Protein AF-X6P767-F1 (afdb_monomer_lite)

Secondary structure (DSSP, 8-state):
--HHHHHHHHHHHHHB-SSTTSBPPEEEEESSHHHHHHHHHSGGGGGGGGGEEEE-TTS-HHHHHHHHHHHTSTT-EEEEEGGGGSS-------HHHHHTT--EEEE-S--SSHHHHHHHHTTS-STT---EEEE---HHHHGGGT--HHHHHHHHHHT-HHHHHHHHHHHHHHHHHHHHHHHHHHHHHHHHHHHHHHHHHHTT-HHHHHHHHHHHS----S---EEEEEEEE-SGGGHHHHHHHHHHHHHHHHHHHHHHHHTTS-TTSEEEEEEEE--TTS-HHHHEEE--TTS-GGGG-------SSB-HHHHHHHHHHHHHHS-EEEEEEEESSPBPPHHHHTTSSS---HHHHHHHHHHTT--EEEEESSTTTHHHHHHHHHHHT--EEE--TTSTTTTT-

Structure (mmCIF, N/CA/C/O backbone):
data_AF-X6P767-F1
#
_entry.id   AF-X6P767-F1
#
loop_
_atom_site.group_PDB
_atom_site.id
_atom_site.type_symbol
_atom_site.label_atom_id
_atom_site.label_alt_id
_atom_site.label_comp_id
_atom_site.label_asym_id
_atom_site.label_entity_id
_atom_site.label_seq_id
_atom_site.pdbx_PDB_ins_code
_atom_site.Cartn_x
_atom_site.Cartn_y
_atom_site.Cartn_z
_atom_site.occupancy
_atom_site.B_iso_or_equiv
_atom_site.auth_seq_id
_atom_site.auth_comp_id
_atom_site.auth_asym_id
_atom_site.auth_atom_id
_atom_site.pdbx_PDB_model_num
ATOM 1 N N . CYS A 1 1 ? 20.857 9.671 -2.778 1.00 46.31 1 CYS A N 1
ATOM 2 C CA . CYS A 1 1 ? 19.970 9.428 -3.933 1.00 46.31 1 CYS A CA 1
ATOM 3 C C . CYS A 1 1 ? 20.784 8.946 -5.132 1.00 46.31 1 CYS A C 1
ATOM 5 O O . CYS A 1 1 ? 21.023 9.719 -6.045 1.00 46.31 1 CYS A O 1
ATOM 7 N N . ASP A 1 2 ? 21.220 7.683 -5.114 1.00 74.88 2 ASP A N 1
ATOM 8 C CA . ASP A 1 2 ? 21.982 7.042 -6.209 1.00 74.88 2 ASP A CA 1
ATOM 9 C C . ASP A 1 2 ? 21.068 6.301 -7.217 1.00 74.88 2 ASP A C 1
ATOM 11 O O . ASP A 1 2 ? 21.475 5.855 -8.286 1.00 74.88 2 ASP A O 1
ATOM 15 N N . TYR A 1 3 ? 19.778 6.202 -6.886 1.00 84.31 3 TYR A N 1
ATOM 16 C CA . TYR A 1 3 ? 18.786 5.435 -7.634 1.00 84.31 3 TYR A CA 1
ATOM 17 C C . TYR A 1 3 ? 18.529 5.976 -9.049 1.00 84.31 3 TYR A C 1
ATOM 19 O O . TYR A 1 3 ? 18.659 5.229 -10.013 1.00 84.31 3 TYR A O 1
ATOM 27 N N . PHE A 1 4 ? 18.230 7.272 -9.205 1.00 85.50 4 PHE A N 1
ATOM 28 C CA . PHE A 1 4 ? 17.999 7.859 -10.534 1.00 85.50 4 PHE A CA 1
ATOM 29 C C . PHE A 1 4 ? 19.268 7.907 -11.391 1.00 85.50 4 PHE A C 1
ATOM 31 O O . PHE A 1 4 ? 19.184 7.773 -12.610 1.00 85.50 4 PHE A O 1
ATOM 38 N N . THR A 1 5 ? 20.443 8.024 -10.771 1.00 86.44 5 THR A N 1
ATOM 39 C CA . THR A 1 5 ? 21.733 7.919 -11.467 1.00 86.44 5 THR A CA 1
ATOM 40 C C . THR A 1 5 ? 21.959 6.504 -11.993 1.00 86.44 5 THR A C 1
ATOM 42 O O . THR A 1 5 ? 22.309 6.336 -13.159 1.00 86.44 5 THR A O 1
ATOM 45 N N . THR A 1 6 ? 21.694 5.487 -11.169 1.00 88.00 6 THR A N 1
ATOM 46 C CA . THR A 1 6 ? 21.774 4.074 -11.569 1.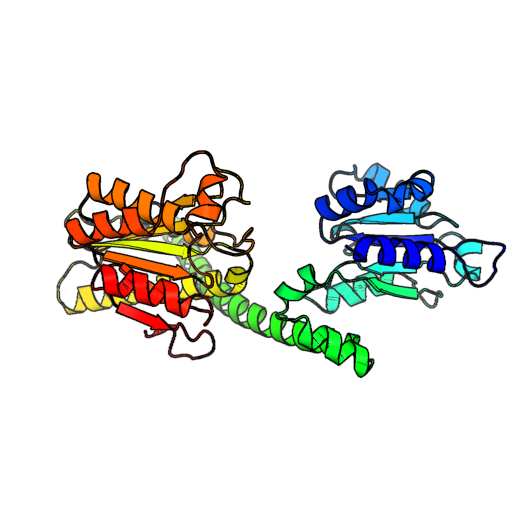00 88.00 6 THR A CA 1
ATOM 47 C C . THR A 1 6 ? 20.761 3.746 -12.663 1.00 88.00 6 THR A C 1
ATOM 49 O O . THR A 1 6 ? 21.110 3.092 -13.641 1.00 88.00 6 THR A O 1
ATOM 52 N N . LEU A 1 7 ? 19.529 4.249 -12.544 1.00 89.19 7 LEU A N 1
ATOM 53 C CA . LEU A 1 7 ? 18.491 4.062 -13.554 1.00 89.19 7 LEU A CA 1
ATOM 54 C C . LEU A 1 7 ? 18.880 4.710 -14.887 1.00 89.19 7 LEU A C 1
ATOM 56 O O . LEU A 1 7 ? 18.769 4.058 -15.919 1.00 89.19 7 LEU A O 1
ATOM 60 N N . LYS A 1 8 ? 19.391 5.952 -14.873 1.00 89.31 8 LYS A N 1
ATOM 61 C CA . LYS A 1 8 ? 19.913 6.611 -16.081 1.00 89.31 8 LYS A CA 1
ATOM 62 C C . LYS A 1 8 ? 21.003 5.761 -16.733 1.00 89.31 8 LYS A C 1
ATOM 64 O O . LYS A 1 8 ? 20.918 5.470 -17.920 1.00 89.31 8 LYS A O 1
ATOM 69 N N . LYS A 1 9 ? 21.984 5.321 -15.939 1.00 89.12 9 LYS A N 1
ATOM 70 C CA . LYS A 1 9 ? 23.097 4.499 -16.418 1.00 89.12 9 LYS A CA 1
ATOM 71 C C . LYS A 1 9 ? 22.614 3.195 -17.059 1.00 89.12 9 LYS A C 1
ATOM 73 O O . LYS A 1 9 ? 23.065 2.866 -18.146 1.00 89.12 9 LYS A O 1
ATOM 78 N N . GLU A 1 10 ? 21.673 2.487 -16.431 1.00 89.25 10 GLU A N 1
ATOM 79 C CA . GLU A 1 10 ? 21.115 1.259 -17.010 1.00 89.25 10 GLU A CA 1
ATOM 80 C C . GLU A 1 10 ? 20.360 1.550 -18.317 1.00 89.25 10 GLU A C 1
ATOM 82 O O . GLU A 1 10 ? 20.467 0.772 -19.257 1.00 89.25 10 GLU A O 1
ATOM 87 N N . ILE A 1 11 ? 19.634 2.671 -18.431 1.00 88.75 11 ILE A N 1
ATOM 88 C CA . ILE A 1 11 ? 18.991 3.052 -19.701 1.00 88.75 11 ILE A CA 1
ATOM 89 C C . ILE A 1 11 ? 20.055 3.317 -20.777 1.00 88.75 11 ILE A C 1
ATOM 91 O O . ILE A 1 11 ? 19.938 2.773 -21.873 1.00 88.75 11 ILE A O 1
ATOM 95 N N . ASP A 1 12 ? 21.095 4.098 -20.476 1.00 87.88 12 ASP A N 1
ATOM 96 C CA . ASP A 1 12 ? 22.171 4.429 -21.421 1.00 87.88 12 ASP A CA 1
ATOM 97 C C . ASP A 1 12 ? 22.926 3.173 -21.893 1.00 87.88 12 ASP A C 1
ATOM 99 O O . ASP A 1 12 ? 23.056 2.937 -23.099 1.00 87.88 12 ASP A O 1
ATOM 103 N N . ASP A 1 13 ? 23.335 2.311 -20.956 1.00 86.62 13 ASP A N 1
ATOM 104 C CA . ASP A 1 13 ? 24.041 1.055 -21.236 1.00 86.62 13 ASP A CA 1
ATOM 105 C C . ASP A 1 13 ? 23.184 0.104 -22.086 1.00 86.62 13 ASP A C 1
ATOM 107 O O . ASP A 1 13 ? 23.695 -0.675 -22.894 1.00 86.62 13 ASP A O 1
ATOM 111 N N . ARG A 1 14 ? 21.858 0.160 -21.916 1.00 87.25 14 ARG A N 1
ATOM 112 C CA . ARG A 1 14 ? 20.907 -0.720 -22.600 1.00 87.25 14 ARG A CA 1
ATOM 113 C C . ARG A 1 14 ? 20.305 -0.114 -23.847 1.00 87.25 14 ARG A C 1
ATOM 115 O O . ARG A 1 14 ? 19.659 -0.859 -24.570 1.00 87.25 14 ARG A O 1
ATOM 122 N N . LEU A 1 15 ? 20.515 1.165 -24.139 1.00 84.06 15 LEU A N 1
ATOM 123 C CA . LEU A 1 15 ? 20.204 1.747 -25.446 1.00 84.06 15 LEU A CA 1
ATOM 124 C C . LEU A 1 15 ? 21.201 1.287 -26.513 1.00 84.06 15 LEU A C 1
ATOM 126 O O . LEU A 1 15 ? 20.841 1.205 -27.692 1.00 84.06 15 LEU A O 1
ATOM 130 N N . ILE A 1 16 ? 22.425 0.946 -26.104 1.00 81.56 16 ILE A N 1
ATOM 131 C CA . ILE A 1 16 ? 23.451 0.364 -26.967 1.00 81.56 16 ILE A CA 1
ATOM 132 C C . ILE A 1 16 ? 23.118 -1.122 -27.167 1.00 81.56 16 ILE A C 1
ATOM 134 O O . ILE A 1 16 ? 23.045 -1.910 -26.223 1.00 81.56 16 ILE A O 1
ATOM 138 N N . GLY A 1 17 ? 22.817 -1.491 -28.414 1.00 69.25 17 GLY A N 1
ATOM 139 C CA . GLY A 1 17 ? 22.493 -2.862 -28.796 1.00 69.25 17 GLY A CA 1
ATOM 140 C C . GLY A 1 17 ? 23.727 -3.754 -28.938 1.00 69.25 17 GLY A C 1
ATOM 141 O O . GLY A 1 17 ? 24.822 -3.430 -28.487 1.00 69.25 17 GLY A O 1
ATOM 142 N N . LYS A 1 18 ? 23.559 -4.891 -29.624 1.00 69.94 18 LYS A N 1
ATOM 143 C CA . LYS A 1 18 ? 24.689 -5.754 -30.019 1.00 69.94 18 LYS A CA 1
ATOM 144 C C . LYS A 1 18 ? 25.632 -5.066 -31.013 1.00 69.94 18 LYS A C 1
ATOM 146 O O . LYS A 1 18 ? 26.831 -5.321 -30.968 1.00 69.94 18 LYS A O 1
ATOM 151 N N . ASN A 1 19 ? 25.093 -4.207 -31.880 1.00 71.19 19 ASN A N 1
ATOM 152 C CA . ASN A 1 19 ? 25.876 -3.395 -32.804 1.00 71.19 19 ASN A CA 1
ATOM 153 C C . ASN A 1 19 ? 25.959 -1.950 -32.283 1.00 71.19 19 ASN A C 1
ATOM 155 O O . ASN A 1 19 ? 24.913 -1.347 -32.042 1.00 71.19 19 ASN A O 1
ATOM 159 N N . PRO A 1 20 ? 27.161 -1.361 -32.159 1.00 68.50 20 PRO A N 1
ATOM 160 C CA . PRO A 1 20 ? 27.329 0.004 -31.653 1.00 68.50 20 PRO A CA 1
ATOM 161 C C . PRO A 1 20 ? 26.745 1.082 -32.583 1.00 68.50 20 PRO A C 1
ATOM 163 O O . PRO A 1 20 ? 26.413 2.170 -32.119 1.00 68.50 20 PRO A O 1
ATOM 166 N N . ASP A 1 21 ? 26.550 0.772 -33.869 1.00 66.88 21 ASP A N 1
ATOM 167 C CA . ASP A 1 21 ? 26.024 1.709 -34.875 1.00 66.88 21 ASP A CA 1
ATOM 168 C C . ASP A 1 21 ? 24.496 1.880 -34.824 1.00 66.88 21 ASP A C 1
ATOM 170 O O . ASP A 1 21 ? 23.931 2.746 -35.494 1.00 66.88 21 ASP A O 1
ATOM 174 N N . THR A 1 22 ? 23.796 1.049 -34.048 1.00 71.44 22 THR A N 1
ATOM 175 C CA . THR A 1 22 ? 22.329 1.005 -34.028 1.00 71.44 22 THR A CA 1
ATOM 176 C C . THR A 1 22 ? 21.796 0.840 -32.610 1.00 71.44 22 THR A C 1
ATOM 178 O O . THR A 1 22 ? 22.271 0.007 -31.842 1.00 71.44 22 THR A O 1
ATOM 181 N N . LYS A 1 23 ? 20.778 1.629 -32.258 1.00 80.44 23 LYS A N 1
ATOM 182 C CA . LYS A 1 23 ? 20.193 1.628 -30.913 1.00 80.44 23 LYS A CA 1
ATOM 183 C C . LYS A 1 23 ? 19.065 0.601 -30.791 1.00 80.44 23 LYS A C 1
ATOM 185 O O . LYS A 1 23 ? 18.408 0.247 -31.769 1.00 80.44 23 LYS A O 1
ATOM 190 N N . ARG A 1 24 ? 18.800 0.144 -29.569 1.00 84.31 24 ARG A N 1
ATOM 191 C CA . ARG A 1 24 ? 17.592 -0.634 -29.233 1.00 84.31 24 ARG A CA 1
ATOM 192 C C . ARG A 1 24 ? 16.553 0.238 -28.527 1.00 84.31 24 ARG A C 1
ATOM 194 O O . ARG A 1 24 ? 16.819 1.399 -28.235 1.00 84.31 24 ARG A O 1
ATOM 201 N N . ALA A 1 25 ? 15.356 -0.302 -28.325 1.00 87.38 25 ALA A N 1
ATOM 202 C CA . ALA A 1 25 ? 14.287 0.358 -27.579 1.00 87.38 25 ALA A CA 1
ATOM 203 C C . ALA A 1 25 ? 14.343 -0.052 -26.100 1.00 87.38 25 ALA A C 1
ATOM 205 O O . ALA A 1 25 ? 14.552 -1.235 -25.801 1.00 87.38 25 ALA A O 1
ATOM 206 N N . VAL A 1 26 ? 14.127 0.902 -25.192 1.00 90.12 26 VAL A N 1
ATOM 207 C CA . VAL A 1 26 ? 14.087 0.661 -23.741 1.00 90.12 26 VAL A CA 1
ATOM 208 C C . VAL A 1 26 ? 12.734 1.095 -23.190 1.00 90.12 26 VAL A C 1
ATOM 210 O O . VAL A 1 26 ? 12.305 2.225 -23.402 1.00 90.12 26 VAL A O 1
ATOM 213 N N . LEU A 1 27 ? 12.062 0.200 -22.470 1.00 90.81 27 LEU A N 1
ATOM 214 C CA . LEU A 1 27 ? 10.802 0.466 -21.781 1.00 90.81 27 LEU A CA 1
ATOM 215 C C . LEU A 1 27 ? 11.049 0.430 -20.273 1.00 90.81 27 LEU A C 1
ATOM 217 O O . LEU A 1 27 ? 11.564 -0.559 -19.756 1.00 90.81 27 LEU A O 1
ATOM 221 N N . VAL A 1 28 ? 10.674 1.490 -19.569 1.00 92.12 28 VAL A N 1
ATOM 222 C CA . VAL A 1 28 ? 10.852 1.646 -18.125 1.00 92.12 28 VAL A CA 1
ATOM 223 C C . VAL A 1 28 ? 9.483 1.706 -17.465 1.00 92.12 28 VAL A C 1
ATOM 225 O O . VAL A 1 28 ? 8.671 2.565 -17.806 1.00 92.12 28 VAL A O 1
ATOM 228 N N . PHE A 1 29 ? 9.227 0.808 -16.517 1.00 91.44 29 PHE A N 1
ATOM 229 C CA . PHE A 1 29 ? 7.958 0.737 -15.792 1.00 91.44 29 PHE A CA 1
ATOM 230 C C . PHE A 1 29 ? 8.119 1.247 -14.364 1.00 91.44 29 PHE A C 1
ATOM 232 O O . PHE A 1 29 ? 8.891 0.670 -13.599 1.00 91.44 29 PHE A O 1
ATOM 239 N N . PHE A 1 30 ? 7.336 2.267 -14.012 1.00 90.62 30 PHE A N 1
ATOM 240 C CA . PHE A 1 30 ? 7.241 2.867 -12.682 1.00 90.62 30 PHE A CA 1
ATOM 241 C C . PHE A 1 30 ? 5.997 2.401 -11.939 1.00 90.62 30 PHE A C 1
ATOM 243 O O . PHE A 1 30 ? 4.958 2.139 -12.545 1.00 90.62 30 PHE A O 1
ATOM 250 N N . GLU A 1 31 ? 6.084 2.346 -10.613 1.00 86.69 31 GLU A N 1
ATOM 251 C CA . GLU A 1 31 ? 4.972 1.909 -9.770 1.00 86.69 31 GLU A CA 1
ATOM 252 C C . GLU A 1 31 ? 3.798 2.889 -9.827 1.00 86.69 31 GLU A C 1
ATOM 254 O O . GLU A 1 31 ? 2.641 2.479 -9.901 1.00 86.69 31 GLU A O 1
ATOM 259 N N . SER A 1 32 ? 4.101 4.190 -9.839 1.00 85.75 32 SER A N 1
ATOM 260 C CA . SER A 1 32 ? 3.108 5.262 -9.834 1.00 85.75 32 SER A CA 1
ATOM 261 C C . SER A 1 32 ? 3.464 6.386 -10.803 1.00 85.75 32 SER A C 1
ATOM 263 O O . SER A 1 32 ? 4.635 6.648 -11.093 1.00 85.75 32 SER A O 1
ATOM 265 N N . LYS A 1 33 ? 2.438 7.125 -11.243 1.00 86.75 33 LYS A N 1
ATOM 266 C CA . LYS A 1 33 ? 2.597 8.357 -12.032 1.00 86.75 33 LYS A CA 1
ATOM 267 C C . LYS A 1 33 ? 3.516 9.372 -11.340 1.00 86.75 33 LYS A C 1
ATOM 269 O O . LYS A 1 33 ? 4.304 10.030 -12.010 1.00 86.75 33 LYS A O 1
ATOM 274 N N . LYS A 1 34 ? 3.454 9.472 -10.007 1.00 86.62 34 LYS A N 1
ATOM 275 C CA . LYS A 1 34 ? 4.297 10.387 -9.224 1.00 86.62 34 LYS A CA 1
ATOM 276 C C . LYS A 1 34 ? 5.786 10.081 -9.407 1.00 86.62 34 LYS A C 1
ATOM 278 O O . LYS A 1 34 ? 6.540 10.987 -9.739 1.00 86.62 34 LYS A O 1
ATOM 283 N N . GLN A 1 35 ? 6.188 8.817 -9.250 1.00 85.38 35 GLN A N 1
ATOM 284 C CA . GLN A 1 35 ? 7.585 8.397 -9.438 1.00 85.38 35 GLN A CA 1
ATOM 285 C C . GLN A 1 35 ? 8.060 8.615 -10.879 1.00 85.38 35 GLN A C 1
ATOM 287 O O . GLN A 1 35 ? 9.195 9.031 -11.103 1.00 85.38 35 GLN A O 1
ATOM 292 N N . LEU A 1 36 ? 7.185 8.355 -11.856 1.00 88.62 36 LEU A N 1
ATOM 293 C CA . LEU A 1 36 ? 7.485 8.596 -13.264 1.00 88.62 36 LEU A CA 1
ATOM 294 C C . LEU A 1 36 ? 7.784 10.077 -13.514 1.00 88.62 36 LEU A C 1
ATOM 296 O O . LEU A 1 36 ? 8.800 10.395 -14.128 1.00 88.62 36 LEU A O 1
ATOM 300 N N . ILE A 1 37 ? 6.913 10.975 -13.041 1.00 87.38 37 ILE A N 1
ATOM 301 C CA . ILE A 1 37 ? 7.085 12.425 -13.208 1.00 87.38 37 ILE A CA 1
ATOM 302 C C . ILE A 1 37 ? 8.348 12.897 -12.488 1.00 87.38 37 ILE A C 1
ATOM 304 O O . ILE A 1 37 ? 9.127 13.635 -13.078 1.00 87.38 37 ILE A O 1
ATOM 308 N N . GLU A 1 38 ? 8.603 12.417 -11.271 1.00 88.25 38 GLU A N 1
ATOM 309 C CA . GLU A 1 38 ? 9.811 12.756 -10.513 1.00 88.25 38 GLU A CA 1
ATOM 310 C C . GLU A 1 38 ? 11.090 12.379 -11.279 1.00 88.25 38 GLU A C 1
ATOM 312 O O . GLU A 1 38 ? 12.015 13.186 -11.387 1.00 88.25 38 GLU A O 1
ATOM 317 N N . PHE A 1 39 ? 11.130 11.188 -11.889 1.00 87.75 39 PHE A N 1
ATOM 318 C CA . PHE A 1 39 ? 12.248 10.793 -12.743 1.00 87.75 39 PHE A CA 1
ATOM 319 C C . PHE A 1 39 ? 12.321 11.630 -14.027 1.00 87.75 39 PHE A C 1
ATOM 321 O O . PHE A 1 39 ? 13.402 12.083 -14.405 1.00 87.75 39 PHE A O 1
ATOM 328 N N . TYR A 1 40 ? 11.187 11.876 -14.683 1.00 86.88 40 TYR A N 1
ATOM 329 C CA . TYR A 1 40 ? 11.124 12.671 -15.908 1.00 86.88 40 TYR A CA 1
ATOM 330 C C . TYR A 1 40 ? 11.583 14.118 -15.682 1.00 86.88 40 TYR A C 1
ATO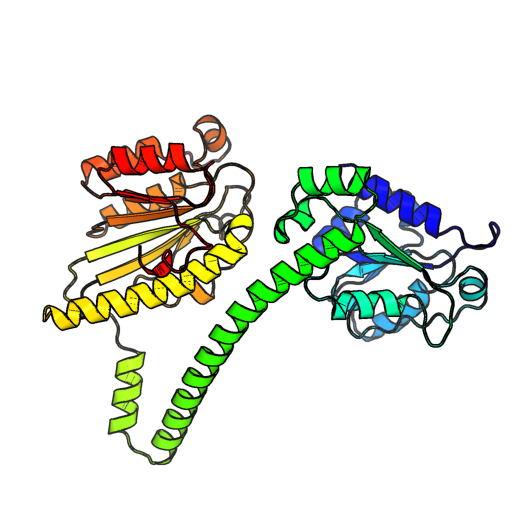M 332 O O . TYR A 1 40 ? 12.274 14.693 -16.519 1.00 86.88 40 TYR A O 1
ATOM 340 N N . GLU A 1 41 ? 11.233 14.730 -14.556 1.00 86.31 41 GLU A N 1
ATOM 341 C CA . GLU A 1 41 ? 11.622 16.097 -14.202 1.00 86.31 41 GLU A CA 1
ATOM 342 C C . GLU A 1 41 ? 13.048 16.194 -13.649 1.00 86.31 41 GLU A C 1
ATOM 344 O O . GLU A 1 41 ? 13.634 17.278 -13.676 1.00 86.31 41 GLU A O 1
ATOM 349 N N . SER A 1 42 ? 13.636 15.073 -13.225 1.00 86.56 42 SER A N 1
ATOM 350 C CA . SER A 1 42 ? 14.996 15.032 -12.690 1.00 86.56 42 SER A CA 1
ATOM 351 C C . SER A 1 42 ? 16.053 15.526 -13.687 1.00 86.56 42 SER A C 1
ATOM 353 O O . SER A 1 42 ? 15.950 15.353 -14.908 1.00 86.56 42 SER A O 1
ATOM 355 N N . SER A 1 43 ? 17.140 16.091 -13.153 1.00 81.94 43 SER A N 1
ATOM 356 C CA . SER A 1 43 ? 18.310 16.502 -13.940 1.00 81.94 43 SER A CA 1
ATOM 357 C C . SER A 1 43 ? 18.970 15.328 -14.674 1.00 81.94 43 SER A C 1
ATOM 359 O O . SER A 1 43 ? 19.605 15.526 -15.708 1.00 81.94 43 SER A O 1
ATOM 361 N N . ASN A 1 44 ? 18.775 14.099 -14.187 1.00 79.38 44 ASN A N 1
ATOM 362 C CA . ASN A 1 44 ? 19.310 12.880 -14.782 1.00 79.38 44 ASN A CA 1
ATOM 363 C C . ASN A 1 44 ? 18.672 12.537 -16.138 1.00 79.38 44 ASN A C 1
ATOM 365 O O . ASN A 1 44 ? 19.324 11.878 -16.943 1.00 79.38 44 ASN A O 1
ATOM 369 N N . PHE A 1 45 ? 17.444 12.986 -16.422 1.00 83.12 45 PHE A N 1
ATOM 370 C CA . PHE A 1 45 ? 16.709 12.584 -17.629 1.00 83.12 45 PHE A CA 1
ATOM 371 C C . PHE A 1 45 ? 16.639 13.663 -18.725 1.00 83.12 45 PHE A C 1
ATOM 373 O O . PHE A 1 45 ? 16.125 13.418 -19.814 1.00 83.12 45 PHE A O 1
ATOM 380 N N . VAL A 1 46 ? 17.179 14.862 -18.479 1.00 78.50 46 VAL A N 1
ATOM 381 C CA . VAL A 1 46 ? 17.046 16.032 -19.374 1.00 78.50 46 VAL A CA 1
ATOM 382 C C . VAL A 1 46 ? 17.527 15.759 -20.804 1.00 78.50 46 VAL A C 1
ATOM 384 O O . VAL A 1 46 ? 16.863 16.164 -21.756 1.00 78.50 46 VAL A O 1
ATOM 387 N N . GLU A 1 47 ? 18.641 15.044 -20.963 1.00 77.81 47 GLU A N 1
ATOM 388 C CA . GLU A 1 47 ? 19.238 14.730 -22.271 1.00 77.81 47 GLU A CA 1
ATOM 389 C C . GLU A 1 47 ? 18.367 13.779 -23.107 1.00 77.81 47 GLU A C 1
ATOM 391 O O . GLU A 1 47 ? 18.358 13.864 -24.334 1.00 77.81 47 GLU A O 1
ATOM 396 N N . MET A 1 48 ? 17.588 12.919 -22.445 1.00 78.81 48 MET A N 1
ATOM 397 C CA . MET A 1 48 ? 16.805 11.843 -23.064 1.00 78.81 48 MET A CA 1
ATOM 398 C C . MET A 1 48 ? 15.352 12.246 -23.334 1.00 78.81 48 MET A C 1
ATOM 400 O O . MET A 1 48 ? 14.642 11.535 -24.039 1.00 78.81 48 MET A O 1
ATOM 404 N N . LYS A 1 49 ? 14.907 13.409 -22.832 1.00 80.12 49 LYS A N 1
ATOM 405 C CA . LYS A 1 49 ? 13.525 13.901 -22.995 1.00 80.12 49 LYS A CA 1
ATOM 406 C C . LYS A 1 49 ? 13.067 13.985 -24.448 1.00 80.12 49 LYS A C 1
ATOM 408 O O . LYS A 1 49 ? 11.884 13.809 -24.714 1.00 80.12 49 LYS A O 1
ATOM 413 N N . ARG A 1 50 ? 13.982 14.272 -25.379 1.00 74.31 50 ARG A N 1
ATOM 414 C CA . ARG A 1 50 ? 13.660 14.416 -26.810 1.00 74.31 50 ARG A CA 1
ATOM 415 C C . ARG A 1 50 ? 13.193 13.105 -27.443 1.00 74.31 50 ARG A C 1
ATOM 417 O O . ARG A 1 50 ? 12.323 13.140 -28.305 1.00 74.31 50 ARG A O 1
ATOM 424 N N . ASP A 1 51 ? 13.737 11.987 -26.972 1.00 76.06 51 ASP A N 1
ATOM 425 C CA . ASP A 1 51 ? 13.479 10.639 -27.489 1.00 76.06 51 ASP A CA 1
ATOM 426 C C . ASP A 1 51 ? 12.603 9.813 -26.527 1.00 76.06 51 ASP A C 1
ATOM 428 O O . ASP A 1 51 ? 12.474 8.593 -26.666 1.00 76.06 51 ASP A O 1
ATOM 432 N N . ALA A 1 52 ? 12.022 10.477 -25.522 1.00 85.12 52 ALA A N 1
ATOM 433 C CA . ALA A 1 52 ? 11.227 9.847 -24.487 1.00 85.12 52 ALA A CA 1
ATOM 434 C C . ALA A 1 52 ? 9.734 9.866 -24.820 1.00 85.12 52 ALA A C 1
ATOM 436 O O . ALA A 1 52 ? 9.180 10.857 -25.298 1.00 85.12 52 ALA A O 1
ATOM 437 N N . ILE A 1 53 ? 9.054 8.773 -24.495 1.00 86.62 53 ILE A N 1
ATOM 438 C CA . ILE A 1 53 ? 7.607 8.646 -24.627 1.00 86.62 53 ILE A CA 1
ATOM 439 C C . ILE A 1 53 ? 7.040 8.353 -23.256 1.00 86.62 53 ILE A C 1
ATOM 441 O O . ILE A 1 53 ? 7.358 7.327 -22.674 1.00 86.62 53 ILE A O 1
ATOM 445 N N . VAL A 1 54 ? 6.194 9.240 -22.749 1.00 87.69 54 VAL A N 1
ATOM 446 C CA . VAL A 1 54 ? 5.539 9.065 -21.453 1.00 87.69 54 VAL A CA 1
ATOM 447 C C . VAL A 1 54 ? 4.114 8.577 -21.670 1.00 87.69 54 VAL A C 1
ATOM 449 O O . VAL A 1 54 ? 3.372 9.174 -22.449 1.00 87.69 54 VAL A O 1
ATOM 452 N N . MET A 1 55 ? 3.737 7.507 -20.971 1.00 84.31 55 MET A N 1
ATOM 453 C CA . MET A 1 55 ? 2.375 6.982 -20.956 1.00 84.31 55 MET A CA 1
ATOM 454 C C . MET A 1 55 ? 1.889 6.721 -19.527 1.00 84.31 55 MET A C 1
ATOM 456 O O . MET A 1 55 ? 2.530 6.016 -18.745 1.00 84.31 55 MET A O 1
ATOM 460 N N . THR A 1 56 ? 0.725 7.287 -19.214 1.00 83.88 56 THR A N 1
ATOM 461 C CA . THR A 1 56 ? -0.016 7.161 -17.955 1.00 83.88 56 THR A CA 1
ATOM 462 C C . THR A 1 56 ? -1.465 6.744 -18.237 1.00 83.88 56 THR A C 1
ATOM 464 O O . THR A 1 56 ? -1.935 6.728 -19.376 1.00 83.88 56 THR A O 1
ATOM 467 N N . GLU A 1 57 ? -2.204 6.385 -17.193 1.00 78.81 57 GLU A N 1
ATOM 468 C CA . GLU A 1 57 ? -3.599 5.938 -17.272 1.00 78.81 57 GLU A CA 1
ATOM 469 C C . GLU A 1 57 ? -4.539 6.992 -17.891 1.00 78.81 57 GLU A C 1
ATOM 471 O O . GLU A 1 57 ? -5.599 6.643 -18.408 1.00 78.81 57 GLU A O 1
ATOM 476 N N . GLU A 1 58 ? -4.130 8.262 -17.874 1.00 75.50 58 GLU A N 1
ATOM 477 C CA . GLU A 1 58 ? -4.888 9.420 -18.360 1.00 75.50 58 GLU A CA 1
ATOM 478 C C . GLU A 1 58 ? -4.811 9.613 -19.882 1.00 75.50 58 GLU A C 1
ATOM 480 O O . GLU A 1 58 ? -5.577 10.400 -20.437 1.00 75.50 58 GLU A O 1
ATOM 485 N N . ASN A 1 59 ? -3.908 8.912 -20.580 1.00 74.38 59 ASN A N 1
ATOM 486 C CA . ASN A 1 59 ? -3.839 8.997 -22.037 1.00 74.38 59 ASN A CA 1
ATOM 487 C C . ASN A 1 59 ? -5.120 8.444 -22.689 1.00 74.38 59 ASN A C 1
ATOM 489 O O . ASN A 1 59 ? -5.666 7.417 -22.271 1.00 74.38 59 ASN A O 1
ATOM 493 N N . ILE A 1 60 ? -5.569 9.093 -23.767 1.00 69.62 60 ILE A N 1
ATOM 494 C CA . ILE A 1 60 ? -6.753 8.693 -24.537 1.00 69.62 60 ILE A CA 1
ATOM 495 C C . ILE A 1 60 ? -6.458 7.375 -25.268 1.00 69.62 60 ILE A C 1
ATOM 497 O O . ILE A 1 60 ? -5.372 7.189 -25.816 1.00 69.62 60 ILE A O 1
ATOM 501 N N . ASN A 1 61 ? -7.417 6.442 -25.286 1.00 66.88 61 ASN A N 1
ATOM 502 C CA . ASN A 1 61 ? -7.216 5.092 -25.832 1.00 66.88 61 ASN A CA 1
ATOM 503 C C . ASN A 1 61 ? -6.752 5.067 -27.299 1.00 66.88 61 ASN A C 1
ATOM 505 O O . ASN A 1 61 ? -5.958 4.203 -27.658 1.00 66.88 61 ASN A O 1
ATOM 509 N N . GLU A 1 62 ? -7.194 6.019 -28.120 1.00 66.75 62 GLU A N 1
ATOM 510 C CA . GLU A 1 62 ? -6.837 6.105 -29.545 1.00 66.75 62 GLU A CA 1
ATOM 511 C C . GLU A 1 62 ? -5.358 6.465 -29.771 1.00 66.75 62 GLU A C 1
ATOM 513 O O . GLU A 1 62 ? -4.745 6.012 -30.736 1.00 66.75 62 GLU A O 1
ATOM 518 N N . GLU A 1 63 ? -4.740 7.212 -28.851 1.00 73.75 63 GLU A N 1
ATOM 519 C CA . GLU A 1 63 ? -3.321 7.580 -28.941 1.00 73.75 63 GLU A CA 1
ATOM 520 C C . GLU A 1 63 ? -2.393 6.472 -28.425 1.00 73.75 63 GLU A C 1
ATOM 522 O O . GLU A 1 63 ? -1.223 6.410 -28.815 1.00 73.75 63 GLU A O 1
ATOM 527 N N . LYS A 1 64 ? -2.901 5.571 -27.570 1.00 77.38 64 LYS A N 1
ATOM 528 C CA . LYS A 1 64 ? -2.088 4.537 -26.908 1.00 77.38 64 LYS A CA 1
ATOM 529 C C . LYS A 1 64 ? -1.395 3.632 -27.913 1.00 77.38 64 LYS A C 1
ATOM 531 O O . LYS A 1 64 ? -0.188 3.444 -27.815 1.00 77.38 64 LYS A O 1
ATOM 536 N N . GLU A 1 65 ? -2.113 3.110 -28.906 1.00 76.25 65 GLU A N 1
ATOM 537 C CA . GLU A 1 65 ? -1.508 2.217 -29.904 1.00 76.25 65 GLU A CA 1
ATOM 538 C C . GLU A 1 65 ? -0.382 2.892 -30.690 1.00 76.25 65 GLU A C 1
ATOM 540 O O . GLU A 1 65 ? 0.650 2.274 -30.967 1.00 76.25 65 GLU A O 1
ATOM 545 N N . TYR A 1 66 ? -0.564 4.165 -31.040 1.00 81.56 66 TYR A N 1
ATOM 546 C CA . TYR A 1 66 ? 0.445 4.935 -31.754 1.00 81.56 66 TYR A CA 1
ATOM 547 C C . TYR A 1 66 ? 1.688 5.168 -30.885 1.00 81.56 66 TYR A C 1
ATOM 549 O O . TYR A 1 66 ? 2.813 4.928 -31.333 1.00 81.56 66 TYR A O 1
ATOM 557 N N . LEU A 1 67 ? 1.497 5.578 -29.628 1.00 82.81 67 LEU A N 1
ATOM 558 C CA . LEU A 1 67 ? 2.588 5.814 -28.684 1.00 82.81 67 LEU A CA 1
ATOM 559 C C . LEU A 1 67 ? 3.343 4.523 -28.345 1.00 82.81 67 LEU A C 1
ATOM 561 O O . LEU A 1 67 ? 4.571 4.542 -28.277 1.00 82.81 67 LEU A O 1
ATOM 565 N N . ILE A 1 68 ? 2.638 3.398 -28.205 1.00 82.19 68 ILE A N 1
ATOM 566 C CA . ILE A 1 68 ? 3.236 2.074 -27.994 1.00 82.19 68 ILE A CA 1
ATOM 567 C C . ILE A 1 68 ? 4.099 1.683 -29.194 1.00 82.19 68 ILE A C 1
ATOM 569 O O . ILE A 1 68 ? 5.273 1.357 -29.018 1.00 82.19 68 ILE A O 1
ATOM 573 N N . LYS A 1 69 ? 3.568 1.780 -30.421 1.00 81.81 69 LYS A N 1
ATOM 574 C CA . LYS A 1 69 ? 4.346 1.495 -31.639 1.00 81.81 69 LYS A CA 1
ATOM 575 C C . LYS A 1 69 ? 5.597 2.363 -31.701 1.00 81.81 69 LYS A C 1
ATOM 577 O O . LYS A 1 69 ? 6.682 1.844 -31.955 1.00 81.81 69 LYS A O 1
ATOM 582 N N . ARG A 1 70 ? 5.475 3.657 -31.395 1.00 83.00 70 ARG A N 1
ATOM 583 C CA . ARG A 1 70 ? 6.610 4.584 -31.374 1.00 83.00 70 ARG A CA 1
ATOM 584 C C . ARG A 1 70 ? 7.631 4.207 -30.293 1.00 83.00 70 ARG A C 1
ATOM 586 O O . ARG A 1 70 ? 8.817 4.178 -30.597 1.00 83.00 70 ARG A O 1
ATOM 593 N N . ALA A 1 71 ? 7.198 3.811 -29.095 1.00 83.94 71 ALA A N 1
ATOM 594 C CA . ALA A 1 71 ? 8.082 3.399 -27.995 1.00 83.94 71 ALA A CA 1
ATOM 595 C C . ALA A 1 71 ? 8.904 2.143 -28.308 1.00 83.94 71 ALA A C 1
ATOM 597 O O . ALA A 1 71 ? 9.990 1.970 -27.767 1.00 83.94 71 ALA A O 1
ATOM 598 N N . THR A 1 72 ? 8.423 1.294 -29.218 1.00 82.06 72 THR A N 1
ATOM 599 C CA . THR A 1 72 ? 9.151 0.099 -29.677 1.00 82.06 72 THR A CA 1
ATOM 600 C C . THR A 1 72 ? 10.147 0.359 -30.816 1.00 82.06 72 THR A C 1
ATOM 602 O O . THR A 1 72 ? 10.760 -0.583 -31.320 1.00 82.06 72 THR A O 1
ATOM 605 N N . THR A 1 73 ? 10.338 1.614 -31.244 1.00 82.38 73 THR A N 1
ATOM 606 C CA . THR A 1 73 ? 11.291 1.956 -32.315 1.00 82.38 73 THR A CA 1
ATOM 607 C C . THR A 1 73 ? 12.716 2.177 -31.797 1.00 82.38 73 THR A C 1
ATOM 609 O O . THR A 1 73 ? 12.949 2.480 -30.628 1.00 82.38 73 THR A O 1
ATOM 612 N N . SER A 1 74 ? 13.699 1.987 -32.682 1.00 83.19 74 SER A N 1
ATOM 613 C CA . SER A 1 74 ? 15.130 2.087 -32.366 1.00 83.19 74 SER A CA 1
ATOM 614 C C . SER A 1 74 ? 15.487 3.431 -31.723 1.00 83.19 74 SER A C 1
ATOM 616 O O . SER A 1 74 ? 15.263 4.480 -32.322 1.00 83.19 74 SER A O 1
ATOM 618 N N . GLY A 1 75 ? 16.113 3.389 -30.544 1.00 82.38 75 GLY A N 1
ATOM 619 C CA . GLY A 1 75 ? 16.613 4.570 -29.838 1.00 82.38 75 GLY A CA 1
ATOM 620 C C . GLY A 1 75 ? 15.576 5.323 -29.009 1.00 82.38 75 GLY A C 1
ATOM 621 O O . GLY A 1 75 ? 15.931 6.343 -28.429 1.00 82.38 75 GLY A O 1
ATOM 622 N N . GLN A 1 76 ? 14.333 4.840 -28.936 1.00 87.06 76 GLN A N 1
ATOM 623 C CA . GLN A 1 76 ? 13.304 5.432 -28.084 1.00 87.06 76 GLN A CA 1
ATOM 624 C C . GLN A 1 76 ? 13.369 4.896 -26.652 1.00 87.06 76 GLN A C 1
ATOM 626 O O . GLN A 1 76 ? 13.696 3.726 -26.416 1.00 87.06 76 GLN A O 1
ATOM 631 N N . VAL A 1 77 ? 12.996 5.762 -25.708 1.00 90.19 77 VAL A N 1
ATOM 632 C CA . VAL A 1 77 ? 12.841 5.427 -24.289 1.00 90.19 77 VAL A CA 1
ATOM 633 C C . VAL A 1 77 ? 11.382 5.617 -23.889 1.00 90.19 77 VAL A C 1
ATOM 635 O O . VAL A 1 77 ? 10.897 6.738 -23.768 1.00 90.19 77 VAL A O 1
ATOM 638 N N . GLY A 1 78 ? 10.654 4.529 -23.680 1.00 90.19 78 GLY A N 1
ATOM 639 C CA . GLY A 1 78 ? 9.282 4.597 -23.187 1.00 90.19 78 GLY A CA 1
ATOM 640 C C . GLY A 1 78 ? 9.242 4.558 -21.661 1.00 90.19 78 GLY A C 1
ATOM 641 O O . GLY A 1 78 ? 9.777 3.631 -21.064 1.00 90.19 78 GLY A O 1
ATOM 642 N N . LEU A 1 79 ? 8.597 5.532 -21.027 1.00 91.38 79 LEU A N 1
ATOM 643 C CA . LEU A 1 79 ? 8.301 5.562 -19.598 1.00 91.38 79 LEU A CA 1
ATOM 644 C C . LEU A 1 79 ? 6.816 5.252 -19.395 1.00 91.38 79 LEU A C 1
ATOM 646 O O . LEU A 1 79 ? 5.948 5.939 -19.936 1.00 91.38 79 LEU A O 1
ATOM 650 N N . PHE A 1 80 ? 6.531 4.234 -18.593 1.00 90.12 80 PHE A N 1
ATOM 651 C CA . PHE A 1 80 ? 5.194 3.692 -18.388 1.00 90.12 80 PHE A CA 1
ATOM 652 C C . PHE A 1 80 ? 4.868 3.580 -16.909 1.00 90.12 80 PHE A C 1
ATOM 654 O O . PHE A 1 80 ? 5.746 3.310 -16.090 1.00 90.12 80 PHE A O 1
ATOM 661 N N . THR A 1 81 ? 3.594 3.716 -16.562 1.00 88.94 81 THR A N 1
ATOM 662 C CA . THR A 1 81 ? 3.102 3.332 -15.236 1.00 88.94 81 THR A CA 1
ATOM 663 C C . THR A 1 81 ? 2.822 1.829 -15.155 1.00 88.94 81 THR A C 1
ATOM 665 O O . THR A 1 81 ? 2.724 1.127 -16.169 1.00 88.94 81 THR A O 1
ATOM 668 N N . ARG A 1 82 ? 2.649 1.325 -13.927 1.00 86.06 82 ARG A N 1
ATOM 669 C CA . ARG A 1 82 ? 2.332 -0.076 -13.619 1.00 86.06 82 ARG A CA 1
ATOM 670 C C . ARG A 1 82 ? 1.167 -0.626 -14.444 1.00 86.06 82 ARG A C 1
ATOM 672 O O . ARG A 1 82 ? 1.208 -1.794 -14.832 1.00 86.06 82 ARG A O 1
ATOM 679 N N . ALA A 1 83 ? 0.164 0.197 -14.752 1.00 81.62 83 ALA A N 1
ATOM 680 C CA . ALA A 1 83 ? -1.013 -0.213 -15.513 1.00 81.62 83 ALA A CA 1
ATOM 681 C C . ALA A 1 83 ? -0.663 -0.812 -16.887 1.00 81.62 83 ALA A C 1
ATOM 683 O O . ALA A 1 83 ? -1.263 -1.804 -17.290 1.00 81.62 83 ALA A O 1
ATOM 684 N N . PHE A 1 84 ? 0.357 -0.283 -17.569 1.00 79.62 84 PHE A N 1
ATOM 685 C CA . PHE A 1 84 ? 0.777 -0.763 -18.892 1.00 79.62 84 PHE A CA 1
ATOM 686 C C . PHE A 1 84 ? 1.566 -2.073 -18.847 1.00 79.62 84 PHE A C 1
ATOM 688 O O . PHE A 1 84 ? 1.781 -2.704 -19.881 1.00 79.62 84 PHE A O 1
ATOM 695 N N . GLY A 1 85 ? 1.983 -2.521 -17.660 1.00 69.94 85 GLY A N 1
ATOM 696 C CA . GLY A 1 85 ? 2.548 -3.856 -17.485 1.00 69.94 85 GLY A CA 1
ATOM 697 C C . GLY A 1 85 ? 1.517 -4.967 -17.709 1.00 69.94 85 GLY A C 1
ATOM 698 O O . GLY A 1 85 ? 1.867 -6.073 -18.134 1.00 69.94 85 GLY A O 1
ATOM 699 N N . ARG A 1 86 ? 0.230 -4.658 -17.488 1.00 71.88 86 ARG A N 1
ATOM 700 C CA . ARG A 1 86 ? -0.906 -5.565 -17.679 1.00 71.88 86 ARG A CA 1
ATOM 701 C C . ARG A 1 86 ? -1.663 -5.204 -18.965 1.00 71.88 86 ARG A C 1
ATOM 703 O O . ARG A 1 86 ? -1.901 -4.041 -19.267 1.00 71.88 86 ARG A O 1
ATOM 710 N N . GLY A 1 87 ? -2.042 -6.209 -19.755 1.00 63.19 87 GLY A N 1
ATOM 711 C CA . GLY A 1 87 ? -2.954 -6.038 -20.901 1.00 63.19 87 GLY A CA 1
ATOM 712 C C . GLY A 1 87 ? -2.436 -5.256 -22.121 1.00 63.19 87 GLY A C 1
ATOM 713 O O . GLY A 1 87 ? -3.117 -5.259 -23.140 1.00 63.19 87 GLY A O 1
ATOM 714 N N . THR A 1 88 ? -1.246 -4.644 -22.073 1.00 67.56 88 THR A N 1
ATOM 715 C CA . THR A 1 88 ? -0.703 -3.846 -23.190 1.00 67.56 88 THR A CA 1
ATOM 716 C C . THR A 1 88 ? 0.286 -4.646 -24.031 1.00 67.56 88 THR A C 1
ATOM 718 O O . THR A 1 88 ? 1.151 -5.357 -23.510 1.00 67.56 88 THR A O 1
ATOM 721 N N . ASP A 1 89 ? 0.152 -4.563 -25.351 1.00 66.31 89 ASP A N 1
ATOM 722 C CA . ASP A 1 89 ? 0.981 -5.303 -26.293 1.00 66.31 89 ASP A CA 1
ATOM 723 C C . ASP A 1 89 ? 2.099 -4.444 -26.890 1.00 66.31 89 ASP A C 1
ATOM 725 O O . ASP A 1 89 ? 1.838 -3.523 -27.656 1.00 66.31 89 ASP A O 1
ATOM 729 N N . PHE A 1 90 ? 3.348 -4.779 -26.570 1.00 69.00 90 PHE A N 1
ATOM 730 C CA . PHE A 1 90 ? 4.537 -4.145 -27.132 1.00 69.00 90 PHE A CA 1
ATOM 731 C C . PHE A 1 90 ? 5.065 -4.995 -28.286 1.00 69.00 90 PHE A C 1
ATOM 733 O O . PHE A 1 90 ? 6.027 -5.748 -28.138 1.00 69.00 90 PHE A O 1
ATOM 740 N N . VAL A 1 91 ? 4.406 -4.914 -29.442 1.00 66.62 91 VAL A N 1
ATOM 741 C CA . VAL A 1 91 ? 4.873 -5.613 -30.645 1.00 66.62 91 VAL A CA 1
ATOM 742 C C . VAL A 1 91 ? 6.079 -4.872 -31.215 1.00 66.62 91 VAL A C 1
ATOM 744 O O . VAL A 1 91 ? 5.971 -3.724 -31.641 1.00 66.62 91 VAL A O 1
ATOM 747 N N . CYS A 1 92 ? 7.233 -5.538 -31.247 1.00 64.06 92 CYS A N 1
ATOM 748 C CA . CYS A 1 92 ? 8.425 -5.022 -31.907 1.00 64.06 92 CYS A CA 1
ATOM 749 C C . CYS A 1 92 ? 8.256 -5.118 -33.431 1.00 64.06 92 CYS A C 1
ATOM 751 O O . CYS A 1 92 ? 8.376 -6.194 -34.009 1.00 64.06 92 CYS A O 1
ATOM 753 N N . CYS A 1 93 ? 7.984 -3.998 -34.102 1.00 57.22 93 CYS A N 1
ATOM 754 C CA . CYS A 1 93 ? 7.801 -3.983 -35.561 1.00 57.22 93 CYS A CA 1
ATOM 755 C C . CYS A 1 93 ? 9.105 -3.740 -36.351 1.00 57.22 93 CYS A C 1
ATOM 757 O O . CYS A 1 93 ? 9.102 -3.804 -37.579 1.00 57.22 93 CYS A O 1
ATOM 759 N N . GLY A 1 94 ? 10.218 -3.412 -35.683 1.00 63.19 94 GLY A N 1
ATOM 760 C CA . GLY A 1 94 ? 11.451 -2.958 -36.335 1.00 63.19 94 GLY A CA 1
ATOM 761 C C . GLY A 1 94 ? 12.527 -4.039 -36.466 1.00 63.19 94 GLY A C 1
ATOM 762 O O . GLY A 1 94 ? 13.076 -4.487 -35.460 1.00 63.19 94 GLY A O 1
ATOM 763 N N . GLN A 1 95 ? 12.936 -4.361 -37.701 1.00 63.81 95 GLN A N 1
ATOM 764 C CA . GLN A 1 95 ? 14.047 -5.294 -37.982 1.00 63.81 95 GLN A CA 1
ATOM 765 C C . GLN A 1 95 ? 15.367 -4.884 -37.295 1.00 63.81 95 GLN A C 1
ATOM 767 O O . GLN A 1 95 ? 16.120 -5.740 -36.836 1.00 63.81 95 GLN A O 1
ATOM 772 N N . VAL A 1 96 ? 15.619 -3.575 -37.154 1.00 66.88 96 VAL A N 1
ATOM 773 C CA . VAL A 1 96 ? 16.807 -3.017 -36.477 1.00 66.88 96 VAL A CA 1
ATOM 774 C C . VAL A 1 96 ? 16.816 -3.331 -34.978 1.00 66.88 96 VAL A C 1
ATOM 776 O O . VAL A 1 96 ? 17.863 -3.650 -34.420 1.00 66.88 96 VAL A O 1
ATOM 779 N N . VAL A 1 97 ? 15.660 -3.273 -34.313 1.00 69.19 97 VAL A N 1
ATOM 780 C CA . VAL A 1 97 ? 15.561 -3.555 -32.872 1.00 69.19 97 VAL A CA 1
ATOM 781 C C . VAL A 1 97 ? 15.725 -5.054 -32.627 1.00 69.19 97 VAL A C 1
ATOM 783 O O . VAL A 1 97 ? 16.492 -5.440 -31.747 1.00 69.19 97 VAL A O 1
ATOM 786 N N . GLY A 1 98 ? 15.106 -5.900 -33.459 1.00 70.31 98 GLY A N 1
ATOM 787 C CA . GLY A 1 98 ? 15.292 -7.356 -33.413 1.00 70.31 98 GLY A CA 1
ATOM 788 C C . GLY A 1 98 ? 16.756 -7.781 -33.597 1.00 70.31 98 GLY A C 1
ATOM 789 O O . GLY A 1 98 ? 17.284 -8.540 -32.782 1.00 70.31 98 GLY A O 1
ATOM 790 N N . ALA A 1 99 ? 17.452 -7.220 -34.593 1.00 68.25 99 ALA A N 1
ATOM 791 C CA . ALA A 1 99 ? 18.873 -7.491 -34.838 1.00 68.25 99 ALA A CA 1
ATOM 792 C C . ALA A 1 99 ? 19.785 -7.080 -33.661 1.00 68.25 99 ALA A C 1
ATOM 794 O O . ALA A 1 99 ? 20.823 -7.700 -33.428 1.00 68.25 99 ALA A O 1
ATOM 795 N N . ASN A 1 100 ? 19.370 -6.087 -32.868 1.00 74.00 100 ASN A N 1
ATOM 796 C CA . ASN A 1 100 ? 20.108 -5.572 -31.711 1.00 74.00 100 ASN A CA 1
ATOM 797 C C . ASN A 1 100 ? 19.775 -6.236 -30.371 1.00 74.00 100 ASN A C 1
ATOM 799 O O . ASN A 1 100 ? 20.158 -5.719 -29.321 1.00 74.00 100 ASN A O 1
ATOM 803 N N . GLY A 1 101 ? 19.110 -7.394 -30.384 1.00 73.81 101 GLY A N 1
ATOM 804 C CA . GLY A 1 101 ? 18.744 -8.118 -29.161 1.00 73.81 101 GLY A CA 1
ATOM 805 C C . GLY A 1 101 ? 17.380 -7.731 -28.585 1.00 73.81 101 GLY A C 1
ATOM 806 O O . GLY A 1 101 ? 17.081 -8.113 -27.456 1.00 73.81 101 GLY A O 1
ATOM 807 N N . GLY A 1 102 ? 16.572 -7.008 -29.362 1.00 81.81 102 GLY A N 1
ATOM 808 C CA . GLY A 1 102 ? 15.181 -6.683 -29.077 1.00 81.81 102 GLY A CA 1
ATOM 809 C C . GLY A 1 102 ? 14.962 -5.651 -27.979 1.00 81.81 102 GLY A C 1
ATOM 810 O O . GLY A 1 102 ? 15.860 -4.901 -27.577 1.00 81.81 102 GLY A O 1
ATOM 811 N N . ILE A 1 103 ? 13.720 -5.592 -27.505 1.00 85.81 103 ILE A N 1
ATOM 812 C CA . ILE A 1 103 ? 13.277 -4.590 -26.536 1.00 85.81 103 ILE A CA 1
ATOM 813 C C . ILE A 1 103 ? 13.916 -4.881 -25.174 1.00 85.81 103 ILE A C 1
ATOM 815 O O . ILE A 1 103 ? 13.993 -6.032 -24.731 1.00 85.81 103 ILE A O 1
ATOM 819 N N . HIS A 1 104 ? 14.417 -3.834 -24.514 1.00 89.25 104 HIS A N 1
ATOM 820 C CA . HIS A 1 104 ? 14.782 -3.916 -23.104 1.00 89.25 104 HIS A CA 1
ATOM 821 C C . HIS A 1 104 ? 13.611 -3.494 -22.238 1.00 89.25 104 HIS A C 1
ATOM 823 O O . HIS A 1 104 ? 13.020 -2.447 -22.490 1.00 89.25 104 HIS A O 1
ATOM 829 N N . VAL A 1 105 ? 13.328 -4.251 -21.186 1.00 90.25 105 VAL A N 1
ATOM 830 C CA . VAL A 1 105 ? 12.389 -3.828 -20.149 1.00 90.25 105 VAL A CA 1
ATOM 831 C C . VAL A 1 105 ? 13.143 -3.628 -18.842 1.00 90.25 105 VAL A C 1
ATOM 833 O O . VAL A 1 105 ? 13.789 -4.555 -18.354 1.00 90.25 105 VAL A O 1
ATOM 836 N N . ILE A 1 106 ? 13.029 -2.428 -18.282 1.00 92.12 106 ILE A N 1
ATOM 837 C CA . ILE A 1 106 ? 13.511 -2.069 -16.953 1.00 92.12 106 ILE A CA 1
ATOM 838 C C . ILE A 1 106 ? 12.298 -1.938 -16.043 1.00 92.12 106 ILE A C 1
ATOM 840 O O . ILE A 1 106 ? 11.394 -1.137 -16.290 1.00 92.12 106 ILE A O 1
ATOM 844 N N . GLN A 1 107 ? 12.278 -2.716 -14.972 1.00 91.94 107 GLN A N 1
ATOM 845 C CA . GLN A 1 107 ? 11.247 -2.624 -13.951 1.00 91.94 107 GLN A CA 1
ATOM 846 C C . GLN A 1 107 ? 11.817 -1.929 -12.718 1.00 91.94 107 GLN A C 1
ATOM 848 O O . GLN A 1 107 ? 12.853 -2.348 -12.194 1.00 91.94 107 GLN A O 1
ATOM 853 N N . THR A 1 108 ? 11.146 -0.870 -12.260 1.00 90.88 108 THR A N 1
ATOM 854 C CA . THR A 1 108 ? 11.705 0.004 -11.223 1.00 90.88 108 THR A CA 1
ATOM 855 C C . THR A 1 108 ? 11.183 -0.253 -9.802 1.00 90.88 108 THR A C 1
ATOM 857 O O . THR A 1 108 ? 11.618 0.383 -8.840 1.00 90.88 108 THR A O 1
ATOM 860 N N . PHE A 1 109 ? 10.281 -1.226 -9.666 1.00 88.19 109 PHE A N 1
ATOM 861 C CA . PHE A 1 109 ? 9.614 -1.644 -8.430 1.00 88.19 109 PHE A CA 1
ATOM 862 C C . PHE A 1 109 ? 9.470 -3.171 -8.387 1.00 88.19 109 PHE A C 1
ATOM 864 O O . PHE A 1 109 ? 9.674 -3.838 -9.400 1.00 88.19 109 PHE A O 1
ATOM 871 N N . LEU A 1 110 ? 9.134 -3.755 -7.237 1.00 86.69 110 LEU A N 1
ATOM 872 C CA . LEU A 1 110 ? 8.921 -5.201 -7.107 1.00 86.69 110 LEU A CA 1
ATOM 873 C C . LEU A 1 110 ? 7.417 -5.509 -7.068 1.00 86.69 110 LEU A C 1
ATOM 875 O O . LEU A 1 110 ? 6.685 -4.920 -6.280 1.00 86.69 110 LEU A O 1
ATOM 879 N N . PHE A 1 111 ? 6.948 -6.433 -7.910 1.00 84.69 111 PHE A N 1
ATOM 880 C CA . PHE A 1 111 ? 5.556 -6.894 -7.863 1.00 84.69 111 PHE A CA 1
ATOM 881 C C . PHE A 1 111 ? 5.302 -7.784 -6.654 1.00 84.69 111 PHE A C 1
ATOM 883 O O . PHE A 1 111 ? 6.128 -8.638 -6.349 1.00 84.69 111 PHE A O 1
ATOM 890 N N . GLU A 1 112 ? 4.124 -7.653 -6.046 1.00 82.69 112 GLU A N 1
ATOM 891 C CA . GLU A 1 112 ? 3.631 -8.568 -5.007 1.00 82.69 112 GLU A CA 1
ATOM 892 C C . GLU A 1 112 ? 3.438 -9.984 -5.562 1.00 82.69 112 GLU A C 1
ATOM 894 O O . GLU A 1 112 ? 3.832 -10.972 -4.944 1.00 82.69 112 GLU A O 1
ATOM 899 N N . GLU A 1 113 ? 2.917 -10.088 -6.785 1.00 82.69 113 GLU A N 1
ATOM 900 C CA . GLU A 1 113 ? 2.706 -11.360 -7.462 1.00 82.69 113 GLU A CA 1
ATOM 901 C C . GLU A 1 113 ? 3.824 -11.690 -8.455 1.00 82.69 113 GLU A C 1
ATOM 903 O O . GLU A 1 113 ? 4.273 -10.859 -9.248 1.00 82.69 113 GLU A O 1
ATOM 908 N N . LEU A 1 114 ? 4.231 -12.962 -8.488 1.00 85.44 114 LEU A N 1
ATOM 909 C CA . LEU A 1 114 ? 5.149 -13.460 -9.517 1.00 85.44 114 LEU A CA 1
ATOM 910 C C . LEU A 1 114 ? 4.517 -13.420 -10.918 1.00 85.44 114 LEU A C 1
ATOM 912 O O . LEU A 1 114 ? 5.218 -13.189 -11.902 1.00 85.44 114 LEU A O 1
ATOM 916 N N . SER A 1 115 ? 3.203 -13.644 -11.005 1.00 84.69 115 SER A N 1
ATOM 917 C CA . SER A 1 115 ? 2.440 -13.682 -12.257 1.00 84.69 115 SER A CA 1
ATOM 918 C C . SER A 1 115 ? 2.610 -12.385 -13.064 1.00 84.69 115 SER A C 1
ATOM 920 O O . SER A 1 115 ? 2.842 -12.430 -14.272 1.00 84.69 115 SER A O 1
ATOM 922 N N . GLU A 1 116 ? 2.577 -11.235 -12.392 1.00 83.94 116 GLU A N 1
ATOM 923 C CA . GLU A 1 116 ? 2.752 -9.915 -12.997 1.00 83.94 116 GLU A CA 1
ATOM 924 C C . GLU A 1 116 ? 4.173 -9.677 -13.500 1.00 83.94 116 GLU A C 1
ATOM 926 O O . GLU A 1 116 ? 4.365 -9.204 -14.621 1.00 83.94 116 GLU A O 1
ATOM 931 N N . GLU A 1 117 ? 5.180 -10.049 -12.705 1.00 86.75 117 GLU A N 1
ATOM 932 C CA . GLU A 1 117 ? 6.581 -9.929 -13.117 1.00 86.75 117 GLU A CA 1
ATOM 933 C C . GLU A 1 117 ? 6.844 -10.769 -14.377 1.00 86.75 117 GLU A C 1
ATOM 935 O O . GLU A 1 117 ? 7.501 -10.314 -15.315 1.00 86.75 117 GLU A O 1
ATOM 940 N N . VAL A 1 118 ? 6.286 -11.984 -14.437 1.00 85.00 118 VAL A N 1
ATOM 941 C CA . VAL A 1 118 ? 6.374 -12.857 -15.618 1.00 85.00 118 VAL A CA 1
ATOM 942 C C . VAL A 1 118 ? 5.699 -12.216 -16.832 1.00 85.00 118 VAL A C 1
ATOM 944 O O . VAL A 1 118 ? 6.248 -12.274 -17.933 1.00 85.00 118 VAL A O 1
ATOM 947 N N . GLN A 1 119 ? 4.551 -11.558 -16.652 1.00 84.06 119 GLN A N 1
ATOM 948 C CA . GLN A 1 119 ? 3.876 -10.855 -17.746 1.00 84.06 119 GLN A CA 1
ATOM 949 C C . GLN A 1 119 ? 4.715 -9.706 -18.308 1.00 84.06 119 GLN A C 1
ATOM 951 O O . GLN A 1 119 ? 4.765 -9.554 -19.528 1.00 84.06 119 GLN A O 1
ATOM 956 N N . ILE A 1 120 ? 5.385 -8.927 -17.455 1.00 83.62 120 ILE A N 1
ATOM 957 C CA . ILE A 1 120 ? 6.253 -7.817 -17.881 1.00 83.62 120 ILE A CA 1
ATOM 958 C C . ILE A 1 120 ? 7.531 -8.323 -18.535 1.00 83.62 120 ILE A C 1
ATOM 960 O O . ILE A 1 120 ? 7.918 -7.818 -19.588 1.00 83.62 120 ILE A O 1
ATOM 964 N N . LYS A 1 121 ? 8.144 -9.379 -17.990 1.00 84.62 121 LYS A N 1
ATOM 965 C CA . LYS A 1 121 ? 9.254 -10.077 -18.656 1.00 84.62 121 LYS A CA 1
ATOM 966 C C . LYS A 1 121 ? 8.860 -10.534 -20.059 1.00 84.62 121 LYS A C 1
ATOM 968 O O . LYS A 1 121 ? 9.621 -10.335 -21.003 1.00 84.62 121 LYS A O 1
ATOM 973 N N . GLY A 1 122 ? 7.642 -11.051 -20.216 1.00 78.94 122 GLY A N 1
ATOM 974 C CA . GLY A 1 122 ? 7.069 -11.434 -21.508 1.00 78.94 122 GLY A CA 1
ATOM 975 C C . GLY A 1 122 ? 6.821 -10.277 -22.486 1.00 78.94 122 GLY A C 1
ATOM 976 O O . GLY A 1 122 ? 6.521 -10.532 -23.648 1.00 78.94 122 GLY A O 1
ATOM 977 N N . ARG A 1 123 ? 6.955 -9.008 -22.068 1.00 76.81 123 ARG A N 1
ATOM 978 C CA . ARG A 1 123 ? 6.883 -7.840 -22.971 1.00 76.81 123 ARG A CA 1
ATOM 979 C C . ARG A 1 123 ? 8.202 -7.535 -23.674 1.00 76.81 123 ARG A C 1
ATOM 981 O O . ARG A 1 123 ? 8.218 -6.719 -24.586 1.00 76.81 123 ARG A O 1
ATOM 988 N N . THR A 1 124 ? 9.296 -8.184 -23.277 1.00 75.88 124 THR A N 1
ATOM 989 C CA . THR A 1 124 ? 10.600 -8.017 -23.937 1.00 75.88 124 THR A CA 1
ATOM 990 C C . THR A 1 124 ? 10.646 -8.676 -25.316 1.00 75.88 124 THR A C 1
ATOM 992 O O . THR A 1 124 ? 11.288 -8.150 -26.222 1.00 75.88 124 THR A O 1
ATOM 995 N N . ALA A 1 125 ? 9.967 -9.816 -25.472 1.00 69.94 125 ALA A N 1
ATOM 996 C CA . ALA A 1 125 ? 9.972 -10.623 -26.682 1.00 69.94 125 ALA A CA 1
ATOM 997 C C . ALA A 1 125 ? 8.790 -11.601 -26.714 1.00 69.94 125 ALA A C 1
ATOM 999 O O . ALA A 1 125 ? 8.381 -12.133 -25.680 1.00 69.94 125 ALA A O 1
ATOM 1000 N N . ARG A 1 126 ? 8.278 -11.892 -27.915 1.00 64.56 126 ARG A N 1
ATOM 1001 C CA . ARG A 1 126 ? 7.238 -12.903 -28.149 1.00 64.56 126 ARG A CA 1
ATOM 1002 C C . ARG A 1 126 ? 7.748 -13.979 -29.100 1.00 64.56 126 ARG A C 1
ATOM 1004 O O . ARG A 1 126 ? 8.584 -13.712 -29.946 1.00 64.56 126 ARG A O 1
ATOM 1011 N N . GLN A 1 127 ? 7.244 -15.204 -28.939 1.00 57.31 127 GLN A N 1
ATOM 1012 C CA . GLN A 1 127 ? 7.420 -16.310 -29.897 1.00 57.31 127 GLN A CA 1
ATOM 1013 C C . GLN A 1 127 ? 8.866 -16.546 -30.397 1.00 57.31 127 GLN A C 1
ATOM 1015 O O . GLN A 1 127 ? 9.074 -16.881 -31.557 1.00 57.31 127 GLN A O 1
ATOM 1020 N N . GLY A 1 128 ? 9.865 -16.431 -29.513 1.00 59.72 128 GLY A N 1
ATOM 1021 C CA . GLY A 1 128 ? 11.269 -16.719 -29.843 1.00 59.72 128 GLY A CA 1
ATOM 1022 C C . GLY A 1 128 ? 12.114 -15.504 -30.233 1.00 59.72 128 GLY A C 1
ATOM 1023 O O . GLY A 1 128 ? 13.306 -15.669 -30.490 1.00 59.72 128 GLY A O 1
ATOM 1024 N N . ASP A 1 129 ? 11.543 -14.297 -30.220 1.00 70.38 129 ASP A N 1
ATOM 1025 C CA . ASP A 1 129 ? 12.317 -13.066 -30.365 1.00 70.38 129 ASP A CA 1
ATOM 1026 C C . ASP A 1 129 ? 13.338 -12.901 -29.223 1.00 70.38 129 ASP A C 1
ATOM 1028 O O . ASP A 1 129 ? 13.167 -13.391 -28.104 1.00 70.38 129 ASP A O 1
ATOM 1032 N N . SER A 1 130 ? 14.438 -12.202 -29.506 1.00 76.94 130 SER A N 1
ATOM 1033 C CA . SER A 1 130 ? 15.403 -11.823 -28.470 1.00 76.94 130 SER A CA 1
ATOM 1034 C C . SER A 1 130 ? 14.868 -10.638 -27.672 1.00 76.94 130 SER A C 1
ATOM 1036 O O . SER A 1 130 ? 14.310 -9.714 -28.251 1.00 76.94 130 SER A O 1
ATOM 1038 N N . GLY A 1 131 ? 15.066 -10.645 -26.359 1.00 83.00 131 GLY A N 1
ATOM 1039 C CA . GLY A 1 131 ? 14.711 -9.549 -25.465 1.00 83.00 131 GLY A CA 1
ATOM 1040 C C . GLY A 1 131 ? 15.536 -9.635 -24.189 1.00 83.00 131 GLY A C 1
ATOM 1041 O O . GLY A 1 131 ? 16.130 -10.675 -23.892 1.00 83.00 131 GLY A O 1
ATOM 1042 N N . SER A 1 132 ? 15.614 -8.546 -23.425 1.00 86.75 132 SER A N 1
ATOM 1043 C CA . SER A 1 132 ? 16.293 -8.588 -22.126 1.00 86.75 132 SER A CA 1
ATOM 1044 C C . SER A 1 132 ? 15.551 -7.787 -21.072 1.00 86.75 132 SER A C 1
ATOM 1046 O O . SER A 1 132 ? 14.874 -6.810 -21.382 1.00 86.75 132 SER A O 1
ATOM 1048 N N . TYR A 1 133 ? 15.722 -8.177 -19.815 1.00 89.81 133 TYR A N 1
ATOM 1049 C CA . TYR A 1 133 ? 15.004 -7.623 -18.674 1.00 89.81 133 TYR A CA 1
ATOM 1050 C C . TYR A 1 133 ? 15.980 -7.270 -17.551 1.00 89.81 133 TYR A C 1
ATOM 1052 O O . TYR A 1 133 ? 16.924 -8.025 -17.310 1.00 89.81 133 TYR A O 1
ATOM 1060 N N . SER A 1 134 ? 15.754 -6.150 -16.872 1.00 90.06 134 SER A N 1
ATOM 1061 C CA . SER A 1 134 ? 16.511 -5.736 -15.690 1.00 90.06 134 SER A CA 1
ATOM 1062 C C . SER A 1 134 ? 15.582 -5.201 -14.597 1.00 90.06 134 SER A C 1
ATOM 1064 O O . SER A 1 134 ? 14.464 -4.745 -14.848 1.00 90.06 134 SER A O 1
ATOM 1066 N N . LEU A 1 135 ? 16.059 -5.297 -13.357 1.00 89.75 135 LEU A N 1
ATOM 1067 C CA . LEU A 1 135 ? 15.400 -4.775 -12.164 1.00 89.75 135 LEU A CA 1
ATOM 1068 C C . LEU A 1 135 ? 16.281 -3.679 -11.575 1.00 89.75 135 LEU A C 1
ATOM 1070 O O . LEU A 1 135 ? 17.422 -3.947 -11.201 1.00 89.75 135 LEU A O 1
ATOM 1074 N N . VAL A 1 136 ? 15.740 -2.468 -11.467 1.00 90.00 136 VAL A N 1
ATOM 1075 C CA . VAL A 1 136 ? 16.408 -1.334 -10.818 1.00 90.00 136 VAL A CA 1
ATOM 1076 C C . VAL A 1 136 ? 15.517 -0.875 -9.678 1.00 90.00 136 VAL A C 1
ATOM 1078 O O . VAL A 1 136 ? 14.560 -0.139 -9.881 1.00 90.00 136 VAL A O 1
ATOM 1081 N N . LEU A 1 137 ? 15.797 -1.352 -8.471 1.00 87.44 137 LEU A N 1
ATOM 1082 C CA . LEU A 1 137 ? 14.917 -1.177 -7.318 1.00 87.44 137 LEU A CA 1
ATOM 1083 C C . LEU A 1 137 ? 15.446 -0.079 -6.396 1.00 87.44 137 LEU A C 1
ATOM 1085 O O . LEU A 1 137 ? 16.655 0.080 -6.232 1.00 87.44 137 LEU A O 1
ATOM 1089 N N . CYS A 1 138 ? 14.533 0.681 -5.798 1.00 83.56 138 CYS A N 1
ATOM 1090 C CA . CYS A 1 138 ? 14.865 1.622 -4.737 1.00 83.56 138 CYS A CA 1
ATOM 1091 C C . CYS A 1 138 ? 14.735 0.919 -3.384 1.00 83.56 138 CYS A C 1
ATOM 1093 O O . CYS A 1 138 ? 13.680 0.350 -3.109 1.00 83.56 138 CYS A O 1
ATOM 1095 N N . ASP A 1 139 ? 15.753 1.018 -2.526 1.00 80.56 139 ASP A N 1
ATOM 1096 C CA . ASP A 1 139 ? 15.760 0.405 -1.188 1.00 80.56 139 ASP A CA 1
ATOM 1097 C C . ASP A 1 139 ? 14.486 0.726 -0.391 1.00 80.56 139 ASP A C 1
ATOM 1099 O O . ASP A 1 139 ? 13.905 -0.157 0.230 1.00 80.56 139 ASP A O 1
ATOM 1103 N N . LYS A 1 140 ? 13.994 1.970 -0.489 1.00 75.88 140 LYS A N 1
ATOM 1104 C CA . LYS A 1 140 ? 12.778 2.431 0.201 1.00 75.88 140 LYS A CA 1
ATOM 1105 C C . LYS A 1 140 ? 11.524 1.642 -0.184 1.00 75.88 140 LYS A C 1
ATOM 1107 O O . LYS A 1 140 ? 10.643 1.460 0.641 1.00 75.88 140 LYS A O 1
ATOM 1112 N N . LEU A 1 141 ? 11.427 1.181 -1.432 1.00 73.88 141 LEU A N 1
ATOM 1113 C CA . LEU A 1 141 ? 10.272 0.408 -1.906 1.00 73.88 141 LEU A CA 1
ATOM 1114 C C . LEU A 1 141 ? 10.345 -1.062 -1.472 1.00 73.88 141 LEU A C 1
ATOM 1116 O O . LEU A 1 141 ? 9.347 -1.773 -1.519 1.00 73.88 141 LEU A O 1
ATOM 1120 N N . LEU A 1 142 ? 11.521 -1.533 -1.050 1.00 77.69 142 LEU A N 1
ATOM 1121 C CA . LEU A 1 142 ? 11.713 -2.906 -0.585 1.00 77.69 142 LEU A CA 1
ATOM 1122 C C . LEU A 1 142 ? 11.317 -3.092 0.883 1.00 77.69 142 LEU A C 1
ATOM 1124 O O . LEU A 1 142 ? 11.041 -4.219 1.296 1.00 77.69 142 LEU A O 1
ATOM 1128 N N . GLU A 1 143 ? 11.215 -2.000 1.644 1.00 71.81 143 GLU A N 1
ATOM 1129 C CA . GLU A 1 143 ? 10.777 -2.016 3.043 1.00 71.81 143 GLU A CA 1
ATOM 1130 C C . GLU A 1 143 ? 9.372 -2.625 3.195 1.00 71.81 143 GLU A C 1
ATOM 1132 O O . GLU A 1 143 ? 9.138 -3.347 4.163 1.00 71.81 143 GLU A O 1
ATOM 1137 N N . GLN A 1 144 ? 8.480 -2.471 2.201 1.00 69.94 144 GLN A N 1
ATOM 1138 C CA . GLN A 1 144 ? 7.150 -3.105 2.236 1.00 69.94 144 GLN A CA 1
ATOM 1139 C C . GLN A 1 144 ? 7.220 -4.640 2.285 1.00 69.94 144 GLN A C 1
ATOM 1141 O O . GLN A 1 144 ? 6.321 -5.292 2.799 1.00 69.94 144 GLN A O 1
ATOM 1146 N N . PHE A 1 145 ? 8.291 -5.230 1.748 1.00 72.88 145 PHE A N 1
ATOM 1147 C CA . PHE A 1 145 ? 8.520 -6.677 1.751 1.00 72.88 145 PHE A CA 1
ATOM 1148 C C . PHE A 1 145 ? 9.345 -7.130 2.963 1.00 72.88 145 PHE A C 1
ATOM 1150 O O . PHE A 1 145 ? 9.847 -8.257 2.976 1.00 72.88 145 PHE A O 1
ATOM 1157 N N . LEU A 1 146 ? 9.521 -6.253 3.961 1.00 73.69 146 LEU A N 1
ATOM 1158 C CA . LEU A 1 146 ? 10.365 -6.474 5.137 1.00 73.69 146 LEU A CA 1
ATOM 1159 C C . LEU A 1 146 ? 11.817 -6.808 4.758 1.00 73.69 146 LEU A C 1
ATOM 1161 O O . LEU A 1 146 ? 12.473 -7.628 5.405 1.00 73.69 146 LEU A O 1
ATOM 1165 N N . ILE A 1 147 ? 12.305 -6.204 3.672 1.00 77.31 147 ILE A N 1
ATOM 1166 C CA . ILE A 1 147 ? 13.696 -6.314 3.238 1.00 77.31 147 ILE A CA 1
ATOM 1167 C C . ILE A 1 147 ? 14.454 -5.140 3.837 1.00 77.31 147 ILE A C 1
ATOM 1169 O O . ILE A 1 147 ? 14.209 -3.983 3.499 1.00 77.31 147 ILE A O 1
ATOM 1173 N N . THR A 1 148 ? 15.390 -5.444 4.727 1.00 77.38 148 THR A N 1
ATOM 1174 C CA . THR A 1 148 ? 16.203 -4.427 5.392 1.00 77.38 148 THR A CA 1
ATOM 1175 C C . THR A 1 148 ? 17.489 -4.152 4.615 1.00 77.38 148 THR A C 1
ATOM 1177 O O . THR A 1 148 ? 17.933 -4.956 3.793 1.00 77.38 148 THR A O 1
ATOM 1180 N N . LYS A 1 149 ? 18.159 -3.033 4.915 1.00 76.25 149 LYS A N 1
ATOM 1181 C CA . LYS A 1 149 ? 19.486 -2.731 4.345 1.00 76.25 149 LYS A CA 1
ATOM 1182 C C . LYS A 1 149 ? 20.514 -3.834 4.614 1.00 76.25 149 LYS A C 1
ATOM 1184 O O . LYS A 1 149 ? 21.327 -4.124 3.746 1.00 76.25 149 LYS A O 1
ATOM 1189 N N . VAL A 1 150 ? 20.430 -4.491 5.772 1.00 78.88 150 VAL A N 1
ATOM 1190 C CA . VAL A 1 150 ? 21.309 -5.615 6.128 1.00 78.88 150 VAL A CA 1
ATOM 1191 C C . VAL A 1 150 ? 21.098 -6.791 5.173 1.00 78.88 150 VAL A C 1
ATOM 1193 O O . VAL A 1 150 ? 22.064 -7.393 4.709 1.00 78.88 150 VAL A O 1
ATOM 1196 N N . ASP A 1 151 ? 19.845 -7.087 4.822 1.00 79.31 151 ASP A N 1
ATOM 1197 C CA . ASP A 1 151 ? 19.521 -8.140 3.856 1.00 79.31 151 ASP A CA 1
ATOM 1198 C C . ASP A 1 151 ? 20.052 -7.801 2.454 1.00 79.31 151 ASP A C 1
ATOM 1200 O O . ASP A 1 151 ? 20.589 -8.671 1.767 1.00 79.31 151 ASP A O 1
ATOM 1204 N N . ILE A 1 152 ? 19.955 -6.529 2.049 1.00 80.75 152 ILE A N 1
ATOM 1205 C CA . ILE A 1 152 ? 20.475 -6.017 0.769 1.00 80.75 152 ILE A CA 1
ATOM 1206 C C . ILE A 1 152 ? 22.004 -6.136 0.714 1.00 80.75 152 ILE A C 1
ATOM 1208 O O . ILE A 1 152 ? 22.546 -6.623 -0.280 1.00 80.75 152 ILE A O 1
ATOM 1212 N N . ASP A 1 153 ? 22.707 -5.733 1.773 1.00 81.81 153 ASP A N 1
ATOM 1213 C CA . ASP A 1 153 ? 24.172 -5.787 1.840 1.00 81.81 153 ASP A CA 1
ATOM 1214 C C . ASP A 1 153 ? 24.689 -7.236 1.859 1.00 81.81 153 ASP A C 1
ATOM 1216 O O . ASP A 1 153 ? 25.653 -7.576 1.163 1.00 81.81 153 ASP A O 1
ATOM 1220 N N . ASN A 1 154 ? 23.995 -8.129 2.570 1.00 83.00 154 ASN A N 1
ATOM 1221 C CA . ASN A 1 154 ? 24.273 -9.565 2.548 1.00 83.00 154 ASN A CA 1
ATOM 1222 C C . ASN A 1 154 ? 24.022 -10.172 1.160 1.00 83.00 154 ASN A C 1
ATOM 1224 O O . ASN A 1 154 ? 24.838 -10.942 0.654 1.00 83.00 154 ASN A O 1
ATOM 1228 N N . ALA A 1 155 ? 22.931 -9.797 0.490 1.00 81.44 155 ALA A N 1
ATOM 1229 C CA . ALA A 1 155 ? 22.672 -10.243 -0.876 1.00 81.44 155 ALA A CA 1
ATOM 1230 C C . ALA A 1 155 ? 23.728 -9.730 -1.869 1.00 81.44 155 ALA A C 1
ATOM 1232 O O . ALA A 1 155 ? 24.075 -10.452 -2.809 1.00 81.44 155 ALA A O 1
ATOM 1233 N N . ARG A 1 156 ? 24.281 -8.529 -1.636 1.00 80.62 156 ARG A N 1
ATOM 1234 C CA . ARG A 1 156 ? 25.352 -7.937 -2.451 1.00 80.62 156 ARG A CA 1
ATOM 1235 C C . ARG A 1 156 ? 26.664 -8.694 -2.350 1.00 80.62 156 ARG A C 1
ATOM 1237 O O . ARG A 1 156 ? 27.325 -8.867 -3.369 1.00 80.62 156 ARG A O 1
ATOM 1244 N N . SER A 1 157 ? 27.024 -9.161 -1.158 1.00 78.25 157 SER A N 1
ATOM 1245 C CA . SER A 1 157 ? 28.263 -9.919 -0.952 1.00 78.25 157 SER A CA 1
ATOM 1246 C C . SER A 1 157 ? 28.186 -11.344 -1.509 1.00 78.25 157 SER A C 1
ATOM 1248 O O . SER A 1 157 ? 29.176 -11.850 -2.031 1.00 78.25 157 SER A O 1
ATOM 1250 N N . ILE A 1 158 ? 27.007 -11.973 -1.454 1.00 80.75 158 ILE A N 1
ATOM 1251 C CA . ILE A 1 158 ? 26.784 -13.361 -1.896 1.00 80.75 158 ILE A CA 1
ATOM 1252 C C . ILE A 1 158 ? 26.407 -13.437 -3.392 1.00 80.75 158 ILE A C 1
ATOM 1254 O O . ILE A 1 158 ? 26.513 -14.493 -4.012 1.00 80.75 158 ILE A O 1
ATOM 1258 N N . GLY A 1 159 ? 25.960 -12.330 -3.997 1.00 79.25 159 GLY A N 1
ATOM 1259 C CA . GLY A 1 159 ? 25.474 -12.295 -5.383 1.00 79.25 159 GLY A CA 1
ATOM 1260 C C . GLY A 1 159 ? 24.095 -12.943 -5.567 1.00 79.25 159 GLY A C 1
ATOM 1261 O O . GLY A 1 159 ? 23.733 -13.331 -6.675 1.00 79.25 159 GLY A O 1
ATOM 1262 N N . ASN A 1 160 ? 23.312 -13.061 -4.489 1.00 80.44 160 ASN A N 1
ATOM 1263 C CA . ASN A 1 160 ? 22.062 -13.828 -4.445 1.00 80.44 160 ASN A CA 1
ATOM 1264 C C . ASN A 1 160 ? 20.804 -12.943 -4.334 1.00 80.44 160 ASN A C 1
ATOM 1266 O O . ASN A 1 160 ? 19.876 -13.236 -3.580 1.00 80.44 160 ASN A O 1
ATOM 1270 N N . PHE A 1 161 ? 20.777 -11.828 -5.067 1.00 82.31 161 PHE A N 1
ATOM 1271 C CA . PHE A 1 161 ? 19.703 -10.833 -4.962 1.00 82.31 161 PHE A CA 1
ATOM 1272 C C . PHE A 1 161 ? 18.328 -11.364 -5.362 1.00 82.31 161 PHE A C 1
ATOM 1274 O O . PHE A 1 161 ? 17.363 -11.208 -4.618 1.00 82.31 161 PHE A O 1
ATOM 1281 N N . TYR A 1 162 ? 18.214 -11.985 -6.537 1.00 85.62 162 TYR A N 1
ATOM 1282 C CA . TYR A 1 162 ? 16.902 -12.375 -7.054 1.00 85.62 162 TYR A CA 1
ATOM 1283 C C . TYR A 1 162 ? 16.212 -13.455 -6.201 1.00 85.62 162 TYR A C 1
ATOM 1285 O O . TYR A 1 162 ? 15.026 -13.297 -5.903 1.00 85.62 162 TYR A O 1
ATOM 1293 N N . PRO A 1 163 ? 16.908 -14.509 -5.731 1.00 88.00 163 PRO A N 1
ATOM 1294 C CA . PRO A 1 163 ? 16.296 -15.496 -4.842 1.00 88.00 163 PRO A CA 1
ATOM 1295 C C . PRO A 1 163 ? 15.841 -14.919 -3.497 1.00 88.00 163 PRO A C 1
ATOM 1297 O O . PRO A 1 163 ? 14.767 -15.296 -3.029 1.00 88.00 163 PRO A O 1
ATOM 1300 N N . LEU A 1 164 ? 16.579 -13.962 -2.917 1.00 87.00 164 LEU A N 1
ATOM 1301 C CA . LEU A 1 164 ? 16.134 -13.244 -1.715 1.00 87.00 164 LEU A CA 1
ATOM 1302 C C . LEU A 1 164 ? 14.821 -12.490 -1.976 1.00 87.00 164 LEU A C 1
ATOM 1304 O O . LEU A 1 164 ? 13.848 -12.684 -1.246 1.00 87.00 164 LEU A O 1
ATOM 1308 N N . LEU A 1 165 ? 14.780 -11.678 -3.042 1.00 86.88 165 LEU A N 1
ATOM 1309 C CA . LEU A 1 165 ? 13.585 -10.919 -3.435 1.00 86.88 165 LEU A CA 1
ATOM 1310 C C . LEU A 1 165 ? 12.388 -11.851 -3.658 1.00 86.88 165 LEU A C 1
ATOM 1312 O O . LEU A 1 165 ? 11.280 -11.578 -3.201 1.00 86.88 165 LEU A O 1
ATOM 1316 N N . HIS A 1 166 ? 12.610 -12.980 -4.331 1.00 88.31 166 HIS A N 1
ATOM 1317 C CA . HIS A 1 166 ? 11.568 -13.963 -4.595 1.00 88.31 166 HIS A CA 1
ATOM 1318 C C . HIS A 1 166 ? 11.052 -14.643 -3.315 1.00 88.31 166 HIS A C 1
ATOM 1320 O O . HIS A 1 166 ? 9.836 -14.793 -3.172 1.00 88.31 166 HIS A O 1
ATOM 1326 N N . SER A 1 167 ? 11.934 -15.010 -2.377 1.00 87.44 167 SER A N 1
ATOM 1327 C CA . SER A 1 167 ? 11.540 -15.613 -1.095 1.00 87.44 167 SER A CA 1
ATOM 1328 C C . SER A 1 167 ? 10.692 -14.653 -0.265 1.00 87.44 167 SER A C 1
ATOM 1330 O O . SER A 1 167 ? 9.574 -14.994 0.118 1.00 87.44 167 SER A O 1
ATOM 1332 N N . LYS A 1 168 ? 11.179 -13.421 -0.072 1.00 85.56 168 LYS A N 1
ATOM 1333 C CA . LYS A 1 168 ? 10.499 -12.384 0.720 1.00 85.56 168 LYS A CA 1
ATOM 1334 C C . LYS A 1 168 ? 9.145 -12.004 0.137 1.00 85.56 168 LYS A C 1
ATOM 1336 O O . LYS A 1 168 ? 8.152 -11.942 0.854 1.00 85.56 168 LYS A O 1
ATOM 1341 N N . ARG A 1 169 ? 9.068 -11.871 -1.186 1.00 87.31 169 ARG A N 1
ATOM 1342 C CA . ARG A 1 169 ? 7.793 -11.699 -1.886 1.00 87.31 169 ARG A CA 1
ATOM 1343 C C . ARG A 1 169 ? 6.830 -12.861 -1.651 1.00 87.31 169 ARG A C 1
ATOM 1345 O O . ARG A 1 169 ? 5.645 -12.641 -1.441 1.00 87.31 169 ARG A O 1
ATOM 1352 N N . THR A 1 170 ? 7.314 -14.099 -1.716 1.00 86.06 170 THR A N 1
ATOM 1353 C CA . THR A 1 170 ? 6.456 -15.279 -1.534 1.00 86.06 170 THR A CA 1
ATOM 1354 C C . THR A 1 170 ? 5.909 -15.348 -0.108 1.00 86.06 170 THR A C 1
ATOM 1356 O O . THR A 1 170 ? 4.756 -15.727 0.087 1.00 86.06 170 THR A O 1
ATOM 1359 N N . GLU A 1 171 ? 6.712 -14.973 0.887 1.00 84.75 171 GLU A N 1
ATOM 1360 C CA . GLU A 1 171 ? 6.276 -14.836 2.282 1.00 84.75 171 GLU A CA 1
ATOM 1361 C C . GLU A 1 171 ? 5.205 -13.750 2.432 1.00 84.75 171 GLU A C 1
ATOM 1363 O O . GLU A 1 171 ? 4.136 -14.029 2.977 1.00 84.75 171 GLU A O 1
ATOM 1368 N N . PHE A 1 172 ? 5.449 -12.563 1.868 1.00 82.19 172 PHE A N 1
ATOM 1369 C CA . PHE A 1 172 ? 4.489 -11.456 1.837 1.00 82.19 172 PHE A CA 1
ATOM 1370 C C . PHE A 1 172 ? 3.152 -11.884 1.213 1.00 82.19 172 PHE A C 1
ATOM 1372 O O . PHE A 1 172 ? 2.096 -11.741 1.828 1.00 82.19 172 PHE A O 1
ATOM 1379 N N . PHE A 1 173 ? 3.197 -12.498 0.027 1.00 82.31 173 PHE A N 1
ATOM 1380 C CA . PHE A 1 173 ? 1.999 -12.936 -0.687 1.00 82.31 173 PHE A CA 1
ATOM 1381 C C . PHE A 1 173 ? 1.231 -14.018 0.082 1.00 82.31 173 PHE A C 1
ATOM 1383 O O . PHE A 1 173 ? 0.005 -14.004 0.117 1.00 82.31 173 PHE A O 1
ATOM 1390 N N . LYS A 1 174 ? 1.926 -14.953 0.746 1.00 83.94 174 LYS A N 1
ATOM 1391 C CA . LYS A 1 174 ? 1.276 -15.970 1.590 1.00 83.94 174 LYS A CA 1
ATOM 1392 C C . LYS A 1 174 ? 0.528 -15.346 2.768 1.00 83.94 174 LYS A C 1
ATOM 1394 O O . LYS A 1 174 ? -0.579 -15.794 3.066 1.00 83.94 174 LYS A O 1
ATOM 1399 N N . ALA A 1 175 ? 1.116 -14.343 3.420 1.00 78.31 175 ALA A N 1
ATOM 1400 C CA . ALA A 1 175 ? 0.471 -13.629 4.518 1.00 78.31 175 ALA A CA 1
ATOM 1401 C C . ALA A 1 175 ? -0.791 -12.895 4.031 1.00 78.31 175 ALA A C 1
ATOM 1403 O O . ALA A 1 175 ? -1.882 -13.135 4.549 1.00 78.31 175 ALA A O 1
ATOM 1404 N N . GLN A 1 176 ? -0.668 -12.110 2.958 1.00 74.31 176 GLN A N 1
ATOM 1405 C CA . GLN A 1 176 ? -1.782 -11.382 2.340 1.00 74.31 176 GLN A CA 1
ATOM 1406 C C . GLN A 1 176 ? -2.893 -12.320 1.834 1.00 74.31 176 GLN A C 1
ATOM 1408 O O . GLN A 1 176 ? -4.083 -12.026 1.966 1.00 74.31 176 GLN A O 1
ATOM 1413 N N . TYR A 1 177 ? -2.529 -13.479 1.276 1.00 77.75 177 TYR A N 1
ATOM 1414 C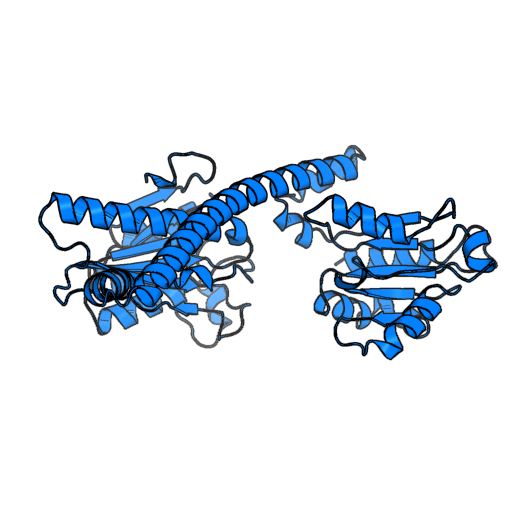 CA . TYR A 1 177 ? -3.484 -14.480 0.803 1.00 77.75 177 TYR A CA 1
ATOM 1415 C C . TYR A 1 177 ? -4.290 -15.099 1.950 1.00 77.75 177 TYR A C 1
ATOM 1417 O O . TYR A 1 177 ? -5.501 -15.285 1.822 1.00 77.75 177 TYR A O 1
ATOM 1425 N N . ALA A 1 178 ? -3.643 -15.404 3.080 1.00 76.00 178 ALA A N 1
ATOM 1426 C CA . ALA A 1 178 ? -4.329 -15.930 4.257 1.00 76.00 178 ALA A CA 1
ATOM 1427 C C . ALA A 1 178 ? -5.372 -14.934 4.795 1.00 76.00 178 ALA A C 1
ATOM 1429 O O . ALA A 1 178 ? -6.493 -15.333 5.111 1.00 76.00 178 ALA A O 1
ATOM 1430 N N . GLU A 1 179 ? -5.032 -13.644 4.821 1.00 70.06 179 GLU A N 1
ATOM 1431 C CA . GLU A 1 179 ? -5.944 -12.563 5.218 1.00 70.06 179 GLU A CA 1
ATOM 1432 C C . GLU A 1 179 ? -7.094 -12.389 4.220 1.00 70.06 179 GLU A C 1
ATOM 1434 O O . GLU A 1 179 ? -8.265 -12.355 4.600 1.00 70.06 179 GLU A O 1
ATOM 1439 N N . SER A 1 180 ? -6.779 -12.359 2.924 1.00 71.62 180 SER A N 1
ATOM 1440 C CA . SER A 1 180 ? -7.783 -12.236 1.861 1.00 71.62 180 SER A CA 1
ATOM 1441 C C . SER A 1 180 ? -8.783 -13.391 1.896 1.00 71.62 180 SER A C 1
ATOM 1443 O O . SER A 1 180 ? -9.974 -13.190 1.673 1.00 71.62 180 SER A O 1
ATOM 1445 N N . LYS A 1 181 ? -8.331 -14.604 2.237 1.00 78.75 181 LYS A N 1
ATOM 1446 C CA . LYS A 1 181 ? -9.208 -15.767 2.386 1.00 78.75 181 LYS A CA 1
ATOM 1447 C C . LYS A 1 181 ? -10.233 -15.580 3.509 1.00 78.75 181 LYS A C 1
ATOM 1449 O O . LYS A 1 181 ? -11.403 -15.890 3.301 1.00 78.75 181 LYS A O 1
ATOM 1454 N N . GLN A 1 182 ? -9.823 -15.041 4.658 1.00 76.12 182 GLN A N 1
ATOM 1455 C CA . GLN A 1 182 ? -10.748 -14.734 5.756 1.00 76.12 182 GLN A CA 1
ATOM 1456 C C . GLN A 1 182 ? -11.790 -13.695 5.328 1.00 76.12 182 GLN A C 1
ATOM 1458 O O . GLN A 1 182 ? -12.979 -13.863 5.595 1.00 76.12 182 GLN A O 1
ATOM 1463 N N . TYR A 1 183 ? -11.364 -12.659 4.598 1.00 72.31 183 TYR A N 1
ATOM 1464 C CA . TYR A 1 183 ? -12.282 -11.649 4.076 1.00 72.31 183 TYR A CA 1
ATOM 1465 C C . TYR A 1 183 ? -13.273 -12.228 3.057 1.00 72.31 183 TYR A C 1
ATOM 1467 O O . TYR A 1 183 ? -14.453 -11.895 3.086 1.00 72.31 183 TYR A O 1
ATOM 1475 N N . VAL A 1 184 ? -12.833 -13.140 2.185 1.00 79.56 184 VAL A N 1
ATOM 1476 C CA . VAL A 1 184 ? -13.722 -13.836 1.240 1.00 79.56 184 VAL A CA 1
ATOM 1477 C C . VAL A 1 184 ? -14.753 -14.693 1.978 1.00 79.56 184 VAL A C 1
ATOM 1479 O O . VAL A 1 184 ? -15.920 -14.707 1.590 1.00 79.56 184 VAL A O 1
ATOM 1482 N N . GLU A 1 185 ? -14.359 -15.381 3.051 1.00 80.75 185 GLU A N 1
ATOM 1483 C CA . GLU A 1 185 ? -15.288 -16.147 3.891 1.00 80.75 185 GLU A CA 1
ATOM 1484 C C . GLU A 1 185 ? -16.317 -15.234 4.579 1.00 80.75 185 GLU A C 1
ATOM 1486 O O . GLU A 1 185 ? -17.515 -15.532 4.555 1.00 80.75 185 GLU A O 1
ATOM 1491 N N . TYR A 1 186 ? -15.880 -14.089 5.112 1.00 78.88 186 TYR A N 1
ATOM 1492 C CA . TYR A 1 186 ? -16.766 -13.057 5.657 1.00 78.88 186 TYR A CA 1
ATOM 1493 C C . TYR A 1 186 ? -17.734 -12.508 4.595 1.00 78.88 186 TYR A C 1
ATOM 1495 O O . TYR A 1 186 ? -18.951 -12.549 4.784 1.00 78.88 186 TYR A O 1
ATOM 1503 N N . ALA A 1 187 ? -17.224 -12.087 3.435 1.00 78.19 187 ALA A N 1
ATOM 1504 C CA . ALA A 1 187 ? -18.029 -11.545 2.342 1.00 78.19 187 ALA A CA 1
ATOM 1505 C C . ALA A 1 187 ? -19.037 -12.575 1.801 1.00 78.19 187 ALA A C 1
ATOM 1507 O O . ALA A 1 187 ? -20.163 -12.224 1.450 1.00 78.19 187 ALA A O 1
ATOM 1508 N N . ALA A 1 188 ? -18.677 -13.862 1.785 1.00 88.00 188 ALA A N 1
ATOM 1509 C CA . ALA A 1 188 ? -19.592 -14.940 1.422 1.00 88.00 188 ALA A CA 1
ATOM 1510 C C . ALA A 1 188 ? -20.740 -15.102 2.433 1.00 88.00 188 ALA A C 1
ATOM 1512 O O . ALA A 1 188 ? -21.867 -15.416 2.040 1.00 88.00 188 ALA A O 1
ATOM 1513 N N . ASN A 1 189 ? -20.484 -14.894 3.726 1.00 86.94 189 ASN A N 1
ATOM 1514 C CA . ASN A 1 189 ? -21.529 -14.907 4.750 1.00 86.94 189 ASN A CA 1
ATOM 1515 C C . ASN A 1 189 ? -22.450 -13.686 4.621 1.00 86.94 189 ASN A C 1
ATOM 1517 O O . ASN A 1 189 ? -23.672 -13.856 4.607 1.00 86.94 189 ASN A O 1
ATOM 1521 N N . GLU A 1 190 ? -21.886 -12.494 4.415 1.00 82.88 190 GLU A N 1
ATOM 1522 C CA . GLU A 1 190 ? -22.656 -11.268 4.168 1.00 82.88 190 GLU A CA 1
ATOM 1523 C C . GLU A 1 190 ? -23.527 -11.377 2.909 1.00 82.88 190 GLU A C 1
ATOM 1525 O O . GLU A 1 190 ? -24.703 -11.000 2.922 1.00 82.88 190 GLU A O 1
ATOM 1530 N N . HIS A 1 191 ? -22.997 -11.972 1.837 1.00 89.06 191 HIS A N 1
ATOM 1531 C CA . HIS A 1 191 ? -23.751 -12.233 0.613 1.00 89.06 191 HIS A CA 1
ATOM 1532 C C . HIS A 1 191 ? -24.958 -13.149 0.866 1.00 89.06 191 HIS A C 1
ATOM 1534 O O . HIS A 1 191 ? -26.076 -12.810 0.478 1.00 89.06 191 HIS A O 1
ATOM 1540 N N . LYS A 1 192 ? -24.782 -14.254 1.609 1.00 91.06 192 LYS A N 1
ATOM 1541 C CA . LYS A 1 192 ? -25.889 -15.160 1.981 1.00 91.06 192 LYS A CA 1
ATOM 1542 C C . LYS A 1 192 ? -26.967 -14.459 2.809 1.00 91.06 192 LYS A C 1
ATOM 1544 O O . LYS A 1 192 ? -28.151 -14.772 2.667 1.00 91.06 192 LYS A O 1
ATOM 1549 N N . LEU A 1 193 ? -26.579 -13.547 3.700 1.00 85.06 193 LEU A N 1
ATOM 1550 C CA . LEU A 1 193 ? -27.526 -12.750 4.483 1.00 85.06 193 LEU A CA 1
ATOM 1551 C C . LEU A 1 193 ? -28.299 -11.771 3.591 1.00 85.06 193 LEU A C 1
ATOM 1553 O O . LEU A 1 193 ? -29.519 -11.657 3.732 1.00 85.06 193 LEU A O 1
ATOM 1557 N N . GLY A 1 194 ? -27.618 -11.132 2.637 1.00 86.81 194 GLY A N 1
ATOM 1558 C CA . GLY A 1 194 ? -28.240 -10.299 1.607 1.00 86.81 194 GLY A CA 1
ATOM 1559 C C . GLY A 1 194 ? -29.247 -11.071 0.752 1.00 86.81 194 GLY A C 1
ATOM 1560 O O . GLY A 1 194 ? -30.387 -10.635 0.594 1.00 86.81 194 GLY A O 1
ATOM 1561 N N . ASP A 1 195 ? -28.882 -12.265 0.285 1.00 89.62 195 ASP A N 1
ATOM 1562 C CA . ASP A 1 195 ? -29.776 -13.132 -0.489 1.00 89.62 195 ASP A CA 1
ATOM 1563 C C . ASP A 1 195 ? -31.016 -13.534 0.311 1.00 89.62 195 ASP A C 1
ATOM 1565 O O . ASP A 1 195 ? -32.140 -13.484 -0.198 1.00 89.62 195 ASP A O 1
ATOM 1569 N N . ARG A 1 196 ? -30.841 -13.885 1.593 1.00 88.44 196 ARG A N 1
ATOM 1570 C CA . ARG A 1 196 ? -31.969 -14.164 2.493 1.00 88.44 196 ARG A CA 1
ATOM 1571 C C . ARG A 1 196 ? -32.888 -12.956 2.614 1.00 88.44 196 ARG A C 1
ATOM 1573 O O . ARG A 1 196 ? -34.099 -13.127 2.498 1.00 88.44 196 ARG A O 1
ATOM 1580 N N . LEU A 1 197 ? -32.341 -11.754 2.789 1.00 87.50 197 LEU A N 1
ATOM 1581 C CA . LEU A 1 197 ? -33.133 -10.526 2.860 1.00 87.50 197 LEU A CA 1
ATOM 1582 C C . LEU A 1 197 ? -33.956 -10.317 1.578 1.00 87.50 197 LEU A C 1
ATOM 1584 O O . LEU A 1 197 ? -35.154 -10.052 1.663 1.00 87.50 197 LEU A O 1
ATOM 1588 N N . ILE A 1 198 ? -33.357 -10.517 0.399 1.00 88.69 198 ILE A N 1
ATOM 1589 C CA . ILE A 1 198 ? -34.055 -10.421 -0.895 1.00 88.69 198 ILE A CA 1
ATOM 1590 C C . ILE A 1 198 ? -35.180 -11.460 -0.997 1.00 88.69 198 ILE A C 1
ATOM 1592 O O . ILE A 1 198 ? -36.278 -11.141 -1.458 1.00 88.69 198 ILE A O 1
ATOM 1596 N N . VAL A 1 199 ? -34.943 -12.701 -0.564 1.00 91.19 199 VAL A N 1
ATOM 1597 C CA . VAL A 1 199 ? -35.964 -13.763 -0.575 1.00 91.19 199 VAL A CA 1
ATOM 1598 C C . VAL A 1 199 ? -37.134 -13.421 0.348 1.00 91.19 199 VAL A C 1
ATOM 1600 O O . VAL A 1 199 ? -38.287 -13.609 -0.041 1.00 91.19 199 VAL A O 1
ATOM 1603 N N . VAL A 1 200 ? -36.862 -12.916 1.553 1.00 90.12 200 VAL A N 1
ATOM 1604 C CA . VAL A 1 200 ? -37.900 -12.524 2.521 1.00 90.12 200 VAL A CA 1
ATOM 1605 C C . VAL A 1 200 ? -38.692 -11.315 2.005 1.00 90.12 200 VAL A C 1
ATOM 1607 O O . VAL A 1 200 ? -39.921 -11.325 2.074 1.00 90.12 200 VAL A O 1
ATOM 1610 N N . LEU A 1 201 ? -38.020 -10.331 1.396 1.00 87.44 201 LEU A N 1
ATOM 1611 C CA . LEU A 1 201 ? -38.667 -9.191 0.735 1.00 87.44 201 LEU A CA 1
ATOM 1612 C C . LEU A 1 201 ? -39.619 -9.645 -0.377 1.00 87.44 201 LEU A C 1
ATOM 1614 O O . LEU A 1 201 ? -40.768 -9.216 -0.415 1.00 87.44 201 LEU A O 1
ATOM 1618 N N . LYS A 1 202 ? -39.185 -10.573 -1.240 1.00 90.50 202 LYS A N 1
ATOM 1619 C CA . LYS A 1 202 ? -40.037 -11.143 -2.300 1.00 90.50 202 LYS A CA 1
ATOM 1620 C C . LYS A 1 202 ? -41.254 -11.897 -1.756 1.00 90.50 202 LYS A C 1
ATOM 1622 O O . LYS A 1 202 ? -42.266 -11.984 -2.443 1.00 90.50 202 LYS A O 1
ATOM 1627 N N . LYS A 1 203 ? -41.164 -12.443 -0.540 1.00 91.12 203 LYS A N 1
ATOM 1628 C CA . LYS A 1 203 ? -42.266 -13.129 0.154 1.00 91.12 203 LYS A CA 1
ATOM 1629 C C . LYS A 1 203 ? -43.198 -12.178 0.919 1.00 91.12 203 LYS A C 1
ATOM 1631 O O . LYS A 1 203 ? -44.165 -12.654 1.504 1.00 91.12 203 LYS A O 1
ATOM 1636 N N . ASN A 1 204 ? -42.942 -10.865 0.899 1.00 88.00 204 ASN A N 1
ATOM 1637 C CA . ASN A 1 204 ? -43.720 -9.838 1.605 1.00 88.00 204 ASN A CA 1
ATOM 1638 C C . ASN A 1 204 ? -43.825 -10.050 3.132 1.00 88.00 204 ASN A C 1
ATOM 1640 O O . ASN A 1 204 ? -44.761 -9.574 3.775 1.00 88.00 204 ASN A O 1
ATOM 1644 N N . ASP A 1 205 ? -42.848 -10.730 3.740 1.00 88.00 205 ASP A N 1
ATOM 1645 C CA . ASP A 1 205 ? -42.811 -10.943 5.191 1.00 88.00 205 ASP A CA 1
ATOM 1646 C C . ASP A 1 205 ? -42.166 -9.742 5.900 1.00 88.00 205 ASP A C 1
ATOM 1648 O O . ASP A 1 205 ? -40.965 -9.693 6.181 1.00 88.00 205 ASP A O 1
ATOM 1652 N N . ALA A 1 206 ? -42.999 -8.740 6.178 1.00 84.12 206 ALA A N 1
ATOM 1653 C CA . ALA A 1 206 ? -42.581 -7.484 6.789 1.00 84.12 206 ALA A CA 1
ATOM 1654 C C . ALA A 1 206 ? -42.019 -7.640 8.216 1.00 84.12 206 ALA A C 1
ATOM 1656 O O . ALA A 1 206 ? -41.226 -6.801 8.648 1.00 84.12 206 ALA A O 1
ATOM 1657 N N . ILE A 1 207 ? -42.410 -8.686 8.955 1.00 86.94 207 ILE A N 1
ATOM 1658 C CA . ILE A 1 207 ? -41.968 -8.902 10.342 1.00 86.94 207 ILE A CA 1
ATOM 1659 C C . ILE A 1 207 ? -40.493 -9.306 10.345 1.00 86.94 207 ILE A C 1
ATOM 1661 O O . ILE A 1 207 ? -39.673 -8.694 11.035 1.00 86.94 207 ILE A O 1
ATOM 1665 N N . THR A 1 208 ? -40.146 -10.292 9.519 1.00 83.50 208 THR A N 1
ATOM 1666 C CA . THR A 1 208 ? -38.775 -10.796 9.404 1.00 83.50 208 THR A CA 1
ATOM 1667 C C . THR A 1 208 ? -37.835 -9.742 8.812 1.00 83.50 208 THR A C 1
ATOM 1669 O O . THR A 1 208 ? -36.725 -9.570 9.315 1.00 83.50 208 THR A O 1
ATOM 1672 N N . VAL A 1 209 ? -38.285 -8.966 7.815 1.00 85.56 209 VAL A N 1
ATOM 1673 C CA . VAL A 1 209 ? -37.495 -7.854 7.244 1.00 85.56 209 VAL A CA 1
ATOM 1674 C C . VAL A 1 209 ? -37.197 -6.783 8.289 1.00 85.56 209 VAL A C 1
ATOM 1676 O O . VAL A 1 209 ? -36.046 -6.375 8.426 1.00 85.56 209 VAL A O 1
ATOM 1679 N N . LYS A 1 210 ? -38.207 -6.341 9.052 1.00 83.94 210 LYS A N 1
ATOM 1680 C CA . LYS A 1 210 ? -38.003 -5.346 10.115 1.00 83.94 210 LYS A CA 1
ATOM 1681 C C . LYS A 1 210 ? -37.002 -5.834 11.149 1.00 83.94 210 LYS A C 1
ATOM 1683 O O . LYS A 1 210 ? -36.128 -5.070 11.527 1.00 83.94 210 LYS A O 1
ATOM 1688 N N . LYS A 1 211 ? -37.086 -7.102 11.557 1.00 85.38 211 LYS A N 1
ATOM 1689 C CA . LYS A 1 211 ? -36.133 -7.682 12.506 1.00 85.38 211 LYS A CA 1
ATOM 1690 C C . LYS A 1 211 ? -34.701 -7.657 11.961 1.00 85.38 211 LYS A C 1
ATOM 1692 O O . LYS A 1 211 ? -33.817 -7.143 12.633 1.00 85.38 211 LYS A O 1
ATOM 1697 N N . MET A 1 212 ? -34.492 -8.122 10.726 1.00 82.06 212 MET A N 1
ATOM 1698 C CA . MET A 1 212 ? -33.166 -8.119 10.091 1.00 82.06 212 MET A CA 1
ATOM 1699 C C . MET A 1 212 ? -32.595 -6.702 9.927 1.00 82.06 212 MET A C 1
ATOM 1701 O O . MET A 1 212 ? -31.403 -6.500 10.131 1.00 82.06 212 MET A O 1
ATOM 1705 N N . LEU A 1 213 ? -33.430 -5.719 9.573 1.00 82.00 213 LEU A N 1
ATOM 1706 C CA . LEU A 1 213 ? -33.006 -4.321 9.452 1.00 82.00 213 LEU A CA 1
ATOM 1707 C C . LEU A 1 213 ? -32.735 -3.678 10.813 1.00 82.00 213 LEU A C 1
ATOM 1709 O O . LEU A 1 213 ? -31.766 -2.944 10.936 1.00 82.00 213 LEU A O 1
ATOM 1713 N N . CYS A 1 214 ? -33.552 -3.951 11.831 1.00 77.62 214 CYS A N 1
ATOM 1714 C CA . CYS A 1 214 ? -33.323 -3.458 13.188 1.00 77.62 214 CYS A CA 1
ATOM 1715 C C . CYS A 1 214 ? -32.041 -4.031 13.792 1.00 77.62 214 CYS A C 1
ATOM 1717 O O . CYS A 1 214 ? -31.328 -3.292 14.453 1.00 77.62 214 CYS A O 1
ATOM 1719 N N . ASP A 1 215 ? -31.723 -5.302 13.546 1.00 75.94 215 ASP A N 1
ATOM 1720 C CA . ASP A 1 215 ? -30.462 -5.890 14.007 1.00 75.94 215 ASP A CA 1
ATOM 1721 C C . ASP A 1 215 ? -29.249 -5.257 13.299 1.00 75.94 215 ASP A C 1
ATOM 1723 O O . ASP A 1 215 ? -28.201 -5.095 13.915 1.00 75.94 215 ASP A O 1
ATOM 1727 N N . ARG A 1 216 ? -29.394 -4.845 12.029 1.00 71.62 216 ARG A N 1
ATOM 1728 C CA . ARG A 1 216 ? -28.315 -4.219 11.240 1.00 71.62 216 ARG A CA 1
ATOM 1729 C C . ARG A 1 216 ? -28.170 -2.710 11.464 1.00 71.62 216 ARG A C 1
ATOM 1731 O O . ARG A 1 216 ? -27.079 -2.179 11.311 1.00 71.62 216 ARG A O 1
ATOM 1738 N N . ASN A 1 217 ? -29.267 -2.038 11.811 1.00 71.25 217 ASN A N 1
ATOM 1739 C CA . ASN A 1 217 ? -29.345 -0.592 12.045 1.00 71.25 217 ASN A CA 1
ATOM 1740 C C . ASN A 1 217 ? -29.487 -0.254 13.537 1.00 71.25 217 ASN A C 1
ATOM 1742 O O . ASN A 1 217 ? -29.919 0.847 13.880 1.00 71.25 217 ASN A O 1
ATOM 1746 N N . LYS A 1 218 ? -29.210 -1.208 14.429 1.00 62.38 218 LYS A N 1
ATOM 1747 C CA . LYS A 1 218 ? -29.240 -0.978 15.871 1.00 62.38 218 LYS A CA 1
ATOM 1748 C C . LYS A 1 218 ? -28.091 -0.026 16.227 1.00 62.38 218 LYS A C 1
ATOM 1750 O O . LYS A 1 218 ? -26.944 -0.453 16.244 1.00 62.38 218 LYS A O 1
ATOM 1755 N N . GLY A 1 219 ? -28.408 1.250 16.459 1.00 56.78 219 GLY A N 1
ATOM 1756 C CA . GLY A 1 219 ? -27.490 2.220 17.078 1.00 56.78 219 GLY A CA 1
ATOM 1757 C C . GLY A 1 219 ? -27.302 1.945 18.576 1.00 56.78 219 GLY A C 1
ATOM 1758 O O . GLY A 1 219 ? -27.917 1.010 19.110 1.00 56.78 219 GLY A O 1
ATOM 1759 N N . ALA A 1 220 ? -26.473 2.735 19.268 1.00 47.31 220 ALA A N 1
ATOM 1760 C CA . ALA A 1 220 ? -26.277 2.565 20.708 1.00 47.31 220 ALA A CA 1
ATOM 1761 C C . ALA A 1 220 ? -27.568 2.860 21.495 1.00 47.31 220 ALA A C 1
ATOM 1763 O O . ALA A 1 220 ? -28.368 3.729 21.142 1.00 47.31 220 ALA A O 1
ATOM 1764 N N . GLU A 1 221 ? -27.797 2.103 22.571 1.00 52.06 221 GLU A N 1
ATOM 1765 C CA . GLU A 1 221 ? -28.874 2.383 23.524 1.00 52.06 221 GLU A CA 1
ATOM 1766 C C . GLU A 1 221 ? -28.423 3.510 24.473 1.00 52.06 221 GLU A C 1
ATOM 1768 O O . GLU A 1 221 ? -27.261 3.577 24.860 1.00 52.06 221 GLU A O 1
ATOM 1773 N N . GLU A 1 222 ? -29.343 4.393 24.879 1.00 49.25 222 GLU A N 1
ATOM 1774 C CA . GLU A 1 222 ? -29.079 5.660 25.599 1.00 49.25 222 GLU A CA 1
ATOM 1775 C C . GLU A 1 222 ? -28.424 5.536 26.998 1.00 49.25 222 GLU A C 1
ATOM 1777 O O . GLU A 1 222 ? -28.221 6.544 27.678 1.00 49.25 222 GLU A O 1
ATOM 1782 N N . LYS A 1 223 ? -28.057 4.335 27.463 1.00 49.81 223 LYS A N 1
ATOM 1783 C CA . LYS A 1 223 ? -27.351 4.147 28.742 1.00 49.81 223 LYS A CA 1
ATOM 1784 C C . LYS A 1 223 ? -25.840 4.051 28.536 1.00 49.81 223 LYS A C 1
ATOM 1786 O O . LYS A 1 223 ? -25.247 2.978 28.532 1.00 49.81 223 LYS A O 1
ATOM 1791 N N . LYS A 1 224 ? -25.223 5.227 28.421 1.00 55.84 224 LYS A N 1
ATOM 1792 C CA . LYS A 1 224 ? -23.770 5.420 28.344 1.00 55.84 224 LYS A CA 1
ATOM 1793 C C . LYS A 1 224 ? -23.097 5.081 29.671 1.00 55.84 224 LYS A C 1
ATOM 1795 O O . LYS A 1 224 ? -23.378 5.728 30.678 1.00 55.84 224 LYS A O 1
ATOM 1800 N N . LEU A 1 225 ? -22.197 4.098 29.668 1.00 56.53 225 LEU A N 1
ATOM 1801 C CA . LEU A 1 225 ? -21.365 3.784 30.835 1.00 56.53 225 LEU A CA 1
ATOM 1802 C C . LEU A 1 225 ? -19.859 3.780 30.532 1.00 56.53 225 LEU A C 1
ATOM 1804 O O . LEU A 1 225 ? -19.088 3.974 31.469 1.00 56.53 225 LEU A O 1
ATOM 1808 N N . SER A 1 226 ? -19.413 3.625 29.276 1.00 69.94 226 SER A N 1
ATOM 1809 C CA . SER A 1 226 ? -17.986 3.781 28.947 1.00 69.94 226 SER A CA 1
ATOM 1810 C C . SER A 1 226 ? -17.703 4.251 27.514 1.00 69.94 226 SER A C 1
ATOM 1812 O O . SER A 1 226 ? -18.064 3.597 26.538 1.00 69.94 226 SER A O 1
ATOM 1814 N N . GLN A 1 227 ? -16.998 5.378 27.382 1.00 80.44 227 GLN A N 1
ATOM 1815 C CA . GLN A 1 227 ? -16.467 5.867 26.104 1.00 80.44 227 GLN A CA 1
ATOM 1816 C C . GLN A 1 227 ? -14.967 5.576 26.035 1.00 80.44 227 GLN A C 1
ATOM 1818 O O . GLN A 1 227 ? -14.200 6.009 26.898 1.00 80.44 227 GLN A O 1
ATOM 1823 N N . THR A 1 228 ? -14.539 4.827 25.021 1.00 83.12 228 THR A N 1
ATOM 1824 C CA . THR A 1 228 ? -13.128 4.480 24.799 1.00 83.12 228 THR A CA 1
ATOM 1825 C C . THR A 1 228 ? -12.634 5.102 23.503 1.00 83.12 228 THR A C 1
ATOM 1827 O O . THR A 1 228 ? -13.247 4.915 22.456 1.00 83.12 228 THR A O 1
ATOM 1830 N N . ILE A 1 229 ? -11.501 5.800 23.549 1.00 86.62 229 ILE A N 1
ATOM 1831 C CA . ILE A 1 229 ? -10.848 6.312 22.338 1.00 86.62 229 ILE A CA 1
ATOM 1832 C C . ILE A 1 229 ? -9.635 5.443 22.023 1.00 86.62 229 ILE A C 1
ATOM 1834 O O . ILE A 1 229 ? -8.778 5.222 22.876 1.00 86.62 229 ILE A O 1
ATOM 1838 N N . ILE A 1 230 ? -9.558 4.950 20.792 1.00 86.06 230 ILE A N 1
ATOM 1839 C CA . ILE A 1 230 ? -8.439 4.158 20.294 1.00 86.06 230 ILE A CA 1
ATOM 1840 C C . ILE A 1 230 ? -7.635 5.027 19.328 1.00 86.06 230 ILE A C 1
ATOM 1842 O O . ILE A 1 230 ? -8.064 5.288 18.202 1.00 86.06 230 ILE A O 1
ATOM 1846 N N . LEU A 1 231 ? -6.468 5.470 19.791 1.00 87.44 231 LEU A N 1
ATOM 1847 C CA . LEU A 1 231 ? -5.452 6.139 18.994 1.00 87.44 231 LEU A CA 1
ATOM 1848 C C . LEU A 1 231 ? -4.636 5.077 18.257 1.00 87.44 231 LEU A C 1
ATOM 1850 O O . LEU A 1 231 ? -4.003 4.230 18.885 1.00 87.44 231 LEU A O 1
ATOM 1854 N N . MET A 1 232 ? -4.646 5.127 16.932 1.00 86.00 232 MET A N 1
ATOM 1855 C CA . MET A 1 232 ? -3.894 4.216 16.081 1.00 86.00 232 MET A CA 1
ATOM 1856 C C . MET A 1 232 ? -2.943 4.967 15.174 1.00 86.00 232 MET A C 1
ATOM 1858 O O . MET A 1 232 ? -3.319 5.923 14.498 1.00 86.00 232 MET A O 1
ATOM 1862 N N . ASP A 1 233 ? -1.744 4.435 15.085 1.00 83.31 233 ASP A N 1
ATOM 1863 C CA . ASP A 1 233 ? -0.813 4.754 14.028 1.00 83.31 233 ASP A CA 1
ATOM 1864 C C . ASP A 1 233 ? -1.345 4.271 12.658 1.00 83.31 233 ASP A C 1
ATOM 1866 O O . ASP A 1 233 ? -1.721 3.108 12.463 1.00 83.31 233 ASP A O 1
ATOM 1870 N N . GLY A 1 234 ? -1.430 5.211 11.712 1.00 77.62 234 GLY A N 1
ATOM 1871 C CA . GLY A 1 234 ? -1.838 4.993 10.325 1.00 77.62 234 GLY A CA 1
ATOM 1872 C C . GLY A 1 234 ? -0.719 5.155 9.299 1.00 77.62 234 GLY A C 1
ATOM 1873 O O . GLY A 1 234 ? -1.030 5.400 8.124 1.00 77.62 234 GLY A O 1
ATOM 1874 N N . THR A 1 235 ? 0.545 5.090 9.714 1.00 79.12 235 THR A N 1
ATOM 1875 C CA . THR A 1 235 ? 1.706 5.195 8.829 1.00 79.12 235 THR A CA 1
ATOM 1876 C C . THR A 1 235 ? 1.891 3.947 7.961 1.00 79.12 235 THR A C 1
ATOM 1878 O O . THR A 1 235 ? 1.277 2.902 8.166 1.00 79.12 235 THR A O 1
ATOM 1881 N N . ALA A 1 236 ? 2.706 4.052 6.910 1.00 70.81 236 ALA A N 1
ATOM 1882 C CA . ALA A 1 236 ? 2.905 2.986 5.930 1.00 70.81 236 ALA A CA 1
ATOM 1883 C C . ALA A 1 236 ? 3.504 1.702 6.540 1.00 70.81 236 ALA A C 1
ATOM 1885 O O . ALA A 1 236 ? 3.193 0.608 6.060 1.00 70.81 236 ALA A O 1
ATOM 1886 N N . SER A 1 237 ? 4.308 1.804 7.604 1.00 68.69 237 SER A N 1
ATOM 1887 C CA . SER A 1 237 ? 4.845 0.644 8.334 1.00 68.69 237 SER A CA 1
ATOM 1888 C C . SER A 1 237 ? 3.739 -0.178 9.003 1.00 68.69 237 SER A C 1
ATOM 1890 O O . SER A 1 237 ? 3.831 -1.406 9.076 1.00 68.69 237 SER A O 1
ATOM 1892 N N . MET A 1 238 ? 2.620 0.465 9.337 1.00 71.44 238 MET A N 1
ATOM 1893 C CA . MET A 1 238 ? 1.438 -0.178 9.895 1.00 71.44 238 MET A CA 1
ATOM 1894 C C . MET A 1 238 ? 0.542 -0.872 8.863 1.00 71.44 238 MET A C 1
ATOM 1896 O O . MET A 1 238 ? -0.505 -1.380 9.243 1.00 71.44 238 MET A O 1
ATOM 1900 N N . THR A 1 239 ? 0.890 -0.963 7.574 1.00 66.25 239 THR A N 1
ATOM 1901 C CA . THR A 1 239 ? -0.037 -1.490 6.541 1.00 66.25 239 THR A CA 1
ATOM 1902 C C . THR A 1 239 ? -0.599 -2.884 6.862 1.00 66.25 239 THR A C 1
ATOM 1904 O O . THR A 1 239 ? -1.817 -3.072 6.864 1.00 66.25 239 THR A O 1
ATOM 1907 N N . HIS A 1 240 ? 0.255 -3.850 7.210 1.00 63.53 240 HIS A N 1
ATOM 1908 C CA . HIS A 1 240 ? -0.185 -5.198 7.611 1.00 63.53 240 HIS A CA 1
ATOM 1909 C C . HIS A 1 240 ? -0.845 -5.228 8.994 1.00 63.53 240 HIS A C 1
ATOM 1911 O O . HIS A 1 240 ? -1.696 -6.066 9.293 1.00 63.53 240 HIS A O 1
ATOM 1917 N N . LEU A 1 241 ? -0.430 -4.307 9.855 1.00 66.38 241 LEU A N 1
ATOM 1918 C CA . LEU A 1 241 ? -0.871 -4.213 11.238 1.00 66.38 241 LEU A CA 1
ATOM 1919 C C . LEU A 1 241 ? -2.262 -3.637 11.343 1.00 66.38 241 LEU A C 1
ATOM 1921 O O . LEU A 1 241 ? -3.080 -4.170 12.076 1.00 66.38 241 LEU A O 1
ATOM 1925 N N . LEU A 1 242 ? -2.559 -2.623 10.546 1.00 67.62 242 LEU A N 1
ATOM 1926 C CA . LEU A 1 242 ? -3.851 -1.985 10.490 1.00 67.62 242 LEU A CA 1
ATOM 1927 C C . LEU A 1 242 ? -4.925 -3.022 10.158 1.00 67.62 242 LEU A C 1
ATOM 1929 O O . LEU A 1 242 ? -5.943 -3.061 10.830 1.00 67.62 242 LEU A O 1
ATOM 1933 N N . GLN A 1 243 ? -4.688 -3.926 9.203 1.00 63.28 243 GLN A N 1
ATOM 1934 C CA . GLN A 1 243 ? -5.655 -4.970 8.850 1.00 63.28 243 GLN A CA 1
ATOM 1935 C C . GLN A 1 243 ? -5.850 -6.020 9.957 1.00 63.28 243 GLN A C 1
ATOM 1937 O O . GLN A 1 243 ? -6.983 -6.414 10.239 1.00 63.28 243 GLN A O 1
ATOM 1942 N N . LYS A 1 244 ? -4.784 -6.418 10.659 1.00 65.00 244 LYS A N 1
ATOM 1943 C CA . LYS A 1 244 ? -4.903 -7.272 11.853 1.00 65.00 244 LYS A CA 1
ATOM 1944 C C . LYS A 1 244 ? -5.629 -6.564 12.993 1.00 65.00 244 LYS A C 1
ATOM 1946 O O . LYS A 1 244 ? -6.524 -7.148 13.593 1.00 65.00 244 LYS A O 1
ATOM 1951 N N . THR A 1 245 ? -5.299 -5.304 13.251 1.00 63.56 245 THR A N 1
ATOM 1952 C CA . THR A 1 245 ? -5.955 -4.474 14.261 1.00 63.56 245 THR A CA 1
ATOM 1953 C C . THR A 1 245 ? -7.435 -4.306 13.942 1.00 63.56 245 THR A C 1
ATOM 1955 O O . THR A 1 245 ? -8.243 -4.437 14.853 1.00 63.56 245 THR A O 1
ATOM 1958 N N . LYS A 1 246 ? -7.822 -4.143 12.667 1.00 66.06 246 LYS A N 1
ATOM 1959 C CA . LYS A 1 246 ? -9.232 -4.157 12.231 1.00 66.06 246 LYS A CA 1
ATOM 1960 C C . LYS A 1 246 ? -9.941 -5.438 12.676 1.00 66.06 246 LYS A C 1
ATOM 1962 O O . LYS A 1 246 ? -10.973 -5.367 13.336 1.00 66.06 246 LYS A O 1
ATOM 1967 N N . ASN A 1 247 ? -9.361 -6.601 12.380 1.00 63.31 247 ASN A N 1
ATOM 1968 C CA . ASN A 1 247 ? -9.948 -7.895 12.742 1.00 63.31 247 ASN A CA 1
ATOM 1969 C C . ASN A 1 247 ? -10.005 -8.109 14.264 1.00 63.31 247 ASN A C 1
ATOM 1971 O O . ASN A 1 247 ? -11.012 -8.594 14.787 1.00 63.31 247 ASN A O 1
ATOM 1975 N N . THR A 1 248 ? -8.951 -7.729 14.990 1.00 64.38 248 THR A N 1
ATOM 1976 C CA . THR A 1 248 ? -8.903 -7.814 16.457 1.00 64.38 248 THR A CA 1
ATOM 1977 C C . THR A 1 248 ? -9.934 -6.897 17.093 1.00 64.38 248 THR A C 1
ATOM 1979 O O . THR A 1 248 ? -10.636 -7.322 18.001 1.00 64.38 248 THR A O 1
ATOM 1982 N N . VAL A 1 249 ? -10.089 -5.677 16.583 1.00 65.06 249 VAL A N 1
ATOM 1983 C CA . VAL A 1 249 ? -11.123 -4.735 17.013 1.00 65.06 249 VAL A CA 1
ATOM 1984 C C . VAL A 1 249 ? -12.513 -5.329 16.799 1.00 65.06 249 VAL A C 1
ATOM 1986 O O . VAL A 1 249 ? -13.301 -5.344 17.740 1.00 65.06 249 VAL A O 1
ATOM 1989 N N . CYS A 1 250 ? -12.813 -5.876 15.616 1.00 60.56 250 CYS A N 1
ATOM 1990 C CA . CYS A 1 250 ? -14.097 -6.540 15.364 1.00 60.56 250 CYS A CA 1
ATOM 1991 C C . CYS A 1 250 ? -14.338 -7.690 16.356 1.00 60.56 250 CYS A C 1
ATOM 1993 O O . CYS A 1 250 ? -15.404 -7.780 16.961 1.00 60.56 250 CYS A O 1
ATOM 1995 N N . THR A 1 251 ? -13.314 -8.509 16.606 1.00 64.12 251 THR A N 1
ATOM 1996 C CA . THR A 1 251 ? -13.375 -9.597 17.597 1.00 64.12 251 THR A CA 1
ATOM 1997 C C . THR A 1 251 ? -13.575 -9.060 19.021 1.00 64.12 251 THR A C 1
ATOM 1999 O O . THR A 1 251 ? -14.302 -9.649 19.819 1.00 64.12 251 THR A O 1
ATOM 2002 N N . MET A 1 252 ? -12.946 -7.935 19.362 1.00 65.50 252 MET A N 1
ATOM 2003 C CA . MET A 1 252 ? -13.071 -7.272 20.658 1.00 65.50 252 MET A CA 1
ATOM 2004 C C . MET A 1 252 ? -14.492 -6.737 20.859 1.00 65.50 252 MET A C 1
ATOM 2006 O O . MET A 1 252 ? -15.066 -6.966 21.920 1.00 65.50 252 MET A O 1
ATOM 2010 N N . PHE A 1 253 ? -15.101 -6.124 19.840 1.00 67.38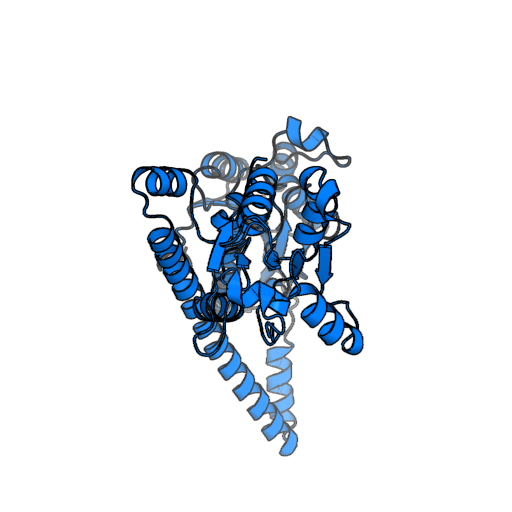 253 PHE A N 1
ATOM 2011 C CA . PHE A 1 253 ? -16.510 -5.719 19.868 1.00 67.38 253 PHE A CA 1
ATOM 2012 C C . PHE A 1 253 ? -17.440 -6.908 20.135 1.00 67.38 253 PHE A C 1
ATOM 2014 O O . PHE A 1 253 ? -18.312 -6.826 21.004 1.00 67.38 253 PHE A O 1
ATOM 2021 N N . GLU A 1 254 ? -17.238 -8.030 19.440 1.00 65.19 254 GLU A N 1
ATOM 2022 C CA . GLU A 1 254 ? -18.024 -9.253 19.646 1.00 65.19 254 GLU A CA 1
ATOM 2023 C C . GLU A 1 254 ? -17.842 -9.824 21.060 1.00 65.19 254 GLU A C 1
ATOM 2025 O O . GLU A 1 254 ? -18.816 -10.215 21.714 1.00 65.19 254 GLU A O 1
ATOM 2030 N N . ARG A 1 255 ? -16.605 -9.832 21.571 1.00 68.12 255 ARG A N 1
ATOM 2031 C CA . ARG A 1 255 ? -16.286 -10.310 22.924 1.00 68.12 255 ARG A CA 1
ATOM 2032 C C . ARG A 1 255 ? -16.875 -9.423 24.009 1.00 68.12 255 ARG A C 1
ATOM 2034 O O . ARG A 1 255 ? -17.515 -9.952 24.912 1.00 68.12 255 ARG A O 1
ATOM 2041 N N . ILE A 1 256 ? -16.720 -8.102 23.915 1.00 67.69 256 ILE A N 1
ATOM 2042 C CA . ILE A 1 256 ? -17.312 -7.153 24.870 1.00 67.69 256 ILE A CA 1
ATOM 2043 C C . ILE A 1 256 ? -18.834 -7.303 24.860 1.00 67.69 256 ILE A C 1
ATOM 2045 O O . ILE A 1 256 ? -19.444 -7.435 25.917 1.00 67.69 256 ILE A O 1
ATOM 2049 N N . SER A 1 257 ? -19.440 -7.403 23.675 1.00 67.31 257 SER A N 1
ATOM 2050 C CA . SER A 1 257 ? -20.878 -7.653 23.540 1.00 67.31 257 SER A CA 1
ATOM 2051 C C . SER A 1 257 ? -21.314 -8.966 24.196 1.00 67.31 257 SER A C 1
ATOM 2053 O O . SER A 1 257 ? -22.423 -9.056 24.717 1.00 67.31 257 SER A O 1
ATOM 2055 N N . THR A 1 258 ? -20.465 -9.996 24.171 1.00 71.25 258 THR A N 1
ATOM 2056 C CA . THR A 1 258 ? -20.737 -11.294 24.809 1.00 71.25 258 THR A CA 1
ATOM 2057 C C . THR A 1 258 ? -20.619 -11.201 26.331 1.00 71.25 258 THR A C 1
ATOM 2059 O O . THR A 1 258 ? -21.542 -11.607 27.029 1.00 71.25 258 THR A O 1
ATOM 2062 N N . ILE A 1 259 ? -19.555 -10.578 26.846 1.00 71.19 259 ILE A N 1
ATOM 2063 C CA . ILE A 1 259 ? -19.326 -10.377 28.288 1.00 71.19 259 ILE A CA 1
ATOM 2064 C C . ILE A 1 259 ? -20.430 -9.510 28.910 1.00 71.19 259 ILE A C 1
ATOM 2066 O O . ILE A 1 259 ? -20.912 -9.801 30.003 1.00 71.19 259 ILE A O 1
ATOM 2070 N N . LEU A 1 260 ? -20.863 -8.452 28.218 1.00 67.75 260 LEU A N 1
ATOM 2071 C CA . LEU A 1 260 ? -21.958 -7.599 28.687 1.00 67.75 260 LEU A CA 1
ATOM 2072 C C . LEU A 1 260 ? -23.269 -8.386 28.789 1.00 67.75 260 LEU A C 1
ATOM 2074 O O . LEU A 1 260 ? -23.937 -8.315 29.819 1.00 67.75 260 LEU A O 1
ATOM 2078 N N . LYS A 1 261 ? -23.577 -9.224 27.787 1.00 71.44 261 LYS A N 1
ATOM 2079 C CA . LYS A 1 261 ? -24.742 -10.123 27.826 1.00 71.44 261 LYS A CA 1
ATOM 2080 C C . LYS A 1 261 ? -24.673 -11.121 28.983 1.00 71.44 261 LYS A C 1
ATOM 2082 O O . LYS A 1 261 ? -25.694 -11.365 29.619 1.00 71.44 261 LYS A O 1
ATOM 2087 N N . GLU A 1 262 ? -23.500 -11.691 29.258 1.00 73.62 262 GLU A N 1
ATOM 2088 C CA . GLU A 1 262 ? -23.293 -12.626 30.375 1.00 73.62 262 GLU A CA 1
ATOM 2089 C C . GLU A 1 262 ? -23.496 -11.956 31.742 1.00 73.62 262 GLU A C 1
ATOM 2091 O O . GLU A 1 262 ? -24.047 -12.573 32.652 1.00 73.62 262 GLU A O 1
ATOM 2096 N N . ASN A 1 263 ? -23.129 -10.679 31.866 1.00 69.38 263 ASN A N 1
ATOM 2097 C CA . ASN A 1 263 ? -23.302 -9.890 33.088 1.00 69.38 263 ASN A CA 1
ATOM 2098 C C . ASN A 1 263 ? -24.690 -9.232 33.220 1.00 69.38 263 ASN A C 1
ATOM 2100 O O . ASN A 1 263 ? -24.932 -8.512 34.186 1.00 69.38 263 ASN A O 1
ATOM 2104 N N . GLY A 1 264 ? -25.611 -9.478 32.280 1.00 62.03 264 GLY A N 1
ATOM 2105 C CA . GLY A 1 264 ? -26.962 -8.905 32.295 1.00 62.03 264 GLY A CA 1
ATOM 2106 C C . GLY A 1 264 ? -27.033 -7.422 31.909 1.00 62.03 264 GLY A C 1
ATOM 2107 O O . GLY A 1 264 ? -28.078 -6.799 32.094 1.00 62.03 264 GLY A O 1
ATOM 2108 N N . GLU A 1 265 ? -25.949 -6.868 31.366 1.00 62.84 265 GLU A N 1
ATOM 2109 C CA . GLU A 1 265 ? -25.869 -5.502 30.848 1.00 62.84 265 GLU A CA 1
ATOM 2110 C C . GLU A 1 265 ? -26.177 -5.471 29.345 1.00 62.84 265 GLU A C 1
ATOM 2112 O O . GLU A 1 265 ? -26.023 -6.464 28.623 1.00 62.84 265 GLU A O 1
ATOM 2117 N N . SER A 1 266 ? -26.625 -4.316 28.843 1.00 60.00 266 SER A N 1
ATOM 2118 C CA . SER A 1 266 ? -26.855 -4.169 27.405 1.00 60.00 266 SER A CA 1
ATOM 2119 C C . SER A 1 266 ? -25.502 -4.215 26.667 1.00 60.00 266 SER A C 1
ATOM 2121 O O . SER A 1 266 ? -24.545 -3.563 27.100 1.00 60.00 266 SER A O 1
ATOM 2123 N N . PRO A 1 267 ? -25.386 -4.940 25.536 1.00 57.97 267 PRO A N 1
ATOM 2124 C CA . PRO A 1 267 ? -24.176 -4.932 24.714 1.00 57.97 267 PRO A CA 1
ATOM 2125 C C . PRO A 1 267 ? -23.882 -3.559 24.088 1.00 57.97 267 PRO A C 1
ATOM 2127 O O . PRO A 1 267 ? -22.832 -3.400 23.485 1.00 57.97 267 PRO A O 1
ATOM 2130 N N . ASN A 1 268 ? -24.770 -2.572 24.245 1.00 56.91 268 ASN A N 1
ATOM 2131 C CA . ASN A 1 268 ? -24.656 -1.241 23.656 1.00 56.91 268 ASN A CA 1
ATOM 2132 C C . ASN A 1 268 ? -24.229 -0.166 24.677 1.00 56.91 268 ASN A C 1
ATOM 2134 O O . ASN A 1 268 ? -24.269 1.018 24.365 1.00 56.91 268 ASN A O 1
ATOM 2138 N N . ASN A 1 269 ? -23.822 -0.554 25.891 1.00 67.50 269 ASN A N 1
ATOM 2139 C CA . ASN A 1 269 ? -23.421 0.389 26.948 1.00 67.50 269 ASN A CA 1
ATOM 2140 C C . ASN A 1 269 ? -22.002 0.981 26.765 1.00 67.50 269 ASN A C 1
ATOM 2142 O O . ASN A 1 269 ? -21.547 1.746 27.623 1.00 67.50 269 ASN A O 1
ATOM 2146 N N . PHE A 1 270 ? -21.296 0.617 25.687 1.00 68.62 270 PHE A N 1
ATOM 2147 C CA . PHE A 1 270 ? -19.938 1.074 25.393 1.00 68.62 270 PHE A CA 1
ATOM 2148 C C . PHE A 1 270 ? -19.855 1.714 24.004 1.00 68.62 270 PHE A C 1
ATOM 2150 O O . PHE A 1 270 ? -20.385 1.180 23.033 1.00 68.62 270 PHE A O 1
ATOM 2157 N N . GLU A 1 271 ? -19.162 2.846 23.909 1.00 73.56 271 GLU A N 1
ATOM 2158 C CA . GLU A 1 271 ? -18.881 3.533 22.646 1.00 73.56 271 GLU A CA 1
ATOM 2159 C C . GLU A 1 271 ? -17.370 3.516 22.398 1.00 73.56 271 GLU A C 1
ATOM 2161 O O . GLU A 1 271 ? -16.572 3.717 23.322 1.00 73.56 271 GLU A O 1
ATOM 2166 N N . ILE A 1 272 ? -16.966 3.278 21.149 1.00 77.12 272 ILE A N 1
ATOM 2167 C CA . ILE A 1 272 ? -15.555 3.289 20.756 1.00 77.12 272 ILE A CA 1
ATOM 2168 C C . ILE A 1 272 ? -15.367 4.259 19.600 1.00 77.12 272 ILE A C 1
ATOM 2170 O O . ILE A 1 272 ? -16.047 4.170 18.579 1.00 77.12 272 ILE A O 1
ATOM 2174 N N . GLN A 1 273 ? -14.394 5.149 19.747 1.00 82.06 273 GLN A N 1
ATOM 2175 C CA . GLN A 1 273 ? -13.957 6.041 18.685 1.00 82.06 273 GLN A CA 1
ATOM 2176 C C . GLN A 1 273 ? -12.559 5.657 18.213 1.00 82.06 273 GLN A C 1
ATOM 2178 O O . GLN A 1 273 ? -11.650 5.465 19.018 1.00 82.06 273 GLN A O 1
ATOM 2183 N N . PHE A 1 274 ? -12.375 5.587 16.900 1.00 82.06 274 PHE A N 1
ATOM 2184 C CA . PHE A 1 274 ? -11.081 5.388 16.268 1.00 82.06 274 PHE A CA 1
ATOM 2185 C C . PHE A 1 274 ? -10.508 6.709 15.803 1.00 82.06 274 PHE A C 1
ATOM 2187 O O . PHE A 1 274 ? -11.155 7.463 15.079 1.00 82.06 274 PHE A O 1
ATOM 2194 N N . VAL A 1 275 ? -9.265 6.952 16.181 1.00 85.44 275 VAL A N 1
ATOM 2195 C CA . VAL A 1 275 ? -8.528 8.149 15.810 1.00 85.44 275 VAL A CA 1
ATOM 2196 C C . VAL A 1 275 ? -7.205 7.688 15.235 1.00 85.44 275 VAL A C 1
ATOM 2198 O O . VAL A 1 275 ? -6.355 7.153 15.941 1.00 85.44 275 VAL A O 1
ATOM 2201 N N . VAL A 1 276 ? -7.050 7.856 13.931 1.00 85.19 276 VAL A N 1
ATOM 2202 C CA . VAL A 1 276 ? -5.846 7.458 13.214 1.00 85.19 276 VAL A CA 1
ATOM 2203 C C . VAL A 1 276 ? -4.973 8.679 13.024 1.00 85.19 276 VAL A C 1
ATOM 2205 O O . VAL A 1 276 ? -5.350 9.585 12.276 1.00 85.19 276 VAL A O 1
ATOM 2208 N N . TYR A 1 277 ? -3.831 8.700 13.699 1.00 85.94 277 TYR A N 1
ATOM 2209 C CA . TYR A 1 277 ? -2.839 9.756 13.557 1.00 85.94 277 TYR A CA 1
ATOM 2210 C C . TYR A 1 277 ? -1.747 9.322 12.576 1.00 85.94 277 TYR A C 1
ATOM 2212 O O . TYR A 1 277 ? -1.455 8.138 12.396 1.00 85.94 277 TYR A O 1
ATOM 2220 N N . ARG A 1 278 ? -1.168 10.302 11.889 1.00 83.25 278 ARG A N 1
ATOM 2221 C CA . ARG A 1 278 ? -0.007 10.140 11.010 1.00 83.25 278 ARG A CA 1
ATOM 2222 C C . ARG A 1 278 ? 1.055 11.159 11.397 1.00 83.25 278 ARG A C 1
ATOM 2224 O O . ARG A 1 278 ? 0.879 11.942 12.320 1.00 83.25 278 ARG A O 1
ATOM 2231 N N . ASN A 1 279 ? 2.167 11.163 10.681 1.00 82.00 279 ASN A N 1
ATOM 2232 C CA . ASN A 1 279 ? 3.186 12.192 10.832 1.00 82.00 279 ASN A CA 1
ATOM 2233 C C . ASN A 1 279 ? 2.813 13.459 10.026 1.00 82.00 279 ASN A C 1
ATOM 2235 O O . ASN A 1 279 ? 2.069 13.384 9.049 1.00 82.00 279 ASN A O 1
ATOM 2239 N N . TYR A 1 280 ? 3.378 14.609 10.391 1.00 75.56 280 TYR A N 1
ATOM 2240 C CA . TYR A 1 280 ? 3.212 15.923 9.757 1.00 75.56 280 TYR A CA 1
ATOM 2241 C C . TYR A 1 280 ? 3.619 15.993 8.275 1.00 75.56 280 TYR A C 1
ATOM 2243 O O . TYR A 1 280 ? 3.420 17.015 7.621 1.00 75.56 280 TYR A O 1
ATOM 2251 N N . ASN A 1 281 ? 4.197 14.924 7.717 1.00 71.12 281 ASN A N 1
ATOM 2252 C CA . ASN A 1 281 ? 4.394 14.801 6.274 1.00 71.12 281 ASN A CA 1
ATOM 2253 C C . ASN A 1 281 ? 3.104 14.437 5.513 1.00 71.12 281 ASN A C 1
ATOM 2255 O O . ASN A 1 281 ? 3.093 14.492 4.280 1.00 71.12 281 ASN A O 1
ATOM 2259 N N . ALA A 1 282 ? 2.044 14.044 6.222 1.00 67.62 282 ALA A N 1
ATOM 2260 C CA . ALA A 1 282 ? 0.715 13.865 5.666 1.00 67.62 282 ALA A CA 1
ATOM 2261 C C . ALA A 1 282 ? 0.024 15.230 5.472 1.00 67.62 282 ALA A C 1
ATOM 2263 O O . ALA A 1 282 ? 0.221 16.137 6.282 1.00 67.62 282 ALA A O 1
ATOM 2264 N N . PRO A 1 283 ? -0.792 15.395 4.415 1.00 70.75 283 PRO A N 1
ATOM 2265 C CA . PRO A 1 283 ? -1.625 16.586 4.267 1.00 70.75 283 PRO A CA 1
ATOM 2266 C C . PRO A 1 283 ? -2.634 16.685 5.426 1.00 70.75 283 PRO A C 1
ATOM 2268 O O . PRO A 1 283 ? -2.971 15.677 6.047 1.00 70.75 283 PRO A O 1
ATOM 2271 N N . GLU A 1 284 ? -3.102 17.897 5.732 1.00 70.44 284 GLU A N 1
ATOM 2272 C CA . GLU A 1 284 ? -3.930 18.207 6.914 1.00 70.44 284 GLU A CA 1
ATOM 2273 C C . GLU A 1 284 ? -5.194 17.330 7.018 1.00 70.44 284 GLU A C 1
ATOM 2275 O O . GLU A 1 284 ? -5.547 16.866 8.100 1.00 70.44 284 GLU A O 1
ATOM 2280 N N . ASP A 1 285 ? -5.808 16.988 5.881 1.00 70.75 285 ASP A N 1
ATOM 2281 C CA . ASP A 1 285 ? -6.978 16.103 5.769 1.00 70.75 285 ASP A CA 1
ATOM 2282 C C . ASP A 1 285 ? -6.685 14.623 6.092 1.00 70.75 285 ASP A C 1
ATOM 2284 O O . ASP A 1 285 ? -7.599 13.819 6.309 1.00 70.75 285 ASP A O 1
ATOM 2288 N N . MET A 1 286 ? -5.409 14.238 6.112 1.00 70.69 286 MET A N 1
ATOM 2289 C CA . MET A 1 286 ? -4.946 12.891 6.444 1.00 70.69 286 MET A CA 1
ATOM 2290 C C . MET A 1 286 ? -4.096 12.835 7.711 1.00 70.69 286 MET A C 1
ATOM 2292 O O . MET A 1 286 ? -3.797 11.731 8.165 1.00 70.69 286 MET A O 1
ATOM 2296 N N . LEU A 1 287 ? -3.719 13.966 8.298 1.00 78.44 287 LEU A N 1
ATOM 2297 C CA . LEU A 1 287 ? -2.908 14.000 9.512 1.00 78.44 287 LEU A CA 1
ATOM 2298 C C . LEU A 1 287 ? -3.621 13.318 10.687 1.00 78.44 287 LEU A C 1
ATOM 2300 O O . LEU A 1 287 ? -3.016 12.515 11.397 1.00 78.44 287 LEU A O 1
ATOM 2304 N N . LEU A 1 288 ? -4.922 13.581 10.828 1.00 80.88 288 LEU A N 1
ATOM 2305 C CA . LEU A 1 288 ? -5.787 12.962 11.822 1.00 80.88 288 LEU A CA 1
ATOM 2306 C C . LEU A 1 288 ? -7.110 12.541 11.172 1.00 80.88 288 LEU A C 1
ATOM 2308 O O . LEU A 1 288 ? -7.854 13.373 10.659 1.00 80.88 288 LEU A O 1
ATOM 2312 N N . LYS A 1 289 ? -7.429 11.245 11.201 1.00 81.56 289 LYS A N 1
ATOM 2313 C CA . LYS A 1 289 ? -8.727 10.720 10.749 1.00 81.56 289 LYS A CA 1
ATOM 2314 C C . LYS A 1 289 ? -9.519 10.188 11.930 1.00 81.56 289 LYS A C 1
ATOM 2316 O O . LYS A 1 289 ? -9.052 9.295 12.625 1.00 81.56 289 LYS A O 1
ATOM 2321 N N . ILE A 1 290 ? -10.727 10.705 12.114 1.00 81.88 290 ILE A N 1
ATOM 2322 C CA . ILE A 1 290 ? -11.577 10.403 13.268 1.00 81.88 290 ILE A CA 1
ATOM 2323 C C . ILE A 1 290 ? -12.825 9.653 12.804 1.00 81.88 290 ILE A C 1
ATOM 2325 O O . ILE A 1 290 ? -13.464 10.051 11.827 1.00 81.88 290 ILE A O 1
ATOM 2329 N N . SER A 1 291 ? -13.184 8.587 13.516 1.00 77.12 291 SER A N 1
ATOM 2330 C CA . SER A 1 291 ? -14.433 7.868 13.301 1.00 77.12 291 SER A CA 1
ATOM 2331 C C . SER A 1 291 ? -15.602 8.494 14.062 1.00 77.12 291 SER A C 1
ATOM 2333 O O . SER A 1 291 ? -15.422 9.078 15.134 1.00 77.12 291 SER A O 1
ATOM 2335 N N . PRO A 1 292 ? -16.838 8.283 13.587 1.00 77.00 292 PRO A N 1
ATOM 2336 C CA . PRO A 1 292 ? -18.010 8.312 14.453 1.00 77.00 292 PRO A CA 1
ATOM 2337 C C . PRO A 1 292 ? -17.901 7.258 15.570 1.00 77.00 292 PRO A C 1
ATOM 2339 O O . PRO A 1 292 ? -17.229 6.238 15.390 1.00 77.00 292 PRO A O 1
ATOM 2342 N N . TRP A 1 293 ? -18.617 7.468 16.676 1.00 68.94 293 TRP A N 1
ATOM 2343 C CA . TRP A 1 293 ? -18.632 6.611 17.876 1.00 68.94 293 TRP A CA 1
ATOM 2344 C C . TRP A 1 293 ? -19.260 5.206 17.689 1.00 68.94 293 TRP A C 1
ATOM 2346 O O . TRP A 1 293 ? -19.279 4.420 18.633 1.00 68.94 293 TRP A O 1
ATOM 2356 N N . GLU A 1 294 ? -19.770 4.870 16.493 1.00 57.31 294 GLU A N 1
ATOM 2357 C CA . GLU A 1 294 ? -20.613 3.677 16.264 1.00 57.31 294 GLU A CA 1
ATOM 2358 C C . GLU A 1 294 ? -20.396 2.951 14.915 1.00 57.31 294 GLU A C 1
ATOM 2360 O O . GLU A 1 294 ? -21.311 2.304 14.411 1.00 57.31 294 GLU A O 1
ATOM 2365 N N . SER A 1 295 ? -19.240 3.056 14.246 1.00 52.69 295 SER A N 1
ATOM 2366 C CA . SER A 1 295 ? -19.155 2.563 12.851 1.00 52.69 295 SER A CA 1
ATOM 2367 C C . SER A 1 295 ? -17.964 1.673 12.506 1.00 52.69 295 SER A C 1
ATOM 2369 O O . SER A 1 295 ? -16.868 1.824 13.044 1.00 52.69 295 SER A O 1
ATOM 2371 N N . ASN A 1 296 ? -18.185 0.828 11.483 1.00 51.16 296 ASN A N 1
ATOM 2372 C CA . ASN A 1 296 ? -17.200 0.126 10.639 1.00 51.16 296 ASN A CA 1
ATOM 2373 C C . ASN A 1 296 ? -16.270 1.099 9.868 1.00 51.16 296 ASN A C 1
ATOM 2375 O O . ASN A 1 296 ? -15.882 0.858 8.727 1.00 51.16 296 ASN A O 1
ATOM 2379 N N . PHE A 1 297 ? -15.889 2.222 10.481 1.00 52.69 297 PHE A N 1
ATOM 2380 C CA . PHE A 1 297 ? -15.000 3.250 9.932 1.00 52.69 297 PHE A CA 1
ATOM 2381 C C . PHE A 1 297 ? -13.664 2.679 9.450 1.00 52.69 297 PHE A C 1
ATOM 2383 O O . PHE A 1 297 ? -13.073 3.148 8.475 1.00 52.69 297 PHE A O 1
ATOM 2390 N N . MET A 1 298 ? -13.241 1.605 10.112 1.00 54.97 298 MET A N 1
ATOM 2391 C CA . MET A 1 298 ? -12.068 0.802 9.815 1.00 54.97 298 MET A CA 1
ATOM 2392 C C . MET A 1 298 ? -11.950 0.367 8.345 1.00 54.97 298 MET A C 1
ATOM 2394 O O . MET A 1 298 ? -10.829 0.276 7.849 1.00 54.97 298 MET A O 1
ATOM 2398 N N . GLU A 1 299 ? -13.041 0.162 7.599 1.00 56.03 299 GLU A N 1
ATOM 2399 C CA . GLU A 1 299 ? -12.955 -0.224 6.177 1.00 56.03 299 GLU A CA 1
ATOM 2400 C C . GLU A 1 299 ? -12.352 0.880 5.288 1.00 56.03 299 GLU A C 1
ATOM 2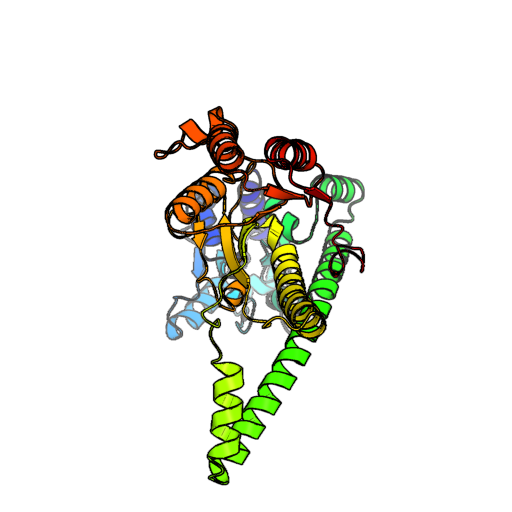402 O O . GLU A 1 299 ? -11.692 0.583 4.295 1.00 56.03 299 GLU A O 1
ATOM 2407 N N . THR A 1 300 ? -12.492 2.150 5.676 1.00 58.97 300 THR A N 1
ATOM 2408 C CA . THR A 1 300 ? -12.057 3.308 4.870 1.00 58.97 300 THR A CA 1
ATOM 2409 C C . THR A 1 300 ? -10.617 3.757 5.137 1.00 58.97 300 THR A C 1
ATOM 2411 O O . THR A 1 300 ? -10.079 4.611 4.425 1.00 58.97 300 THR A O 1
ATOM 2414 N N . ILE A 1 301 ? -9.974 3.205 6.170 1.00 64.31 301 ILE A N 1
ATOM 2415 C CA . ILE A 1 301 ? -8.635 3.620 6.593 1.00 64.31 301 ILE A CA 1
ATOM 2416 C C . ILE A 1 301 ? -7.583 2.837 5.803 1.00 64.31 301 ILE A C 1
ATOM 2418 O O . ILE A 1 301 ? -7.515 1.607 5.884 1.00 64.31 301 ILE A O 1
ATOM 2422 N N . VAL A 1 302 ? -6.732 3.574 5.089 1.00 63.44 302 VAL A N 1
ATOM 2423 C CA . VAL A 1 302 ? -5.542 3.066 4.396 1.00 63.44 302 VAL A CA 1
ATOM 2424 C C . VAL A 1 302 ? -4.301 3.593 5.112 1.00 63.44 302 VAL A C 1
ATOM 2426 O O . VAL A 1 302 ? -4.232 4.782 5.428 1.00 63.44 302 VAL A O 1
ATOM 2429 N N . ALA A 1 303 ? -3.340 2.712 5.378 1.00 66.31 303 ALA A N 1
ATOM 2430 C CA . ALA A 1 303 ? -2.040 3.073 5.926 1.00 66.31 303 ALA A CA 1
ATOM 2431 C C . ALA A 1 303 ? -1.214 3.817 4.866 1.00 66.31 303 ALA A C 1
ATOM 2433 O O . ALA A 1 303 ? -1.047 3.334 3.746 1.00 66.31 303 ALA A O 1
ATOM 2434 N N . CYS A 1 304 ? -0.746 5.021 5.180 1.00 59.50 304 CYS A N 1
ATOM 2435 C CA . CYS A 1 304 ? 0.026 5.846 4.253 1.00 59.50 304 CYS A CA 1
ATOM 2436 C C . CYS A 1 304 ? 0.801 6.927 5.012 1.00 59.50 304 CYS A C 1
ATOM 2438 O O . CYS A 1 304 ? 0.391 7.329 6.096 1.00 59.50 304 CYS A O 1
ATOM 2440 N N . TYR A 1 305 ? 1.883 7.436 4.410 1.00 61.59 305 TYR A N 1
ATOM 2441 C CA . TYR A 1 305 ? 2.786 8.433 5.014 1.00 61.59 305 TYR A CA 1
ATOM 2442 C C . TYR A 1 305 ? 3.516 7.914 6.273 1.00 61.59 305 TYR A C 1
ATOM 2444 O O . TYR A 1 305 ? 3.381 6.747 6.612 1.00 61.59 305 TYR A O 1
ATOM 2452 N N . GLY A 1 306 ? 4.347 8.741 6.920 1.00 60.94 306 GLY A N 1
ATOM 2453 C CA . GLY A 1 306 ? 5.143 8.347 8.100 1.00 60.94 306 GLY A CA 1
ATOM 2454 C C . GLY A 1 306 ? 6.654 8.313 7.871 1.00 60.94 306 GLY A C 1
ATOM 2455 O O . GLY A 1 306 ? 7.155 7.409 7.211 1.00 60.94 306 GLY A O 1
ATOM 2456 N N . TRP A 1 307 ? 7.377 9.317 8.385 1.00 60.22 307 TRP A N 1
ATOM 2457 C CA . TRP A 1 307 ? 8.843 9.430 8.316 1.00 60.22 307 TRP A CA 1
ATOM 2458 C C . TRP A 1 307 ? 9.434 9.741 9.703 1.00 60.22 307 TRP A C 1
ATOM 2460 O O . TRP A 1 307 ? 9.411 10.889 10.135 1.00 60.22 307 TRP A O 1
ATOM 2470 N N . GLY A 1 308 ? 10.053 8.764 10.363 1.00 71.62 308 GLY A N 1
ATOM 2471 C CA . GLY A 1 308 ? 10.658 8.979 11.684 1.00 71.62 308 GLY A CA 1
ATOM 2472 C C . GLY A 1 308 ? 9.626 8.873 12.805 1.00 71.62 308 GLY A C 1
ATOM 2473 O O . GLY A 1 308 ? 8.844 7.931 12.804 1.00 71.62 308 GLY A O 1
ATOM 2474 N N . ASN A 1 309 ? 9.653 9.804 13.758 1.00 78.38 309 ASN A N 1
ATOM 2475 C CA . ASN A 1 309 ? 8.717 9.829 14.886 1.00 78.38 309 ASN A CA 1
ATOM 2476 C C . ASN A 1 309 ? 7.296 10.211 14.426 1.00 78.38 309 ASN A C 1
ATOM 2478 O O . ASN A 1 309 ? 7.102 10.717 13.318 1.00 78.38 309 ASN A O 1
ATOM 2482 N N . GLU A 1 310 ? 6.289 9.949 15.254 1.00 83.31 310 GLU A N 1
ATOM 2483 C CA . GLU A 1 310 ? 4.878 10.105 14.879 1.00 83.31 310 GLU A CA 1
ATOM 2484 C C . GLU A 1 310 ? 4.151 11.158 15.703 1.00 83.31 310 GLU A C 1
ATOM 2486 O O . GLU A 1 310 ? 4.514 11.431 16.848 1.00 83.31 310 GLU A O 1
ATOM 2491 N N . ALA A 1 311 ? 3.089 11.731 15.124 1.00 83.75 311 ALA A N 1
ATOM 2492 C CA . ALA A 1 311 ? 2.350 12.828 15.740 1.00 83.75 311 ALA A CA 1
ATOM 2493 C C . ALA A 1 311 ? 1.296 12.339 16.751 1.00 83.75 311 ALA A C 1
ATOM 2495 O O . ALA A 1 311 ? 0.095 12.598 16.624 1.00 83.75 311 ALA A O 1
ATOM 2496 N N . ILE A 1 312 ? 1.757 11.617 17.774 1.00 84.81 312 ILE A N 1
ATOM 2497 C CA . ILE A 1 312 ? 0.928 11.105 18.877 1.00 84.81 312 ILE A CA 1
ATOM 2498 C C . ILE A 1 312 ? 0.283 12.265 19.653 1.00 84.81 312 ILE A C 1
ATOM 2500 O O . ILE A 1 312 ? -0.853 12.161 20.119 1.00 84.81 312 ILE A O 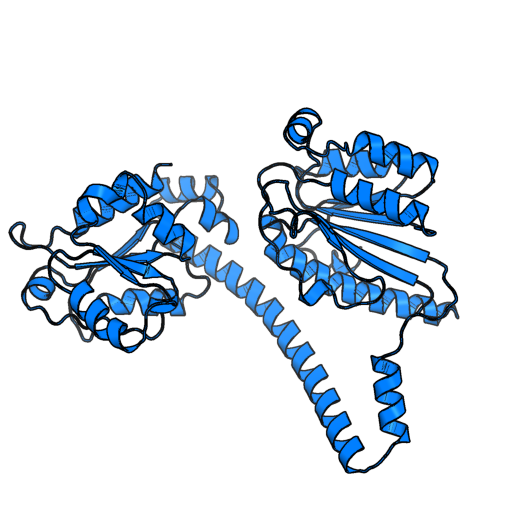1
ATOM 2504 N N . GLU A 1 313 ? 0.981 13.397 19.755 1.00 84.50 313 GLU A N 1
ATOM 2505 C CA . GLU A 1 313 ? 0.523 14.635 20.386 1.00 84.50 313 GLU A CA 1
ATOM 2506 C C . GLU A 1 313 ? -0.811 15.136 19.823 1.00 84.50 313 GLU A C 1
ATOM 2508 O O . GLU A 1 313 ? -1.676 15.544 20.594 1.00 84.50 313 GLU A O 1
ATOM 2513 N N . ILE A 1 314 ? -1.025 15.021 18.509 1.00 83.94 314 ILE A N 1
ATOM 2514 C CA . ILE A 1 314 ? -2.263 15.457 17.851 1.00 83.94 314 ILE A CA 1
ATOM 2515 C C . ILE A 1 314 ? -3.423 14.540 18.247 1.00 83.94 314 ILE A C 1
ATOM 2517 O O . ILE A 1 314 ? -4.522 15.010 18.549 1.00 83.94 314 ILE A O 1
ATOM 2521 N N . GLY A 1 315 ? -3.169 13.229 18.297 1.00 84.50 315 GLY A N 1
ATOM 2522 C CA . GLY A 1 315 ? -4.141 12.253 18.784 1.00 84.50 315 GLY A CA 1
ATOM 2523 C C . GLY A 1 315 ? -4.551 12.541 20.230 1.00 84.50 315 GLY A C 1
ATOM 2524 O O . GLY A 1 315 ? -5.740 12.604 20.538 1.00 84.50 315 GLY A O 1
ATOM 2525 N N . LEU A 1 316 ? -3.580 12.790 21.113 1.00 86.19 316 LEU A N 1
ATOM 2526 C CA . LEU A 1 316 ? -3.837 13.114 22.521 1.00 86.19 316 LEU A CA 1
ATOM 2527 C C . LEU A 1 316 ? -4.543 14.467 22.704 1.00 86.19 316 LEU A C 1
ATOM 2529 O O . LEU A 1 316 ? -5.418 14.585 23.562 1.00 86.19 316 LEU A O 1
ATOM 2533 N N . ALA A 1 317 ? -4.218 15.470 21.887 1.00 85.56 317 ALA A N 1
ATOM 2534 C CA . ALA A 1 317 ? -4.914 16.753 21.890 1.00 85.56 317 ALA A CA 1
ATOM 2535 C C . ALA A 1 317 ? -6.398 16.581 21.524 1.00 85.56 317 ALA A C 1
ATOM 2537 O O . ALA A 1 317 ? -7.267 17.141 22.193 1.00 85.56 317 ALA A O 1
ATOM 2538 N N . HIS A 1 318 ? -6.705 15.747 20.524 1.00 86.88 318 HIS A N 1
ATOM 2539 C CA . HIS A 1 318 ? -8.087 15.417 20.174 1.00 86.88 318 HIS A CA 1
ATOM 2540 C C . HIS A 1 318 ? -8.820 14.692 21.313 1.00 86.88 318 HIS A C 1
ATOM 2542 O O . HIS A 1 318 ? -9.948 15.055 21.640 1.00 86.88 318 HIS A O 1
ATOM 2548 N N . VAL A 1 319 ? -8.168 13.736 21.985 1.00 86.38 319 VAL A N 1
ATOM 2549 C CA . VAL A 1 319 ? -8.737 13.079 23.177 1.00 86.38 319 VAL A CA 1
ATOM 2550 C C . VAL A 1 319 ? -9.098 14.109 24.247 1.00 86.38 319 VAL A C 1
ATOM 2552 O O . VAL A 1 319 ? -10.184 14.039 24.817 1.00 86.38 319 VAL A O 1
ATOM 2555 N N . ASN A 1 320 ? -8.220 15.077 24.523 1.00 85.69 320 ASN A N 1
ATOM 2556 C CA . ASN A 1 320 ? -8.504 16.122 25.506 1.00 85.69 320 ASN A CA 1
ATOM 2557 C C . ASN A 1 320 ? -9.695 17.004 25.097 1.00 85.69 320 ASN A C 1
ATOM 2559 O O . ASN A 1 320 ? -10.488 17.362 25.969 1.00 85.69 320 ASN A O 1
ATOM 2563 N N . GLN A 1 321 ? -9.858 17.306 23.804 1.00 85.50 321 GLN A N 1
ATOM 2564 C CA . GLN A 1 321 ? -11.023 18.035 23.285 1.00 85.50 321 GLN A CA 1
ATOM 2565 C C . GLN A 1 321 ? -12.326 17.239 23.434 1.00 85.50 321 GLN A C 1
ATOM 2567 O O . GLN A 1 321 ? -13.350 17.800 23.817 1.00 85.50 321 GLN A O 1
ATOM 2572 N N . GLU A 1 322 ? -12.313 15.936 23.156 1.00 83.69 322 GLU A N 1
ATOM 2573 C CA . GLU A 1 322 ? -13.503 15.092 23.323 1.00 83.69 322 GLU A CA 1
ATOM 2574 C C . GLU A 1 322 ? -13.827 14.861 24.803 1.00 83.69 322 GLU A C 1
ATOM 2576 O O . GLU A 1 322 ? -14.990 14.921 25.198 1.00 83.69 322 GLU A O 1
ATOM 2581 N N . ALA A 1 323 ? -12.807 14.751 25.654 1.00 83.75 323 ALA A N 1
ATOM 2582 C CA . ALA A 1 323 ? -12.967 14.698 27.104 1.00 83.75 323 ALA A CA 1
ATOM 2583 C C . ALA A 1 323 ? -13.465 16.022 27.727 1.00 83.75 323 ALA A C 1
ATOM 2585 O O . ALA A 1 323 ? -13.762 16.050 28.916 1.00 83.75 323 ALA A O 1
ATOM 2586 N N . GLU A 1 324 ? -13.513 17.137 26.984 1.00 82.00 324 GLU A N 1
ATOM 2587 C CA . GLU A 1 324 ? -14.210 18.363 27.426 1.00 82.00 324 GLU A CA 1
ATOM 2588 C C . GLU A 1 324 ? -15.708 18.317 27.132 1.00 82.00 324 GLU A C 1
ATOM 2590 O O . GLU A 1 324 ? -16.492 18.979 27.812 1.00 82.00 324 GLU A O 1
ATOM 2595 N N . LYS A 1 325 ? -16.102 17.551 26.112 1.00 78.31 325 LYS A N 1
ATOM 2596 C CA . LYS A 1 325 ? -17.484 17.456 25.634 1.00 78.31 325 LYS A CA 1
ATOM 2597 C C . LYS A 1 325 ? -18.230 16.259 26.224 1.00 78.31 325 LYS A C 1
ATOM 2599 O O . LYS A 1 325 ? -19.458 16.301 26.276 1.00 78.31 325 LYS A O 1
ATOM 2604 N N . GLY A 1 326 ? -17.522 15.205 26.635 1.00 70.56 326 GLY A N 1
ATOM 2605 C CA . GLY A 1 326 ? -18.106 13.951 27.116 1.00 70.56 326 GLY A CA 1
ATOM 2606 C C . GLY A 1 326 ? -17.238 13.191 28.123 1.00 70.56 326 GLY A C 1
ATOM 2607 O O . GLY A 1 326 ? -16.125 13.600 28.451 1.00 70.56 326 GLY A O 1
ATOM 2608 N N . ASP A 1 327 ? -17.763 12.061 28.602 1.00 73.19 327 ASP A N 1
ATOM 2609 C CA . ASP A 1 327 ? -17.158 11.216 29.640 1.00 73.19 327 ASP A CA 1
ATOM 2610 C C . ASP A 1 327 ? -16.252 10.128 29.033 1.00 73.19 327 ASP A C 1
ATOM 2612 O O . ASP A 1 327 ? -16.541 8.926 29.081 1.00 73.19 327 ASP A O 1
ATOM 2616 N N . VAL A 1 328 ? -15.112 10.550 28.472 1.00 82.31 328 VAL A N 1
ATOM 2617 C CA . VAL A 1 328 ? -14.060 9.627 28.015 1.00 82.31 328 VAL A CA 1
ATOM 2618 C C . VAL A 1 328 ? -13.501 8.864 29.214 1.00 82.31 328 VAL A C 1
ATOM 2620 O O . VAL A 1 328 ? -12.914 9.441 30.128 1.00 82.31 328 VAL A O 1
ATOM 2623 N N . SER A 1 329 ? -13.675 7.545 29.209 1.00 83.38 329 SER A N 1
ATOM 2624 C CA . SER A 1 329 ? -13.338 6.678 30.340 1.00 83.38 329 SER A CA 1
ATOM 2625 C C . SER A 1 329 ? -11.903 6.156 30.276 1.00 83.38 329 SER A C 1
ATOM 2627 O O . SER A 1 329 ? -11.264 5.985 31.310 1.00 83.38 329 SER A O 1
ATOM 2629 N N . GLN A 1 330 ? -11.399 5.878 29.072 1.00 86.44 330 GLN A N 1
ATOM 2630 C CA . GLN A 1 330 ? -10.061 5.325 28.850 1.00 86.44 330 GLN A CA 1
ATOM 2631 C C . GLN A 1 330 ? -9.587 5.576 27.415 1.00 86.44 330 GLN A C 1
ATOM 2633 O O . GLN A 1 330 ? -10.393 5.767 26.500 1.00 86.44 330 GLN A O 1
ATOM 2638 N N . VAL A 1 331 ? -8.271 5.521 27.219 1.00 88.44 331 VAL A N 1
ATOM 2639 C CA . VAL A 1 331 ? -7.628 5.661 25.909 1.00 88.44 331 VAL A CA 1
ATOM 2640 C C . VAL A 1 331 ? -6.740 4.452 25.656 1.00 88.44 331 VAL A C 1
ATOM 2642 O O . VAL A 1 331 ? -6.022 4.022 26.556 1.00 88.44 331 VAL A O 1
ATOM 2645 N N . ILE A 1 332 ? -6.754 3.920 24.437 1.00 87.75 332 ILE A N 1
ATOM 2646 C CA . ILE A 1 332 ? -5.820 2.884 23.985 1.00 87.75 332 ILE A CA 1
ATOM 2647 C C . ILE A 1 332 ? -4.961 3.484 22.876 1.00 87.75 332 ILE A C 1
ATOM 2649 O O . ILE A 1 332 ? -5.490 3.936 21.869 1.00 87.75 332 ILE A O 1
ATOM 2653 N N . LEU A 1 333 ? -3.648 3.496 23.060 1.00 88.31 333 LEU A N 1
ATOM 2654 C CA . LEU A 1 333 ? -2.659 3.978 22.106 1.00 88.31 333 LEU A CA 1
ATOM 2655 C C . LEU A 1 333 ? -1.953 2.786 21.461 1.00 88.31 333 LEU A C 1
ATOM 2657 O O . LEU A 1 333 ? -1.372 1.973 22.174 1.00 88.31 333 LEU A O 1
ATOM 2661 N N . ILE A 1 334 ? -1.983 2.694 20.134 1.00 86.62 334 ILE A N 1
ATOM 2662 C CA . ILE A 1 334 ? -1.358 1.622 19.352 1.00 86.62 334 ILE A CA 1
ATOM 2663 C C . ILE A 1 334 ? -0.436 2.242 18.304 1.00 86.62 334 ILE A C 1
ATOM 2665 O O . ILE A 1 334 ? -0.907 3.020 17.478 1.00 86.62 334 ILE A O 1
ATOM 2669 N N . GLY A 1 335 ? 0.841 1.858 18.291 1.00 84.38 335 GLY A N 1
ATOM 2670 C CA . GLY A 1 335 ? 1.789 2.334 17.281 1.00 84.38 335 GLY A CA 1
ATOM 2671 C C . GLY A 1 335 ? 3.120 1.591 17.266 1.00 84.38 335 GLY A C 1
ATOM 2672 O O . GLY A 1 335 ? 3.432 0.804 18.174 1.00 84.38 335 GLY A O 1
ATOM 2673 N N . ASP A 1 336 ? 3.894 1.816 16.205 1.00 81.88 336 ASP A N 1
ATOM 2674 C CA . ASP A 1 336 ? 5.202 1.188 16.009 1.00 81.88 336 ASP A CA 1
ATOM 2675 C C . ASP A 1 336 ? 6.398 2.145 16.191 1.00 81.88 336 ASP A C 1
ATOM 2677 O O . ASP A 1 336 ? 7.521 1.672 16.409 1.00 81.88 336 ASP A O 1
ATOM 2681 N N . ALA A 1 337 ? 6.160 3.458 16.239 1.00 84.06 337 ALA A N 1
ATOM 2682 C CA . ALA A 1 337 ? 7.175 4.490 16.434 1.00 84.06 337 ALA A CA 1
ATOM 2683 C C . ALA A 1 337 ? 6.872 5.413 17.638 1.00 84.06 337 ALA A C 1
ATOM 2685 O O . ALA A 1 337 ? 5.735 5.509 18.098 1.00 84.06 337 ALA A O 1
ATOM 2686 N N . PRO A 1 338 ? 7.898 6.061 18.230 1.00 85.00 338 PRO A N 1
ATOM 2687 C CA . PRO A 1 338 ? 7.715 6.972 19.361 1.00 85.00 338 PRO A CA 1
ATOM 2688 C C . PRO A 1 338 ? 7.129 8.331 18.936 1.00 85.00 338 PRO A C 1
ATOM 2690 O O . PRO A 1 338 ? 7.213 8.724 17.772 1.00 85.00 338 PRO A O 1
ATOM 2693 N N . ALA A 1 339 ? 6.591 9.073 19.911 1.00 83.44 339 ALA A N 1
ATOM 2694 C CA . ALA A 1 339 ? 6.099 10.438 19.714 1.00 83.44 339 ALA A CA 1
ATOM 2695 C C . ALA A 1 339 ? 7.203 11.405 19.248 1.00 83.44 339 ALA A C 1
ATOM 2697 O O . ALA A 1 339 ? 8.372 11.253 19.624 1.00 83.44 339 ALA A O 1
ATOM 2698 N N . ASN A 1 340 ? 6.820 12.441 18.497 1.00 81.75 340 ASN A N 1
ATOM 2699 C CA . ASN A 1 340 ? 7.728 13.524 18.125 1.00 81.75 340 ASN A CA 1
ATOM 2700 C C . ASN A 1 340 ? 8.288 14.249 19.357 1.00 81.75 340 ASN A C 1
ATOM 2702 O O . ASN A 1 340 ? 7.610 14.489 20.362 1.00 81.75 340 ASN A O 1
ATOM 2706 N N . THR A 1 341 ? 9.553 14.650 19.262 1.00 76.81 341 THR A N 1
ATOM 2707 C CA . THR A 1 341 ? 10.201 15.464 20.293 1.00 76.81 341 THR A CA 1
ATOM 2708 C C . THR A 1 341 ? 9.792 16.931 20.182 1.00 76.81 341 THR A C 1
ATOM 2710 O O . THR A 1 341 ? 9.401 17.409 19.118 1.00 76.81 341 THR A O 1
ATOM 2713 N N . ARG A 1 342 ? 9.972 17.704 21.266 1.00 72.62 342 ARG A N 1
ATOM 2714 C CA . ARG A 1 342 ? 9.659 19.146 21.264 1.00 72.62 342 ARG A CA 1
ATOM 2715 C C . ARG A 1 342 ? 10.388 19.929 20.162 1.00 72.62 342 ARG A C 1
ATOM 2717 O O . ARG A 1 342 ? 9.890 20.948 19.713 1.00 72.62 342 ARG A O 1
ATOM 2724 N N . GLN A 1 343 ? 11.572 19.483 19.740 1.00 60.03 343 GLN A N 1
ATOM 2725 C CA . GLN A 1 343 ? 12.334 20.139 18.670 1.00 60.03 343 GLN A CA 1
ATOM 2726 C C . GLN A 1 343 ? 11.748 19.863 17.278 1.00 60.03 343 GLN A C 1
ATOM 2728 O O . GLN A 1 343 ? 11.855 20.712 16.398 1.00 60.03 343 GLN A O 1
ATOM 2733 N N . GLU A 1 344 ? 11.116 18.704 17.091 1.00 61.38 344 GLU A N 1
ATOM 2734 C CA . GLU A 1 344 ? 10.501 18.290 15.828 1.00 61.38 344 GLU A CA 1
ATOM 2735 C C . GLU A 1 344 ? 9.122 18.938 15.633 1.00 61.38 344 GLU A C 1
ATOM 2737 O O . GLU A 1 344 ? 8.776 19.299 14.511 1.00 61.38 344 GLU A O 1
ATOM 2742 N N . THR A 1 345 ? 8.365 19.175 16.712 1.00 57.94 345 THR A N 1
ATOM 2743 C CA . THR A 1 345 ? 7.019 19.777 16.644 1.00 57.94 345 THR A CA 1
ATOM 2744 C C . THR A 1 345 ? 7.014 21.299 16.458 1.00 57.94 345 THR A C 1
ATOM 2746 O O . THR A 1 345 ? 6.058 21.839 15.907 1.00 57.94 345 THR A O 1
ATOM 2749 N N . ILE A 1 346 ? 8.086 22.013 16.836 1.00 58.09 346 ILE A N 1
ATOM 2750 C CA . ILE A 1 346 ? 8.223 23.477 16.632 1.00 58.09 346 ILE A CA 1
ATOM 2751 C C . ILE A 1 346 ? 8.242 23.860 15.140 1.00 58.09 346 ILE A C 1
ATOM 2753 O O . ILE A 1 346 ? 7.943 24.998 14.783 1.00 58.09 346 ILE A O 1
ATOM 2757 N N . LEU A 1 347 ? 8.577 22.917 14.255 1.00 52.66 347 LEU A N 1
ATOM 2758 C CA . LEU A 1 347 ? 8.594 23.130 12.805 1.00 52.66 347 LEU A CA 1
ATOM 2759 C C . LEU A 1 347 ? 7.189 23.279 12.193 1.00 52.66 347 LEU A C 1
ATOM 2761 O O . LEU A 1 347 ? 7.085 23.663 11.028 1.00 52.66 347 LEU A O 1
ATOM 2765 N N . PHE A 1 348 ? 6.125 23.015 12.959 1.00 52.53 348 PHE A N 1
ATOM 2766 C CA . PHE A 1 348 ? 4.741 23.014 12.486 1.00 52.53 348 PHE A CA 1
ATOM 2767 C C . PHE A 1 348 ? 3.890 24.060 13.229 1.00 52.53 348 PHE A C 1
ATOM 2769 O O . PHE A 1 348 ? 4.094 24.339 14.409 1.00 52.53 348 PHE A O 1
ATOM 2776 N N . SER A 1 349 ? 2.951 24.694 12.515 1.00 46.47 349 SER A N 1
ATOM 2777 C CA . SER A 1 349 ? 2.260 25.926 12.942 1.00 46.47 349 SER A CA 1
ATOM 2778 C C . SER A 1 349 ? 1.325 25.777 14.155 1.00 46.47 349 SER A C 1
ATOM 2780 O O . SER A 1 349 ? 1.023 26.777 14.802 1.00 46.47 349 SER A O 1
ATOM 2782 N N . GLU A 1 350 ? 0.918 24.554 14.502 1.00 53.09 350 GLU A N 1
ATOM 2783 C CA . GLU A 1 350 ? 0.114 24.227 15.687 1.00 53.09 350 GLU A CA 1
ATOM 2784 C C . GLU A 1 350 ? 0.933 23.347 16.642 1.00 53.09 350 GLU A C 1
ATOM 2786 O O . GLU A 1 350 ? 0.864 22.118 16.616 1.00 53.09 350 GLU A O 1
ATOM 2791 N N . SER A 1 351 ? 1.776 23.972 17.464 1.00 60.66 351 SER A N 1
ATOM 2792 C CA . SER A 1 351 ? 2.657 23.230 18.372 1.00 60.66 351 SER A CA 1
ATOM 2793 C C . SER A 1 351 ? 1.899 22.764 19.619 1.00 60.66 351 SER A C 1
ATOM 2795 O O . SER A 1 351 ? 1.642 23.533 20.545 1.00 60.66 351 SER A O 1
ATOM 2797 N N . THR A 1 352 ? 1.558 21.475 19.649 1.00 67.25 352 THR A N 1
ATOM 2798 C CA . THR A 1 352 ? 1.175 20.747 20.868 1.00 67.25 352 THR A CA 1
ATOM 2799 C C . THR A 1 352 ? 2.266 19.730 21.208 1.00 67.25 352 THR A C 1
ATOM 2801 O O . THR A 1 352 ? 3.080 19.369 20.356 1.00 67.25 352 THR A O 1
ATOM 2804 N N . TYR A 1 353 ? 2.347 19.312 22.472 1.00 80.44 353 TYR A N 1
ATOM 2805 C CA . TYR A 1 353 ? 3.370 18.376 22.937 1.00 80.44 353 TYR A CA 1
ATOM 2806 C C . TYR A 1 353 ? 2.715 17.246 23.718 1.00 80.44 353 TYR A C 1
ATOM 2808 O O . TYR A 1 353 ? 1.893 17.496 24.602 1.00 80.44 353 TYR A O 1
ATOM 2816 N N . TYR A 1 354 ? 3.127 16.007 23.441 1.00 80.31 354 TYR A N 1
ATOM 2817 C CA . TYR A 1 354 ? 2.522 14.829 24.062 1.00 80.31 354 TYR A CA 1
ATOM 2818 C C . TYR A 1 354 ? 2.618 14.876 25.601 1.00 80.31 354 TYR A C 1
ATOM 2820 O O . TYR A 1 354 ? 1.666 14.525 26.287 1.00 80.31 354 TYR A O 1
ATOM 2828 N N . GLU A 1 355 ? 3.719 15.393 26.159 1.00 82.94 355 GLU A N 1
ATOM 2829 C CA . GLU A 1 355 ? 3.921 15.562 27.610 1.00 82.94 355 GLU A CA 1
ATOM 2830 C C . GLU A 1 355 ? 2.865 16.472 28.256 1.00 82.94 355 GLU A C 1
ATOM 2832 O O . GLU A 1 355 ? 2.334 16.159 29.324 1.00 82.94 355 GLU A O 1
ATOM 2837 N N . ASP A 1 356 ? 2.544 17.586 27.597 1.00 84.00 356 ASP A N 1
ATOM 2838 C CA . ASP A 1 356 ? 1.622 18.594 28.119 1.00 84.00 356 ASP A CA 1
ATOM 2839 C C . ASP A 1 356 ? 0.174 18.069 28.049 1.00 84.00 356 ASP A C 1
ATOM 2841 O O . ASP A 1 356 ? -0.598 18.221 29.002 1.00 84.00 356 ASP A O 1
ATOM 2845 N N . GLU A 1 357 ? -0.172 17.358 26.971 1.00 84.62 357 GLU A N 1
ATOM 2846 C CA . GLU A 1 357 ? -1.480 16.711 26.817 1.00 84.62 357 GLU A CA 1
ATOM 2847 C C . GLU A 1 357 ? -1.675 15.536 27.794 1.00 84.62 357 GLU A C 1
ATOM 2849 O O . GLU A 1 357 ? -2.766 15.365 28.345 1.00 84.62 357 GLU A O 1
ATOM 2854 N N . LEU A 1 358 ? -0.621 14.773 28.107 1.00 85.31 358 LEU A N 1
ATOM 2855 C CA . LEU A 1 358 ? -0.683 13.699 29.108 1.00 85.31 358 LEU A CA 1
ATOM 2856 C C . LEU A 1 358 ? -0.910 14.222 30.522 1.00 85.31 358 LEU A C 1
ATOM 2858 O O . LEU A 1 358 ? -1.636 13.602 31.302 1.00 85.31 358 LEU A O 1
ATOM 2862 N N . MET A 1 359 ? -0.323 15.368 30.866 1.00 85.62 359 MET A N 1
ATOM 2863 C CA . MET A 1 359 ? -0.559 15.993 32.168 1.00 85.62 359 MET A CA 1
ATOM 2864 C C . MET A 1 359 ? -2.025 16.400 32.341 1.00 85.62 359 MET A C 1
ATOM 2866 O O . MET A 1 359 ? -2.571 16.246 33.437 1.00 85.62 359 MET A O 1
ATOM 2870 N N . ARG A 1 360 ? -2.690 16.844 31.266 1.00 85.69 360 ARG A N 1
ATOM 2871 C CA . ARG A 1 360 ? -4.134 17.129 31.271 1.00 85.69 360 ARG A CA 1
ATOM 2872 C C . ARG A 1 360 ? -4.963 15.858 31.464 1.00 85.69 360 ARG A C 1
ATOM 2874 O O . ARG A 1 360 ? -5.836 15.835 32.332 1.00 85.69 360 ARG A O 1
ATOM 2881 N N . LEU A 1 361 ? -4.638 14.777 30.753 1.00 85.25 361 LEU A N 1
ATOM 2882 C CA . LEU A 1 361 ? -5.316 13.482 30.918 1.00 85.25 361 LEU A CA 1
ATOM 2883 C C . LEU A 1 361 ? -5.147 12.919 32.335 1.00 85.25 361 LEU A C 1
ATOM 2885 O O . LEU A 1 361 ? -6.108 12.443 32.943 1.00 85.25 361 LEU A O 1
ATOM 2889 N N . LYS A 1 362 ? -3.951 13.066 32.917 1.00 87.19 362 LYS A N 1
ATOM 2890 C CA . LYS A 1 362 ? -3.667 12.679 34.303 1.00 87.19 362 LYS A CA 1
ATOM 2891 C C . LYS A 1 362 ? -4.514 13.457 35.310 1.00 87.19 362 LYS A C 1
ATOM 2893 O O . LYS A 1 362 ? -5.028 12.863 36.256 1.00 87.19 362 LYS A O 1
ATOM 2898 N N . GLN A 1 363 ? -4.686 14.767 35.118 1.00 86.62 363 GLN A N 1
ATOM 2899 C CA . GLN A 1 363 ? -5.557 15.588 35.972 1.00 86.62 363 GLN A CA 1
ATOM 2900 C C . GLN A 1 363 ? -7.020 15.135 35.899 1.00 86.62 363 GLN A C 1
ATOM 2902 O O . GLN A 1 363 ? -7.710 15.132 36.919 1.00 86.62 363 GLN A O 1
ATOM 2907 N N . ARG A 1 364 ? -7.469 14.693 34.719 1.00 83.81 364 ARG A N 1
ATOM 2908 C CA . ARG A 1 364 ? -8.817 14.152 34.489 1.00 83.81 364 ARG A CA 1
ATOM 2909 C C . ARG A 1 364 ? -8.979 12.684 34.900 1.00 83.81 364 ARG A C 1
ATOM 2911 O O . ARG A 1 364 ? -10.090 12.174 34.854 1.00 83.81 364 ARG A O 1
ATOM 2918 N N . LYS A 1 365 ? -7.907 12.026 35.362 1.00 84.88 365 LYS A N 1
ATOM 2919 C CA . LYS A 1 365 ? -7.871 10.601 35.746 1.00 84.88 365 LYS A CA 1
ATOM 2920 C C . LYS A 1 365 ? -8.261 9.646 34.610 1.00 84.88 365 LYS A C 1
ATOM 2922 O O . LYS A 1 365 ? -8.814 8.582 34.877 1.00 84.88 365 LYS A O 1
ATOM 2927 N N . ILE A 1 366 ? -7.946 10.009 33.367 1.00 86.50 366 ILE A N 1
ATOM 2928 C CA . ILE A 1 366 ? -8.171 9.151 32.199 1.00 86.50 366 ILE A CA 1
ATOM 2929 C C . ILE A 1 366 ? -6.898 8.321 31.965 1.00 86.50 366 ILE A C 1
ATOM 2931 O O . ILE A 1 366 ? -5.849 8.906 31.671 1.00 86.50 366 ILE A O 1
ATOM 2935 N N . PRO A 1 367 ? -6.943 6.985 32.110 1.00 88.00 367 PRO A N 1
ATOM 2936 C CA . PRO A 1 367 ? -5.789 6.134 31.856 1.00 88.00 367 PRO A CA 1
ATOM 2937 C C . PRO A 1 367 ? -5.534 5.988 30.351 1.00 88.00 367 PRO A C 1
ATOM 2939 O O . PRO A 1 367 ? -6.462 5.765 29.569 1.00 88.00 367 PRO A O 1
ATOM 2942 N N . VAL A 1 368 ? -4.261 6.069 29.955 1.00 89.12 368 VAL A N 1
ATOM 2943 C CA . VAL A 1 368 ? -3.805 5.764 28.593 1.00 89.12 368 VAL A CA 1
ATOM 2944 C C . VAL A 1 368 ? -3.102 4.414 28.614 1.00 89.12 368 VAL A C 1
ATOM 2946 O O . VAL A 1 368 ? -2.024 4.259 29.186 1.00 89.12 368 VAL A O 1
ATOM 2949 N N . HIS A 1 369 ? -3.724 3.418 28.000 1.00 89.38 369 HIS A N 1
ATOM 2950 C CA . HIS A 1 369 ? -3.154 2.095 27.802 1.00 89.38 369 HIS A CA 1
ATOM 2951 C C . HIS A 1 369 ? -2.314 2.099 26.526 1.00 89.38 369 HIS A C 1
ATOM 2953 O O . HIS A 1 369 ? -2.817 2.483 25.479 1.00 89.38 369 HIS A O 1
ATOM 2959 N N . ALA A 1 370 ? -1.049 1.694 26.594 1.00 87.50 370 ALA A N 1
ATOM 2960 C CA . ALA A 1 370 ? -0.118 1.792 25.474 1.00 87.50 370 ALA A CA 1
ATOM 2961 C C . ALA A 1 370 ? 0.290 0.407 24.959 1.00 87.50 370 ALA A C 1
ATOM 2963 O O . ALA A 1 370 ? 0.924 -0.381 25.658 1.00 87.50 370 ALA A O 1
ATOM 2964 N N . ILE A 1 371 ? -0.040 0.121 23.710 1.00 84.81 371 ILE A N 1
ATOM 2965 C CA . ILE A 1 371 ? 0.299 -1.111 23.015 1.00 84.81 371 ILE A CA 1
ATOM 2966 C C . ILE A 1 371 ? 1.356 -0.765 21.971 1.00 84.81 371 ILE A C 1
ATOM 2968 O O . ILE A 1 371 ? 1.072 -0.087 20.986 1.00 84.81 371 ILE A O 1
ATOM 2972 N N . TYR A 1 372 ? 2.589 -1.212 22.197 1.00 84.81 372 TYR A N 1
ATOM 2973 C CA . TYR A 1 372 ? 3.688 -0.961 21.267 1.00 84.81 372 TYR A CA 1
ATOM 2974 C C . TYR A 1 372 ? 4.000 -2.204 20.444 1.00 84.81 372 TYR A C 1
ATOM 2976 O O . TYR A 1 372 ? 3.932 -3.339 20.923 1.00 84.81 372 TYR A O 1
ATOM 2984 N N . ILE A 1 373 ? 4.370 -1.973 19.191 1.00 79.69 373 ILE A N 1
ATOM 2985 C CA . ILE A 1 373 ? 4.682 -3.034 18.234 1.00 79.69 373 ILE A CA 1
ATOM 2986 C C . ILE A 1 373 ? 6.191 -3.252 18.133 1.00 79.69 373 ILE A C 1
ATOM 2988 O O . ILE A 1 373 ? 6.685 -4.371 18.297 1.00 79.69 373 ILE A O 1
ATOM 2992 N N . ASN A 1 374 ? 6.937 -2.172 17.904 1.00 77.06 374 ASN A N 1
ATOM 2993 C CA . ASN A 1 374 ? 8.382 -2.225 17.745 1.00 77.06 374 ASN A CA 1
ATOM 2994 C C . ASN A 1 374 ? 9.098 -1.864 19.054 1.00 77.06 374 ASN A C 1
ATOM 2996 O O . ASN A 1 374 ? 8.628 -1.045 19.848 1.00 77.06 374 ASN A O 1
ATOM 3000 N N . ASP A 1 375 ? 10.285 -2.432 19.268 1.00 78.56 375 ASP A N 1
ATOM 3001 C CA . ASP A 1 375 ? 11.087 -2.160 20.466 1.00 78.56 375 ASP A CA 1
ATOM 3002 C C . ASP A 1 375 ? 11.593 -0.705 20.512 1.00 78.56 375 ASP A C 1
ATOM 3004 O O . ASP A 1 375 ? 11.917 -0.199 21.587 1.00 78.56 375 ASP A O 1
ATOM 3008 N N . GLN A 1 376 ? 11.591 -0.001 19.375 1.00 79.75 376 GLN A N 1
ATOM 3009 C CA . GLN A 1 376 ? 11.905 1.427 19.294 1.00 79.75 376 GLN A CA 1
ATOM 3010 C C . GLN A 1 376 ? 10.864 2.304 20.015 1.00 79.75 376 GLN A C 1
ATOM 3012 O O . GLN A 1 376 ? 11.240 3.248 20.710 1.00 79.75 376 GLN A O 1
ATOM 3017 N N . ALA A 1 377 ? 9.574 1.967 19.915 1.00 81.44 377 ALA A N 1
ATOM 3018 C CA . ALA A 1 377 ? 8.488 2.691 20.582 1.00 81.44 377 ALA A CA 1
ATOM 3019 C C . ALA A 1 377 ? 8.357 2.341 22.075 1.00 81.44 377 ALA A C 1
ATOM 3021 O O . ALA A 1 377 ? 7.805 3.121 22.852 1.00 81.44 377 ALA A O 1
ATOM 3022 N N . LYS A 1 378 ? 8.918 1.200 22.504 1.00 85.62 378 LYS A N 1
ATOM 3023 C CA . LYS A 1 378 ? 8.765 0.638 23.856 1.00 85.62 378 LYS A CA 1
ATOM 3024 C C . LYS A 1 378 ? 8.988 1.650 24.973 1.00 85.62 378 LYS A C 1
ATOM 3026 O O . LYS A 1 378 ? 8.162 1.740 25.877 1.00 85.62 378 LYS A O 1
ATOM 3031 N N . LYS A 1 379 ? 10.105 2.384 24.944 1.00 86.94 379 LYS A N 1
ATOM 3032 C CA . LYS A 1 379 ? 10.453 3.319 26.025 1.00 86.94 379 LYS A CA 1
ATOM 3033 C C . LYS A 1 379 ? 9.404 4.427 26.138 1.00 86.94 379 LYS A C 1
ATOM 3035 O O . LYS A 1 379 ? 8.833 4.612 27.204 1.00 86.94 379 LYS A O 1
ATOM 3040 N N . ASN A 1 380 ? 9.104 5.083 25.020 1.00 87.38 380 ASN A N 1
ATOM 3041 C CA . ASN A 1 380 ? 8.148 6.183 24.972 1.00 87.38 380 ASN A CA 1
ATOM 3042 C C . ASN A 1 380 ? 6.732 5.724 25.366 1.00 87.38 380 ASN A C 1
ATOM 3044 O O . ASN A 1 380 ? 6.116 6.336 26.228 1.00 87.38 380 ASN A O 1
ATOM 3048 N N . PHE A 1 381 ? 6.255 4.594 24.840 1.00 87.00 381 PHE A N 1
ATOM 3049 C CA . PHE A 1 381 ? 4.924 4.059 25.153 1.00 87.00 381 PHE A CA 1
ATOM 3050 C C . PHE A 1 381 ? 4.796 3.610 26.614 1.00 87.00 381 PHE A C 1
ATOM 3052 O O . PHE A 1 381 ? 3.759 3.821 27.244 1.00 87.00 381 PHE A O 1
ATOM 3059 N N . THR A 1 382 ? 5.860 3.034 27.181 1.00 86.38 382 THR A N 1
ATOM 3060 C CA . THR A 1 382 ? 5.892 2.675 28.607 1.00 86.38 382 THR A CA 1
ATOM 3061 C C . THR A 1 382 ? 5.791 3.928 29.475 1.00 86.38 382 THR A C 1
ATOM 3063 O O . THR A 1 382 ? 4.994 3.956 30.411 1.00 86.38 382 THR A O 1
ATOM 3066 N N . ASP A 1 383 ? 6.540 4.981 29.139 1.00 87.31 383 ASP A N 1
ATOM 3067 C CA . ASP A 1 383 ? 6.506 6.249 29.871 1.00 87.31 383 ASP A CA 1
ATOM 3068 C C . ASP A 1 383 ? 5.098 6.881 29.816 1.00 87.31 383 ASP A C 1
ATOM 3070 O O . ASP A 1 383 ? 4.560 7.285 30.850 1.00 87.31 383 ASP A O 1
ATOM 3074 N N . ILE A 1 384 ? 4.450 6.873 28.642 1.00 87.25 384 ILE A N 1
ATOM 3075 C CA . ILE A 1 384 ? 3.073 7.363 28.436 1.00 87.25 384 ILE A CA 1
ATOM 3076 C C . ILE A 1 384 ? 2.069 6.639 29.350 1.00 87.25 384 ILE A C 1
ATOM 3078 O O . ILE A 1 384 ? 1.276 7.283 30.050 1.00 87.25 384 ILE A O 1
ATOM 3082 N N . ALA A 1 385 ? 2.111 5.304 29.374 1.00 87.88 385 ALA A N 1
ATOM 3083 C CA . ALA A 1 385 ? 1.197 4.506 30.187 1.00 87.88 385 ALA A CA 1
ATOM 3084 C C . ALA A 1 385 ? 1.435 4.709 31.689 1.00 87.88 385 ALA A C 1
ATOM 3086 O O . ALA A 1 385 ? 0.487 4.882 32.456 1.00 87.88 385 ALA A O 1
ATOM 3087 N N . VAL A 1 386 ? 2.697 4.752 32.125 1.00 88.12 386 VAL A N 1
ATOM 3088 C CA . VAL A 1 386 ? 3.046 4.929 33.543 1.00 88.12 386 VAL A CA 1
ATOM 3089 C C . VAL A 1 386 ? 2.594 6.296 34.067 1.00 88.12 386 VAL A C 1
ATOM 3091 O O . VAL A 1 386 ? 2.078 6.383 35.182 1.00 88.12 386 VAL A O 1
ATOM 3094 N N . ILE A 1 387 ? 2.722 7.364 33.272 1.00 87.31 387 ILE A N 1
ATOM 3095 C CA . ILE A 1 387 ? 2.326 8.724 33.680 1.00 87.31 387 ILE A CA 1
ATOM 3096 C C . ILE A 1 387 ? 0.828 8.815 34.000 1.00 87.31 387 ILE A C 1
ATOM 3098 O O . ILE A 1 387 ? 0.447 9.500 34.958 1.00 87.31 387 ILE A O 1
ATOM 3102 N N . THR A 1 388 ? -0.004 8.122 33.221 1.00 84.94 388 THR A N 1
ATOM 3103 C CA . THR A 1 388 ? -1.474 8.147 33.313 1.00 84.94 388 THR A CA 1
ATOM 3104 C C . THR A 1 388 ? -2.052 6.982 34.121 1.00 84.94 388 THR A C 1
ATOM 3106 O O . THR A 1 388 ? -3.268 6.869 34.252 1.00 84.94 388 THR A O 1
ATOM 3109 N N . ASN A 1 389 ? -1.192 6.147 34.718 1.00 85.81 389 ASN A N 1
ATOM 3110 C CA . ASN A 1 389 ? -1.576 4.944 35.460 1.00 85.81 389 ASN A CA 1
ATOM 3111 C C . ASN A 1 389 ? -2.337 3.912 34.597 1.00 85.81 389 ASN A C 1
ATOM 3113 O O . ASN A 1 389 ? -3.221 3.202 35.084 1.00 85.81 389 ASN A O 1
ATOM 3117 N N . GLY A 1 390 ? -1.995 3.850 33.308 1.00 81.88 390 GLY A N 1
ATOM 3118 C CA . GLY A 1 390 ? -2.470 2.861 32.349 1.00 81.88 390 GLY A CA 1
ATOM 3119 C C . GLY A 1 390 ? -1.604 1.599 32.305 1.00 81.88 390 GLY A C 1
ATOM 3120 O O . GLY A 1 390 ? -0.622 1.444 33.033 1.00 81.88 390 GLY A O 1
ATOM 3121 N N . ARG A 1 391 ? -1.989 0.662 31.435 1.00 86.50 391 ARG A N 1
ATOM 3122 C CA . ARG A 1 391 ? -1.253 -0.593 31.187 1.00 86.50 391 ARG A CA 1
ATOM 3123 C C . ARG A 1 391 ? -0.420 -0.462 29.923 1.00 86.50 391 ARG A C 1
ATOM 3125 O O . ARG A 1 391 ? -0.821 0.262 29.019 1.00 86.50 391 ARG A O 1
ATOM 3132 N N . TYR A 1 392 ? 0.694 -1.178 29.847 1.00 83.06 392 TYR A N 1
ATOM 3133 C CA . TYR A 1 392 ? 1.477 -1.264 28.623 1.00 83.06 392 TYR A CA 1
ATOM 3134 C C . TYR A 1 392 ? 1.757 -2.716 28.264 1.00 83.06 392 TYR A C 1
ATOM 3136 O O . TYR A 1 392 ? 2.116 -3.511 29.131 1.00 83.06 392 TYR A O 1
ATOM 3144 N N . GLU A 1 393 ? 1.617 -3.052 26.987 1.00 81.81 393 GLU A N 1
ATOM 3145 C CA . GLU A 1 393 ? 1.873 -4.398 26.476 1.00 81.81 393 GLU A CA 1
ATOM 3146 C C . GLU A 1 393 ? 2.562 -4.341 25.111 1.00 81.81 393 GLU A C 1
ATOM 3148 O O . GLU A 1 393 ? 2.438 -3.365 24.369 1.00 81.81 393 GLU A O 1
ATOM 3153 N N . LYS A 1 394 ? 3.335 -5.387 24.801 1.00 78.19 394 LYS A N 1
ATOM 3154 C CA . LYS A 1 394 ? 3.917 -5.576 23.471 1.00 78.19 394 LYS A CA 1
ATOM 3155 C C . LYS A 1 394 ? 2.942 -6.400 22.645 1.00 78.19 394 LYS A C 1
ATOM 3157 O O . LYS A 1 394 ? 2.644 -7.527 23.032 1.00 78.19 394 LYS A O 1
ATOM 3162 N N . LEU A 1 395 ? 2.511 -5.881 21.502 1.00 70.25 395 LEU A N 1
ATOM 3163 C CA . LEU A 1 395 ? 1.689 -6.656 20.579 1.00 70.25 395 LEU A CA 1
ATOM 3164 C C . LEU A 1 395 ? 2.584 -7.613 19.785 1.00 70.25 395 LEU A C 1
ATOM 3166 O O . LEU A 1 395 ? 3.315 -7.189 18.890 1.00 70.25 395 LEU A O 1
ATOM 3170 N N . ASP A 1 396 ? 2.542 -8.909 20.108 1.00 62.22 396 ASP A N 1
ATOM 3171 C CA . ASP A 1 396 ? 3.237 -9.929 19.316 1.00 62.22 396 ASP A CA 1
ATOM 3172 C C . ASP A 1 396 ? 2.384 -10.352 18.112 1.00 62.22 396 ASP A C 1
ATOM 3174 O O . ASP A 1 396 ? 1.481 -11.186 18.191 1.00 62.22 396 ASP A O 1
ATOM 3178 N N . ILE A 1 397 ? 2.705 -9.754 16.969 1.00 53.66 397 ILE A N 1
ATOM 3179 C CA . ILE A 1 397 ? 1.992 -9.863 15.689 1.00 53.66 397 ILE A CA 1
ATOM 3180 C C . ILE A 1 397 ? 2.035 -11.284 15.102 1.00 53.66 397 ILE A C 1
ATOM 3182 O O . ILE A 1 397 ? 1.214 -11.630 14.239 1.00 53.66 397 ILE A O 1
ATOM 3186 N N . ASN A 1 398 ? 2.999 -12.096 15.544 1.00 47.66 398 ASN A N 1
ATOM 3187 C CA . ASN A 1 398 ? 3.237 -13.451 15.051 1.00 47.66 398 ASN A CA 1
ATOM 3188 C C . ASN A 1 398 ? 2.694 -14.533 15.995 1.00 47.66 398 ASN A C 1
ATOM 3190 O O . ASN A 1 398 ? 2.701 -15.711 15.633 1.00 47.66 398 ASN A O 1
ATOM 3194 N N . SER A 1 399 ? 2.198 -14.155 17.176 1.00 46.00 399 SER A N 1
ATOM 3195 C CA . SER A 1 399 ? 1.596 -15.086 18.125 1.00 46.00 399 SER A CA 1
ATOM 3196 C C . SER A 1 399 ? 0.066 -15.110 17.977 1.00 46.00 399 SER A C 1
ATOM 3198 O O . SER A 1 399 ? -0.566 -14.052 17.969 1.00 46.00 399 SER A O 1
ATOM 3200 N N . PRO A 1 400 ? -0.583 -16.293 17.959 1.00 40.56 400 PRO A N 1
ATOM 3201 C CA . PRO A 1 400 ? -2.044 -16.426 18.061 1.00 40.56 400 PRO A CA 1
ATOM 3202 C C . PRO A 1 400 ? -2.646 -15.780 19.324 1.00 40.56 400 PRO A C 1
ATOM 3204 O O . PRO A 1 400 ? -3.863 -15.666 19.445 1.00 40.56 400 PRO A O 1
ATOM 3207 N N . GLN A 1 401 ? -1.807 -15.391 20.290 1.00 38.41 401 GLN A N 1
ATOM 3208 C CA . GLN A 1 401 ? -2.209 -14.733 21.532 1.00 38.41 401 GLN A CA 1
ATOM 3209 C C . GLN A 1 401 ? -2.468 -13.230 21.371 1.00 38.41 401 GLN A C 1
ATOM 3211 O O . GLN A 1 401 ? -3.164 -12.675 22.215 1.00 38.41 401 GLN A O 1
ATOM 3216 N N . GLY A 1 402 ? -1.998 -12.584 20.296 1.00 36.62 402 GLY A N 1
ATOM 3217 C CA . GLY A 1 402 ? -2.162 -11.136 20.100 1.00 36.62 402 GLY A CA 1
ATOM 3218 C C . GLY A 1 402 ? -3.617 -10.674 19.939 1.00 36.62 402 GLY A C 1
ATOM 3219 O O . GLY A 1 402 ? -3.928 -9.524 20.206 1.00 36.62 402 GLY A O 1
ATOM 3220 N N . SER A 1 403 ? -4.537 -11.567 19.556 1.00 34.22 403 SER A N 1
ATOM 3221 C CA . SER A 1 403 ? -5.984 -11.290 19.541 1.00 34.22 403 SER A CA 1
ATOM 3222 C C . SER A 1 403 ? -6.673 -11.571 20.883 1.00 34.22 403 SER A C 1
ATOM 3224 O O . SER A 1 403 ? -7.887 -11.412 21.002 1.00 34.22 403 SER A O 1
ATOM 3226 N N . SER A 1 404 ? -5.948 -12.105 21.868 1.00 34.22 404 SER A N 1
ATOM 3227 C CA . SER A 1 404 ? -6.462 -12.492 23.191 1.00 34.22 404 SER A CA 1
ATOM 3228 C C . SER A 1 404 ? -5.981 -11.584 24.323 1.00 34.22 404 SER A C 1
ATOM 3230 O O . SER A 1 404 ? -6.480 -11.739 25.435 1.00 34.22 404 SER A O 1
ATOM 3232 N N . GLN A 1 405 ? -5.034 -10.690 24.032 1.00 33.28 405 GLN A N 1
ATOM 3233 C CA . GLN A 1 405 ? -4.471 -9.695 24.946 1.00 33.28 405 GLN A CA 1
ATOM 3234 C C . GLN A 1 405 ? -5.270 -8.395 24.936 1.00 33.28 405 GLN A C 1
ATOM 3236 O O . GLN A 1 405 ? -5.830 -8.061 23.864 1.00 33.28 405 GLN A O 1
#

Organism: Reticulomyxa filosa (NCBI:txid46433)

InterPro domains:
  IPR000185 Protein translocase subunit SecA [PTHR30612] (21-184)
  IPR014018 SecA motor DEAD [PS51196] (1-174)
  IPR027417 P-loop containing nucleoside triphosphate hydrolase [G3DSA:3.40.50.300] (3-160)
  IPR027417 P-loop containing nucleoside triphosphate hydrolase [SSF52540] (15-139)
  IPR036465 von Willebrand factor A-like domain superfamily [G3DSA:3.40.50.410] (226-399)
  IPR036465 von Willebrand factor A-like domain superfamily [SSF53300] (229-392)

pLDDT: mean 77.18, std 11.6, range [33.28, 92.12]

Sequence (405 aa):
CDYFTTLKKEIDDRLIGKNPDTKRAVLVFFESKKQLIEFYESSNFVEMKRDAIVMTEENINEEKEYLIKRATTSGQVGLFTRAFGRGTDFVCCGQVVGANGGIHVIQTFLFEELSEEVQIKGRTARQGDSGSYSLVLCDKLLEQFLITKVDIDNARSIGNFYPLLHSKRTEFFKAQYAESKQYVEYAANEHKLGDRLIVVLKKNDAITVKKMLCDRNKGAEEKKLSQTIILMDGTASMTHLLQKTKNTVCTMFERISTILKENGESPNNFEIQFVVYRNYNAPEDMLLKISPWESNFMETIVACYGWGNEAIEIGLAHVNQEAEKGDVSQVILIGDAPANTRQETILFSESTYYEDELMRLKQRKIPVHAIYINDQAKKNFTDIAVITNGRYEKLDINSPQGSSQ

Radius of gyration: 26.93 Å; chains: 1; bounding box: 72×43×74 Å

Foldseek 3Di:
DCQLVVVLVVVVVQLCFPDNVWGAFEEEEDADPVVLVVSCPDPSCVVQNVQEQEDDPPDDPVCLVVSLQSRRDRNHYYYYYLVCLPPHANDNPDPRNQVRQFYEYEYAADDLDPVSVVSSVCNQDPDPGGGYYYYRYDQVRCVLLVQDPVNVVVCVVVVNPPVSSVVSSVVSNVLVVVLVVVVVVVVVVVVVLVVVLVVCVVVVVPVVNVVSVCVVPVAADPQADAEEEEEAEQAPNCQSVLSVVLVLVVVVLVVCCVVCVVVVHHSRNYWYKYWYAFAPVDPPPRRIDIDDRGDPCSVVRGRHHHDAATAVQVVLVVVLVVVVVDDHAEYEYEDAHAHDDQVRQVVDPDRGDLVVSLVSLLVVLYAYEYEYAHPNHVVRSVVSRVSSVHHYDYQPPPDPCSSVD